Protein AF-A0A0F9A484-F1 (afdb_monomer_lite)

Secondary structure (DSSP, 8-state):
-EEE-TTS-EEEE--HHHHHHHGGG-S-TT--HHHHSB-SPP-EETTS-HHHHHHHHHHTT-SEEEEE-TTS-EEEEEEHHHHHHHS-HHHHHHHHHHHS--SHHHHHHHHHHHHHHHHHHHHTT--HHHHHHHHHHH-SS------EEEPP--GGGHHHHHHHHHHHHHHHHHHHHHTT-PPPTT--STTSGGGEEEHHHHHHHHHHHHHS--HHHHHHHHHHTT----SS-HHHHHHHHHHHHHHHTT-HHHHHHHHHHHGGG--SBPTTSPBPS-STT-BTTEEETIIIIIHHHHHHHHHHHHHTT----SHHHHHHHHHHTTSS-HHHHHHHHHHHHHHHHHHHHHHHHHHHTTPPP-SEEETTTS-HHHHHHHHHHHHHHH-

InterPro domains:
  IPR000644 CBS domain [PF00571] (33-84)
  IPR000644 CBS domain [PS51371] (37-94)
  IPR005105 Protein-PII uridylyltransferase, N-terminal [PF03445] (140-215)
  IPR018821 Domain of unknown function DUF294, putative nucleotidyltransferase substrate-binding [PF10335] (253-386)
  IPR046342 CBS domain superfamily [G3DSA:3.10.580.10] (1-128)
  IPR046342 CBS domain superfamily [SSF54631] (1-93)
  IPR051257 Diverse Function CBS-Domain-Containing Protein [PTHR43080] (2-91)

pLDDT: mean 79.47, std 14.68, range [39.72, 97.94]

Sequence (387 aa):
VIVTSPDGKPEGILTKRDILRRITYLKDESTPVSSVMTSPLRTIRDNDYLYRGIATMNRNGLRHLPVIDHDGLLCGILHLKDTLSKSINRVVELIESLTHEETREGLKKVKEAEVEFVEALFEEHVPTPEILKLLTQINLTPAQDYGFILEDYPDTQHMAVDSYFMELALRMSIMLDEVGIPECKGYVMAVNPQWRKTLTQWKTQINYWLEHPSQATLRYADIFFDFRNVTGDSTLSNSLRHYITGAVSNQHVFLREMHLSQKEHGVALGLFGRLSTAHKNVLDGRIDLKYNGLLPLVESVRLMALKHGTEETATLLRMSSLNKTGFIDEVELEALRSAFNHLTFLILRQQRQDFEMGIEARASVSSQSLTNMEKNILIESLRSVSD

Foldseek 3Di:
DFDADPVQATQFDDDPVLCVVPVVVDPDPPDDVNVSTDPPAAAAEPPDDLLVVLLVCLLVVHQKHFYAYPVNHGDDMDGNVVSCVPDDVLLNVLSNLLRPQPDLQSLLVNLVSLLVNLVVCVVVVPQLVVSVVVCVVSPNAAADAAADAAADDDPVCCVVVVVVQLVVQVVVQVSCVSSPRHHDPVNNTHNDVVRYDYLVVLLVLLVVLLVDPDPVSLVVCVSPLLDDDPDDDCVSVVVSLLSQLVVQLPSVVSLVSNVVSLVLLEAQADVVLARHCPRPDNDPQFAQLVSRAQVLLLSVLVSLCSNVSHSDNDSLVSLVVCCVVVNDDPVLNVLSSLLNSLLVVQLSVQLSVCVVVVHHRHSTGHPVPDDPVSSVSNSSSSVSSND

Radius of gyration: 23.63 Å; chains: 1; bounding box: 55×47×70 Å

Organism: NCBI:txid412755

Structure (mmCIF, N/CA/C/O backbone):
data_AF-A0A0F9A484-F1
#
_entry.id   AF-A0A0F9A484-F1
#
loop_
_atom_site.group_PDB
_atom_site.id
_atom_site.type_symbol
_atom_site.label_atom_id
_atom_site.label_alt_id
_atom_site.label_comp_id
_atom_site.label_asym_id
_atom_site.label_entity_id
_atom_site.label_seq_id
_atom_site.pdbx_PDB_ins_code
_atom_site.Cartn_x
_atom_site.Cartn_y
_atom_site.Cartn_z
_atom_site.occupancy
_atom_site.B_iso_or_equiv
_atom_site.auth_seq_id
_atom_site.auth_comp_id
_atom_site.auth_asym_id
_atom_site.auth_atom_id
_atom_site.pdbx_PDB_model_num
ATOM 1 N N . VAL A 1 1 ? -32.087 2.290 -16.879 1.00 86.81 1 VAL A N 1
ATOM 2 C CA . VAL A 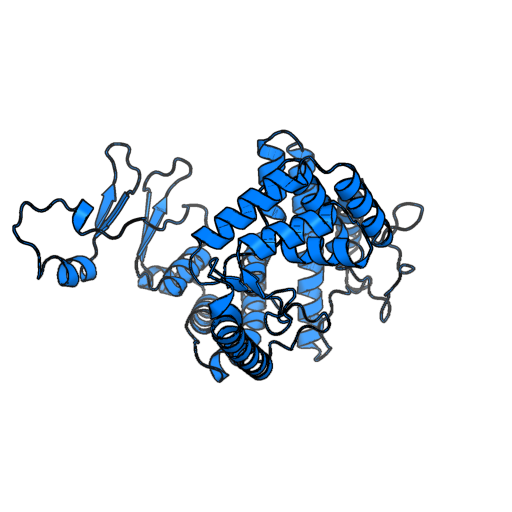1 1 ? -32.539 0.882 -16.895 1.00 86.81 1 VAL A CA 1
ATOM 3 C C . VAL A 1 1 ? -31.352 0.020 -16.534 1.00 86.81 1 VAL A C 1
ATOM 5 O O . VAL A 1 1 ? -30.302 0.217 -17.134 1.00 86.81 1 VAL A O 1
ATOM 8 N N . ILE A 1 2 ? -31.481 -0.849 -15.535 1.00 90.50 2 ILE A N 1
ATOM 9 C CA . ILE A 1 2 ? -30.450 -1.847 -15.237 1.00 90.50 2 ILE A CA 1
ATOM 10 C C . ILE A 1 2 ? -30.800 -3.097 -16.038 1.00 90.50 2 ILE A C 1
ATOM 12 O O . ILE A 1 2 ? -31.961 -3.496 -16.076 1.00 90.50 2 ILE A O 1
ATOM 16 N N . VAL A 1 3 ? -29.809 -3.647 -16.725 1.00 91.12 3 VAL A N 1
ATOM 17 C CA . VAL A 1 3 ? -29.918 -4.894 -17.477 1.00 91.12 3 VAL A CA 1
ATOM 18 C C . VAL A 1 3 ? -29.436 -5.997 -16.557 1.00 91.12 3 VAL A C 1
ATOM 20 O O . VAL A 1 3 ? -28.327 -5.906 -16.030 1.00 91.12 3 VAL A O 1
ATOM 23 N N . THR A 1 4 ? -30.272 -7.005 -16.345 1.00 91.31 4 THR A N 1
ATOM 24 C CA . THR A 1 4 ? -29.940 -8.177 -15.537 1.00 91.31 4 THR A CA 1
ATOM 25 C C . THR A 1 4 ? -29.921 -9.427 -16.397 1.00 91.31 4 THR A C 1
ATOM 27 O O . THR A 1 4 ? -30.677 -9.544 -17.364 1.00 91.31 4 THR A O 1
ATOM 30 N N . SER A 1 5 ? -29.101 -10.381 -15.994 1.00 89.38 5 SER A N 1
ATOM 31 C CA . SER A 1 5 ? -29.173 -11.756 -16.457 1.00 89.38 5 SER A CA 1
ATOM 32 C C . SER A 1 5 ? -30.479 -12.435 -15.993 1.00 89.38 5 SER A C 1
ATOM 34 O O . SER A 1 5 ? -31.171 -11.921 -15.102 1.00 89.38 5 SER A O 1
ATOM 36 N N . PRO A 1 6 ? -30.839 -13.606 -16.556 1.00 89.56 6 PRO A N 1
ATOM 37 C CA . PRO A 1 6 ? -32.010 -14.371 -16.120 1.00 89.56 6 PRO A CA 1
ATOM 38 C C . PRO A 1 6 ? -31.969 -14.805 -14.647 1.00 89.56 6 PRO A C 1
ATOM 40 O O . PRO A 1 6 ? -33.022 -14.975 -14.042 1.00 89.56 6 PRO A O 1
ATOM 43 N N . ASP A 1 7 ? -30.775 -14.967 -14.066 1.00 88.19 7 ASP A N 1
ATOM 44 C CA . ASP A 1 7 ? -30.569 -15.262 -12.642 1.00 88.19 7 ASP A CA 1
ATOM 45 C C . ASP A 1 7 ? -30.626 -14.011 -11.746 1.00 88.19 7 ASP A C 1
ATOM 47 O O . ASP A 1 7 ? -30.417 -14.127 -10.547 1.00 88.19 7 ASP A O 1
ATOM 51 N N . GLY A 1 8 ? -30.943 -12.827 -12.289 1.00 85.00 8 GLY A N 1
ATOM 52 C CA . GLY A 1 8 ? -31.189 -11.603 -11.513 1.00 85.00 8 GLY A CA 1
ATOM 53 C C . GLY A 1 8 ? -29.940 -10.782 -11.174 1.00 85.00 8 GLY A C 1
ATOM 54 O O . GLY A 1 8 ? -30.037 -9.779 -10.460 1.00 85.00 8 GLY A O 1
ATOM 55 N N . LYS A 1 9 ? -28.771 -11.157 -11.705 1.00 90.62 9 LYS A N 1
ATOM 56 C CA . LYS A 1 9 ? -27.520 -10.417 -11.507 1.00 90.62 9 LYS A CA 1
ATOM 57 C C . LYS A 1 9 ? -27.426 -9.250 -12.482 1.00 90.62 9 LYS A C 1
ATOM 59 O O . LYS A 1 9 ? -27.746 -9.405 -13.659 1.00 90.62 9 LYS A O 1
ATOM 64 N N . PRO A 1 10 ? -26.992 -8.063 -12.040 1.00 92.31 10 PRO A N 1
ATOM 65 C CA . PRO A 1 10 ? -26.956 -6.904 -12.915 1.00 92.31 10 PRO A CA 1
ATOM 66 C C . PRO A 1 10 ? -25.692 -6.913 -13.802 1.00 92.31 10 PRO A C 1
ATOM 68 O O . PRO A 1 10 ? -24.569 -6.938 -13.307 1.00 92.31 10 PRO A O 1
ATOM 71 N N . GLU A 1 11 ? -25.873 -6.868 -15.124 1.00 91.81 11 GLU A N 1
ATOM 72 C CA . GLU A 1 11 ? -24.804 -6.980 -16.138 1.00 91.81 11 GLU A CA 1
ATOM 73 C C . GLU A 1 11 ? -24.399 -5.629 -16.756 1.00 91.81 11 GLU A C 1
ATOM 75 O O . GLU A 1 11 ? -23.281 -5.453 -17.256 1.00 91.81 11 GLU A O 1
ATOM 80 N N . GLY A 1 12 ? -25.301 -4.646 -16.721 1.00 90.75 12 GLY A N 1
ATOM 81 C CA . GLY A 1 12 ? -25.041 -3.316 -17.261 1.00 90.75 12 GLY A CA 1
ATOM 82 C C . GLY A 1 12 ? -26.135 -2.302 -16.960 1.00 90.75 12 GLY A C 1
ATOM 83 O O . GLY A 1 12 ? -27.189 -2.619 -16.409 1.00 90.75 12 GLY A O 1
ATOM 84 N N . ILE A 1 13 ? -25.880 -1.047 -17.321 1.00 91.19 13 ILE A N 1
ATOM 85 C CA . ILE A 1 13 ? -26.837 0.052 -17.161 1.00 91.19 13 ILE A CA 1
ATOM 86 C C . ILE A 1 13 ? -26.994 0.815 -18.471 1.00 91.19 13 ILE A C 1
ATOM 88 O O . ILE A 1 13 ? -26.017 1.214 -19.100 1.00 91.19 13 ILE A O 1
ATOM 92 N N . LEU A 1 14 ? -28.242 1.032 -18.876 1.00 88.19 14 LEU A N 1
ATOM 93 C CA . LEU A 1 14 ? -28.605 1.899 -19.987 1.00 88.19 14 LEU A CA 1
ATOM 94 C C . LEU A 1 14 ? -29.210 3.191 -19.436 1.00 88.19 14 LEU A C 1
ATOM 96 O O . LEU A 1 14 ? -30.283 3.185 -18.817 1.00 88.19 14 LEU A O 1
ATOM 100 N N . THR A 1 15 ? -28.520 4.307 -19.654 1.00 85.12 15 THR A N 1
ATOM 101 C CA . THR A 1 15 ? -28.975 5.641 -19.248 1.00 85.12 15 THR A CA 1
ATOM 102 C C . THR A 1 15 ? -29.478 6.453 -20.442 1.00 85.12 15 THR A C 1
ATOM 104 O O . THR A 1 15 ? -29.171 6.160 -21.596 1.00 85.12 15 THR A O 1
ATOM 107 N N . LYS A 1 16 ? -30.203 7.550 -20.180 1.00 81.75 16 LYS A N 1
ATOM 108 C CA . LYS A 1 16 ? -30.595 8.508 -21.231 1.00 81.75 16 LYS A CA 1
ATOM 109 C C . LYS A 1 16 ? -29.378 9.067 -21.985 1.00 81.75 16 LYS A C 1
ATOM 111 O O . LYS A 1 16 ? -29.474 9.351 -23.173 1.00 81.75 16 LYS A O 1
ATOM 116 N N . ARG A 1 17 ? -28.229 9.207 -21.311 1.00 77.38 17 ARG A N 1
ATOM 117 C CA . ARG A 1 17 ? -26.971 9.653 -21.930 1.00 77.38 17 ARG A CA 1
ATOM 118 C C . ARG A 1 17 ? -26.422 8.607 -22.897 1.00 77.38 17 ARG A C 1
ATOM 120 O O . ARG A 1 17 ? -25.966 8.987 -23.970 1.00 77.38 17 ARG A O 1
ATOM 127 N N . ASP A 1 18 ? -26.487 7.329 -22.535 1.00 74.56 18 ASP A N 1
ATOM 128 C CA . ASP A 1 18 ? -26.070 6.224 -23.407 1.00 74.56 18 ASP A CA 1
ATOM 129 C C . ASP A 1 18 ? -26.973 6.134 -24.630 1.00 74.56 18 ASP A C 1
ATOM 131 O O . ASP A 1 18 ? -26.478 6.038 -25.748 1.00 74.56 18 ASP A O 1
ATOM 135 N N . ILE A 1 19 ? -28.283 6.303 -24.424 1.00 74.75 19 ILE A N 1
ATOM 136 C CA . ILE A 1 19 ? -29.255 6.422 -25.509 1.00 74.75 19 ILE A CA 1
ATOM 137 C C . ILE A 1 19 ? -28.855 7.570 -26.445 1.00 74.75 19 ILE A C 1
ATOM 139 O O . ILE A 1 19 ? -28.602 7.353 -27.621 1.00 74.75 19 ILE A O 1
ATOM 143 N N . LEU A 1 20 ? -28.684 8.788 -25.935 1.00 72.06 20 LEU A N 1
ATOM 144 C CA . LEU A 1 20 ? -28.361 9.942 -26.782 1.00 72.06 20 LEU A CA 1
ATOM 145 C C . LEU A 1 20 ? -26.996 9.840 -27.482 1.00 72.06 20 LEU A C 1
ATOM 147 O O . LEU A 1 20 ? -26.859 10.330 -28.600 1.00 72.06 20 LEU A O 1
ATOM 151 N N . ARG A 1 21 ? -25.989 9.219 -26.852 1.00 70.75 21 ARG A N 1
ATOM 152 C CA . ARG A 1 21 ? -24.642 9.064 -27.429 1.00 70.75 21 ARG A CA 1
ATOM 153 C C . ARG A 1 21 ? -24.520 7.905 -28.411 1.00 70.75 21 ARG A C 1
ATOM 155 O O . ARG A 1 21 ? -23.702 7.996 -29.318 1.00 70.75 21 ARG A O 1
ATOM 162 N N . ARG A 1 22 ? -25.244 6.808 -28.188 1.00 69.44 22 ARG A N 1
ATOM 163 C CA . ARG A 1 22 ? -25.051 5.547 -28.922 1.00 69.44 22 ARG A CA 1
ATOM 164 C C . ARG A 1 22 ? -26.214 5.236 -29.863 1.00 69.44 22 ARG A C 1
ATOM 166 O O . ARG A 1 22 ? -25.965 4.706 -30.935 1.00 69.44 22 ARG A O 1
ATOM 173 N N . ILE A 1 23 ? -27.444 5.643 -29.529 1.00 62.25 23 ILE A N 1
ATOM 174 C CA . ILE A 1 23 ? -28.649 5.444 -30.363 1.00 62.25 23 ILE A CA 1
ATOM 175 C C . ILE A 1 23 ? -28.735 6.420 -31.533 1.00 62.25 23 ILE A C 1
ATOM 177 O O . ILE A 1 23 ? -29.269 6.067 -32.576 1.00 62.25 23 ILE A O 1
ATOM 181 N N . THR A 1 24 ? -28.096 7.585 -31.444 1.00 59.41 24 THR A N 1
ATOM 182 C CA . THR A 1 24 ? -27.932 8.485 -32.601 1.00 59.41 24 THR A CA 1
ATOM 183 C C . THR A 1 24 ? -27.066 7.893 -33.724 1.00 59.41 24 THR A C 1
ATOM 185 O O . THR A 1 24 ? -27.158 8.362 -34.853 1.00 59.41 24 THR A O 1
ATOM 188 N N . TYR A 1 25 ? -26.280 6.846 -33.439 1.00 60.22 25 TYR A N 1
ATOM 189 C CA . TYR A 1 25 ? -25.446 6.114 -34.405 1.00 60.22 25 TYR A CA 1
ATOM 190 C C . TYR A 1 25 ? -25.865 4.645 -34.576 1.00 60.22 25 TYR A C 1
ATOM 192 O O . TYR A 1 25 ? -25.139 3.863 -35.197 1.00 60.22 25 TYR A O 1
ATOM 200 N N . LEU A 1 26 ? -27.007 4.241 -34.010 1.00 59.47 26 LEU A N 1
ATOM 201 C CA . LEU A 1 26 ? -27.503 2.882 -34.182 1.00 59.47 26 LEU A CA 1
ATOM 202 C C . LEU A 1 26 ? -27.975 2.656 -35.620 1.00 59.47 26 LEU A C 1
ATOM 204 O O . LEU A 1 26 ? -28.604 3.519 -36.227 1.00 59.47 26 LEU A O 1
ATOM 208 N N . LYS A 1 27 ? -27.662 1.471 -36.156 1.00 56.47 27 LYS A N 1
ATOM 209 C CA . LYS A 1 27 ? -28.051 1.066 -37.513 1.00 56.47 27 LYS A CA 1
ATOM 210 C C . LYS A 1 27 ? -29.532 0.685 -37.627 1.00 56.47 27 LYS A C 1
ATOM 212 O O . LYS A 1 27 ? -30.070 0.820 -38.719 1.00 56.47 27 LYS A O 1
ATOM 217 N N . ASP A 1 28 ? -30.147 0.189 -36.545 1.00 72.31 28 ASP A N 1
ATOM 218 C CA . ASP A 1 28 ? -31.533 -0.307 -36.508 1.00 72.31 28 ASP A CA 1
ATOM 219 C C . ASP A 1 28 ? -32.046 -0.499 -35.057 1.00 72.31 28 ASP A C 1
ATOM 221 O O . ASP A 1 28 ? -31.248 -0.687 -34.127 1.00 72.31 28 ASP A O 1
ATOM 225 N N . GLU A 1 29 ? -33.370 -0.503 -34.869 1.00 72.62 29 GLU A N 1
ATOM 226 C CA . GLU A 1 29 ? -34.077 -0.758 -33.599 1.00 72.62 29 GLU A CA 1
ATOM 227 C C . GLU A 1 29 ? -33.866 -2.189 -33.070 1.00 72.62 29 GLU A C 1
ATOM 229 O O . GLU A 1 29 ? -34.051 -2.444 -31.880 1.00 72.62 29 GLU A O 1
ATOM 234 N N . SER A 1 30 ? -33.403 -3.118 -33.913 1.00 81.00 30 SER A N 1
ATOM 235 C CA . SER A 1 30 ? -33.086 -4.501 -33.534 1.00 81.00 30 SER A CA 1
ATOM 236 C C . SER A 1 30 ? -31.764 -4.659 -32.763 1.00 81.00 30 SER A C 1
ATOM 238 O O . SER A 1 30 ? -31.340 -5.784 -32.484 1.00 81.00 30 SER A O 1
ATOM 240 N N . THR A 1 31 ? -31.050 -3.566 -32.477 1.00 81.62 31 THR A N 1
ATOM 241 C CA . THR A 1 31 ? -29.722 -3.631 -31.858 1.00 81.62 31 THR A CA 1
ATOM 242 C C . THR A 1 31 ? -29.813 -4.102 -30.396 1.00 81.62 31 THR A C 1
ATOM 244 O O . THR A 1 31 ? -30.526 -3.480 -29.605 1.00 81.62 31 THR A O 1
ATOM 247 N N . PRO A 1 32 ? -29.075 -5.157 -29.980 1.00 86.25 32 PRO A N 1
ATOM 248 C CA . PRO A 1 32 ? -29.137 -5.656 -28.608 1.00 86.25 32 PRO A CA 1
ATOM 249 C C . PRO A 1 32 ? -28.729 -4.597 -27.579 1.00 86.25 32 PRO A C 1
ATOM 251 O O . PRO A 1 32 ? -27.689 -3.950 -27.727 1.00 86.25 32 PRO A O 1
ATOM 254 N N . VAL A 1 33 ? -29.490 -4.479 -26.485 1.00 86.25 33 VAL A N 1
ATOM 255 C CA . VAL A 1 33 ? -29.216 -3.524 -25.391 1.00 86.25 33 VAL A CA 1
ATOM 256 C C . VAL A 1 33 ? -27.811 -3.710 -24.807 1.00 86.25 33 VAL A C 1
ATOM 258 O O . VAL A 1 33 ? -27.154 -2.730 -24.457 1.00 86.25 33 VAL A O 1
ATOM 261 N N . SER A 1 34 ? -27.310 -4.947 -24.775 1.00 87.00 34 SER A N 1
ATOM 262 C CA . SER A 1 34 ? -25.958 -5.276 -24.312 1.00 87.00 34 SER A CA 1
ATOM 263 C C . SER A 1 34 ? -24.843 -4.555 -25.081 1.00 87.00 34 SER A C 1
ATOM 265 O O . SER A 1 34 ? -23.792 -4.284 -24.511 1.00 87.00 34 SER A O 1
ATOM 267 N N . SER A 1 35 ? -25.076 -4.176 -26.341 1.00 83.81 35 SER A N 1
ATOM 268 C CA . SER A 1 35 ? -24.104 -3.433 -27.159 1.00 83.81 35 SER A CA 1
ATOM 269 C C . SER A 1 35 ? -24.097 -1.920 -26.893 1.00 83.81 35 SER A C 1
ATOM 271 O O . SER A 1 35 ? -23.130 -1.227 -27.212 1.00 83.81 35 SER A O 1
ATOM 273 N N . VAL A 1 36 ? -25.164 -1.392 -26.287 1.00 83.06 36 VAL A N 1
ATOM 274 C CA . VAL A 1 36 ? -25.349 0.049 -26.044 1.00 83.06 36 VAL A CA 1
ATOM 275 C C . VAL A 1 36 ? -25.383 0.424 -24.566 1.00 83.06 36 VAL A C 1
ATOM 277 O O . VAL A 1 36 ? -25.341 1.609 -24.244 1.00 83.06 36 VAL A O 1
ATOM 280 N N . MET A 1 37 ? -25.401 -0.553 -23.662 1.00 88.25 37 MET A N 1
ATOM 281 C CA . MET A 1 37 ? -25.281 -0.320 -22.226 1.00 88.25 37 MET A CA 1
ATOM 282 C C . MET A 1 37 ? -23.838 -0.004 -21.804 1.00 88.25 37 MET A C 1
ATOM 284 O O . MET A 1 37 ? -22.864 -0.277 -22.512 1.00 88.25 37 MET A O 1
ATOM 288 N N . THR A 1 38 ? -23.697 0.572 -20.615 1.00 86.56 38 THR A N 1
ATOM 289 C CA . THR A 1 38 ? -22.412 0.690 -19.923 1.00 86.56 38 THR A CA 1
ATOM 290 C C . THR A 1 38 ? -22.149 -0.586 -19.123 1.00 86.56 38 THR A C 1
ATOM 292 O O . THR A 1 38 ? -22.991 -1.001 -18.325 1.00 86.56 38 THR A O 1
ATOM 295 N N . SER A 1 39 ? -20.982 -1.193 -19.351 1.00 86.19 39 SER A N 1
ATOM 296 C CA . SER A 1 39 ? -20.478 -2.402 -18.689 1.00 86.19 39 SER A CA 1
ATOM 297 C C . SER A 1 39 ? -18.932 -2.350 -18.662 1.00 86.19 39 SER A C 1
ATOM 299 O O . SER A 1 39 ? -18.361 -1.769 -19.592 1.00 86.19 39 SER A O 1
ATOM 301 N N . PRO A 1 40 ? -18.236 -2.888 -17.636 1.00 82.88 40 PRO A N 1
ATOM 302 C CA . PRO A 1 40 ? -18.772 -3.559 -16.450 1.00 82.88 40 PRO A CA 1
ATOM 303 C C . PRO A 1 40 ? -19.519 -2.603 -15.516 1.00 82.88 40 PRO A C 1
ATOM 305 O O . PRO A 1 40 ? -19.172 -1.428 -15.375 1.00 82.88 40 PRO A O 1
ATOM 308 N N . LEU A 1 41 ? -20.577 -3.114 -14.889 1.00 86.56 41 LEU A N 1
ATOM 309 C CA . LEU A 1 41 ? -21.417 -2.338 -13.990 1.00 86.56 41 LEU A CA 1
ATOM 310 C C . LEU A 1 41 ? -20.758 -2.204 -12.616 1.00 86.56 41 LEU A C 1
ATOM 312 O O . LEU A 1 41 ? -20.379 -3.196 -11.998 1.00 86.56 41 LEU A O 1
ATOM 316 N N . ARG A 1 42 ? -20.657 -0.972 -12.113 1.00 90.00 42 ARG A N 1
ATOM 317 C CA . ARG A 1 42 ? -20.289 -0.739 -10.713 1.00 90.00 42 ARG A CA 1
ATOM 318 C C . ARG A 1 42 ? -21.532 -0.855 -9.841 1.00 90.00 42 ARG A C 1
ATOM 320 O O . ARG A 1 42 ? -22.569 -0.295 -10.190 1.00 90.00 42 ARG A O 1
ATOM 327 N N . THR A 1 43 ? -21.411 -1.549 -8.719 1.00 92.44 43 THR A N 1
ATOM 328 C CA . THR A 1 43 ? -22.501 -1.797 -7.771 1.00 92.44 43 THR A CA 1
ATOM 329 C C . THR A 1 43 ? -22.072 -1.449 -6.346 1.00 92.44 43 THR A C 1
ATOM 331 O O . THR A 1 43 ? -20.887 -1.232 -6.075 1.00 92.44 43 THR A O 1
ATOM 334 N N . ILE A 1 44 ? -23.046 -1.376 -5.445 1.00 92.31 44 ILE A N 1
ATOM 335 C CA . ILE A 1 44 ? -22.862 -1.243 -3.997 1.00 92.31 44 ILE A CA 1
ATOM 336 C C . ILE A 1 44 ? -23.708 -2.297 -3.280 1.00 92.31 44 ILE A C 1
ATOM 338 O O . ILE A 1 44 ? -24.714 -2.730 -3.839 1.00 92.31 44 ILE A O 1
ATOM 342 N N . ARG A 1 45 ? -23.321 -2.732 -2.078 1.00 91.50 45 ARG A N 1
ATOM 343 C CA . ARG A 1 45 ? -24.136 -3.682 -1.310 1.00 91.50 45 ARG A CA 1
ATOM 344 C C . ARG A 1 45 ? -25.253 -2.983 -0.540 1.00 91.50 45 ARG A C 1
ATOM 346 O O . ARG A 1 45 ? -25.131 -1.816 -0.184 1.00 91.50 45 ARG A O 1
ATOM 353 N N . ASP A 1 46 ? -26.338 -3.697 -0.273 1.00 90.88 46 ASP A N 1
ATOM 354 C CA . ASP A 1 46 ? -27.481 -3.214 0.514 1.00 90.88 46 ASP A CA 1
ATOM 355 C C . ASP A 1 46 ? -27.147 -2.890 1.978 1.00 90.88 46 ASP A C 1
ATOM 357 O O . ASP A 1 46 ? -27.815 -2.065 2.599 1.00 90.88 46 ASP A O 1
ATOM 361 N N . ASN A 1 47 ? -26.082 -3.488 2.506 1.00 84.31 47 ASN A N 1
ATOM 362 C CA . ASN A 1 47 ? -25.542 -3.223 3.835 1.00 84.31 47 ASN A CA 1
ATOM 363 C C . ASN A 1 47 ? -24.370 -2.225 3.851 1.00 84.31 47 ASN A C 1
ATOM 365 O O . ASN A 1 47 ? -23.794 -1.982 4.913 1.00 84.31 47 ASN A O 1
ATOM 369 N N . ASP A 1 48 ? -23.999 -1.650 2.703 1.00 78.94 48 ASP A N 1
ATOM 370 C CA . ASP A 1 48 ? -22.993 -0.593 2.658 1.00 78.94 48 ASP A CA 1
ATOM 371 C C . ASP A 1 48 ? -23.583 0.748 3.114 1.00 78.94 48 ASP A C 1
ATOM 373 O O . ASP A 1 48 ? -24.730 1.102 2.832 1.00 78.94 48 ASP A O 1
ATOM 377 N N . TYR A 1 49 ? -22.751 1.557 3.766 1.00 73.06 49 TYR A N 1
ATOM 378 C CA . TYR A 1 49 ? -23.141 2.901 4.173 1.00 73.06 49 TYR A CA 1
ATOM 379 C C . TYR A 1 49 ? -23.395 3.833 2.983 1.00 73.06 49 TYR A C 1
ATOM 381 O O . TYR A 1 49 ? -22.670 3.832 1.983 1.00 73.06 49 TYR A O 1
ATOM 389 N N . LEU A 1 50 ? -24.378 4.721 3.148 1.00 73.38 50 LEU A N 1
ATOM 390 C CA . LEU A 1 50 ? -24.862 5.635 2.111 1.00 73.38 50 LEU A CA 1
ATOM 391 C C . LEU A 1 50 ? -23.756 6.531 1.519 1.00 73.38 50 LEU A C 1
ATOM 393 O O . LEU A 1 50 ? -23.699 6.718 0.301 1.00 73.38 50 LEU A O 1
ATOM 397 N N . TYR A 1 51 ? -22.825 7.016 2.350 1.00 66.62 51 TYR A N 1
ATOM 398 C CA . TYR A 1 51 ? -21.697 7.841 1.900 1.00 66.62 51 TYR A CA 1
ATOM 399 C C . TYR A 1 51 ? -20.764 7.092 0.932 1.00 66.62 51 TYR A C 1
ATOM 401 O O . TYR A 1 51 ? -20.192 7.717 0.040 1.00 66.62 51 TYR A O 1
ATOM 409 N N . ARG A 1 52 ? -20.634 5.754 1.031 1.00 70.38 52 ARG A N 1
ATOM 410 C CA . ARG A 1 52 ? -19.840 4.959 0.072 1.00 70.38 52 ARG A CA 1
ATOM 411 C C . ARG A 1 52 ? -20.474 5.004 -1.309 1.00 70.38 52 ARG A C 1
ATOM 413 O O . ARG A 1 52 ? -19.758 5.074 -2.309 1.00 70.38 52 ARG A O 1
ATOM 420 N N . GLY A 1 53 ? -21.806 4.995 -1.359 1.00 79.56 53 GLY A N 1
ATOM 421 C CA . GLY A 1 53 ? -22.566 5.161 -2.591 1.00 79.56 53 GLY A CA 1
ATOM 422 C C . GLY A 1 53 ? -22.287 6.512 -3.238 1.00 79.56 53 GLY A C 1
ATOM 423 O O . GLY A 1 53 ? -21.986 6.565 -4.428 1.00 79.56 53 GLY A O 1
ATOM 424 N N . ILE A 1 54 ? -22.298 7.585 -2.442 1.00 72.44 54 ILE A N 1
ATOM 425 C CA . ILE A 1 54 ? -21.989 8.950 -2.900 1.00 72.44 54 ILE A CA 1
ATOM 426 C C . ILE A 1 54 ? -20.554 9.050 -3.413 1.00 72.44 54 ILE A C 1
ATOM 428 O O . ILE A 1 54 ? -20.348 9.457 -4.554 1.00 72.44 54 ILE A O 1
ATOM 432 N N . ALA A 1 55 ? -19.569 8.611 -2.628 1.00 65.56 55 ALA A N 1
ATOM 433 C CA . ALA A 1 55 ? -18.161 8.651 -3.019 1.00 65.56 55 ALA A CA 1
ATOM 434 C C . ALA A 1 55 ? -17.894 7.841 -4.299 1.00 65.56 55 ALA A C 1
ATOM 436 O O . ALA A 1 55 ? -17.201 8.304 -5.206 1.00 65.56 55 ALA A O 1
ATOM 437 N N . THR A 1 56 ? -18.492 6.648 -4.413 1.00 74.44 56 THR A N 1
ATOM 438 C CA . THR A 1 56 ? -18.380 5.800 -5.611 1.00 74.44 56 THR A CA 1
ATOM 439 C C . THR A 1 56 ? -18.992 6.479 -6.830 1.00 74.44 56 THR A C 1
ATOM 441 O O . THR A 1 56 ? -18.394 6.444 -7.908 1.00 74.44 56 THR A O 1
ATOM 444 N N . MET A 1 57 ? -20.164 7.100 -6.671 1.00 80.19 57 MET A N 1
ATOM 445 C CA . MET A 1 57 ? -20.820 7.836 -7.745 1.00 80.19 57 MET A CA 1
ATOM 446 C C . MET A 1 57 ? -19.984 9.037 -8.193 1.00 80.19 57 MET A C 1
ATOM 448 O O . MET A 1 57 ? -19.672 9.135 -9.376 1.00 80.19 57 MET A O 1
ATOM 452 N N . ASN A 1 58 ? -19.533 9.873 -7.260 1.00 67.00 58 ASN A N 1
ATOM 453 C CA . ASN A 1 58 ? -18.758 11.079 -7.547 1.00 67.00 58 ASN A CA 1
ATOM 454 C C . ASN A 1 58 ? -17.418 10.771 -8.222 1.00 67.00 58 ASN A C 1
ATOM 456 O O . ASN A 1 58 ? -17.166 11.259 -9.321 1.00 67.00 58 ASN A O 1
ATOM 460 N N . ARG A 1 59 ? -16.611 9.866 -7.650 1.00 65.44 59 ARG A N 1
ATOM 461 C CA . ARG A 1 59 ? -15.291 9.492 -8.194 1.00 65.44 59 ARG A CA 1
ATOM 462 C C . ARG A 1 59 ? -15.349 8.951 -9.623 1.00 65.44 59 ARG A C 1
ATOM 464 O O . ARG A 1 59 ? -14.380 9.040 -10.367 1.00 65.44 59 ARG A O 1
ATOM 471 N N . ASN A 1 60 ? -16.466 8.334 -9.998 1.00 71.31 60 ASN A N 1
ATOM 472 C CA . ASN A 1 60 ? -16.642 7.722 -11.314 1.00 71.31 60 ASN A CA 1
ATOM 473 C C . ASN A 1 60 ? -17.565 8.544 -12.232 1.00 71.31 60 ASN A C 1
ATOM 475 O O . ASN A 1 60 ? -17.935 8.062 -13.304 1.00 71.31 60 ASN A O 1
ATOM 479 N N . GLY A 1 61 ? -17.979 9.749 -11.821 1.00 73.12 61 GLY A N 1
ATOM 480 C CA . GLY A 1 61 ? -18.916 10.587 -12.574 1.00 73.12 61 GLY A CA 1
ATOM 481 C C . GLY A 1 61 ? -20.275 9.920 -12.841 1.00 73.12 61 GLY A C 1
ATOM 482 O O . GLY A 1 61 ? -20.923 10.195 -13.858 1.00 73.12 61 GLY A O 1
ATOM 483 N N . LEU A 1 62 ? -20.700 9.006 -11.965 1.00 83.06 62 LEU A N 1
ATOM 484 C CA . LEU A 1 62 ? -21.959 8.273 -12.064 1.00 83.06 62 LEU A CA 1
ATOM 485 C C . LEU A 1 62 ? -23.073 9.041 -11.352 1.00 83.06 62 LEU A C 1
ATOM 487 O O . LEU A 1 62 ? -22.866 9.701 -10.343 1.00 83.06 62 LEU A O 1
ATOM 491 N N . ARG A 1 63 ? -24.298 8.912 -11.862 1.00 82.31 63 ARG A N 1
ATOM 492 C CA . ARG A 1 63 ? -25.507 9.478 -11.228 1.00 82.31 63 ARG A CA 1
ATOM 493 C C . ARG A 1 63 ? -26.411 8.420 -10.606 1.00 82.31 63 ARG A C 1
ATOM 495 O O . ARG A 1 63 ? -27.392 8.755 -9.944 1.00 82.31 63 ARG A O 1
ATOM 502 N N . HIS A 1 64 ? -26.101 7.161 -10.884 1.00 89.50 64 HIS A N 1
ATOM 503 C CA . HIS A 1 64 ? -26.902 6.003 -10.548 1.00 89.50 64 HIS A CA 1
ATOM 504 C C . HIS A 1 64 ? -25.965 4.880 -10.131 1.00 89.50 64 HIS A C 1
ATOM 506 O O . HIS A 1 64 ? -25.002 4.605 -10.853 1.00 89.50 64 HIS A O 1
ATOM 512 N N . LEU A 1 65 ? -26.263 4.232 -9.009 1.00 92.38 65 LEU A N 1
ATOM 513 C CA . LEU A 1 65 ? -25.491 3.104 -8.508 1.00 92.38 65 LEU A CA 1
ATOM 514 C C . LEU A 1 65 ? -26.439 1.955 -8.131 1.00 92.38 65 LEU A C 1
ATOM 516 O O . LEU A 1 65 ? -27.199 2.087 -7.174 1.00 92.38 65 LEU A O 1
ATOM 520 N N . PRO A 1 66 ? -26.452 0.855 -8.898 1.00 94.56 66 PRO A N 1
ATOM 521 C CA . PRO A 1 66 ? -27.172 -0.368 -8.555 1.00 94.56 66 PRO A CA 1
ATOM 522 C C . PRO A 1 66 ? -26.793 -0.902 -7.173 1.00 94.56 66 PRO A C 1
ATOM 524 O O . PRO A 1 66 ? -25.606 -0.976 -6.849 1.00 94.56 66 PRO A O 1
ATOM 527 N N . VAL A 1 67 ? -27.800 -1.315 -6.408 1.00 94.62 67 VAL A N 1
ATOM 528 C CA . VAL A 1 67 ? -27.642 -1.955 -5.099 1.00 94.62 67 VAL A CA 1
ATOM 529 C C . VAL A 1 67 ? -27.866 -3.452 -5.257 1.00 94.62 67 VAL A C 1
ATOM 531 O O . VAL A 1 67 ? -28.868 -3.859 -5.850 1.00 94.62 67 VAL A O 1
ATOM 534 N N . ILE A 1 68 ? -26.928 -4.246 -4.752 1.00 95.56 68 ILE A N 1
ATOM 535 C CA . ILE A 1 68 ? -26.996 -5.706 -4.753 1.00 95.56 68 ILE A CA 1
ATOM 536 C C . ILE A 1 68 ? -27.076 -6.256 -3.331 1.00 95.56 68 ILE A C 1
ATOM 538 O O . ILE A 1 68 ? -26.499 -5.679 -2.410 1.00 95.56 68 ILE A O 1
ATOM 542 N N . ASP A 1 69 ? -27.769 -7.373 -3.160 1.00 93.19 69 ASP A N 1
ATOM 543 C CA . ASP A 1 69 ? -27.800 -8.104 -1.895 1.00 93.19 69 ASP A CA 1
ATOM 544 C C . ASP A 1 69 ? -26.559 -9.002 -1.711 1.00 93.19 69 ASP A C 1
ATOM 546 O O . ASP A 1 69 ? -25.604 -8.982 -2.501 1.00 93.19 69 ASP A O 1
ATOM 550 N N . HIS A 1 70 ? -26.565 -9.798 -0.641 1.00 88.88 70 HIS A N 1
ATOM 551 C CA . HIS A 1 70 ? -25.506 -10.758 -0.331 1.00 88.88 70 HIS A CA 1
ATOM 552 C C . HIS A 1 70 ? -25.272 -11.834 -1.412 1.00 88.88 70 HIS A C 1
ATOM 554 O O . HIS A 1 70 ? -24.133 -12.283 -1.560 1.00 88.88 70 HIS A O 1
ATOM 560 N N . ASP A 1 71 ? -26.296 -12.190 -2.194 1.00 89.19 71 ASP A N 1
ATOM 561 C CA . ASP A 1 71 ? -26.236 -13.172 -3.286 1.00 89.19 71 ASP A CA 1
ATOM 562 C C . ASP A 1 71 ? -25.811 -12.531 -4.624 1.00 89.19 71 ASP A C 1
ATOM 564 O O . ASP A 1 71 ? -25.612 -13.211 -5.639 1.00 89.19 71 ASP A O 1
ATOM 568 N N . GLY A 1 72 ? -25.622 -11.207 -4.633 1.00 89.56 72 GLY A N 1
ATOM 569 C CA . GLY A 1 72 ? -25.263 -10.428 -5.813 1.00 89.56 72 GLY A CA 1
ATOM 570 C C . GLY A 1 72 ? -26.451 -10.107 -6.719 1.00 89.56 72 GLY A C 1
ATOM 571 O O . GLY A 1 72 ? -26.243 -9.682 -7.861 1.00 89.56 72 GLY A O 1
ATOM 572 N N . LEU A 1 73 ? -27.677 -10.302 -6.233 1.00 93.94 73 LEU A N 1
ATOM 573 C CA . LEU A 1 73 ? -28.902 -10.004 -6.962 1.00 93.94 73 LEU A CA 1
ATOM 574 C C . LEU A 1 73 ? -29.246 -8.527 -6.839 1.00 93.94 73 LEU A C 1
ATOM 576 O O . LEU A 1 73 ? -29.013 -7.896 -5.809 1.00 93.94 73 LEU A O 1
ATOM 580 N N . LEU A 1 74 ? -29.812 -7.959 -7.903 1.00 94.62 74 LEU A N 1
ATOM 581 C CA . LEU A 1 74 ? -30.236 -6.565 -7.900 1.00 94.62 74 LEU A CA 1
ATOM 582 C C . LEU A 1 74 ? -31.426 -6.363 -6.948 1.00 94.62 74 LEU A C 1
ATOM 584 O O . LEU A 1 74 ? -32.531 -6.819 -7.233 1.00 94.62 74 LEU A O 1
ATOM 588 N N . CYS A 1 75 ? -31.227 -5.602 -5.873 1.00 93.38 75 CYS A N 1
ATOM 589 C CA . CYS A 1 75 ? -32.271 -5.297 -4.890 1.00 93.38 75 CYS A CA 1
ATOM 590 C C . CYS A 1 75 ? -32.694 -3.817 -4.890 1.00 93.38 75 CYS A C 1
ATOM 592 O O . CYS A 1 75 ? -33.728 -3.465 -4.323 1.00 93.38 75 CYS A O 1
ATOM 594 N N . GLY A 1 76 ? -31.945 -2.934 -5.562 1.00 92.12 76 GLY A N 1
ATOM 595 C CA . GLY A 1 76 ? -32.304 -1.520 -5.642 1.00 92.12 76 GLY A CA 1
ATOM 596 C C . GLY A 1 76 ? -31.392 -0.667 -6.517 1.00 92.12 76 GLY A C 1
ATOM 597 O O . GLY A 1 76 ? -30.517 -1.151 -7.233 1.00 92.12 76 GLY A O 1
ATOM 598 N N . ILE A 1 77 ? -31.607 0.647 -6.463 1.00 92.69 77 ILE A N 1
ATOM 599 C CA . ILE A 1 77 ? -30.793 1.648 -7.156 1.00 92.69 77 ILE A CA 1
ATOM 600 C C . ILE A 1 77 ? -30.672 2.902 -6.286 1.00 92.69 77 ILE A C 1
ATOM 602 O O . ILE A 1 77 ? -31.667 3.456 -5.823 1.00 92.69 77 ILE A O 1
ATOM 606 N N . LEU A 1 78 ? -29.442 3.366 -6.079 1.00 89.62 78 LEU A N 1
ATOM 607 C CA . LEU A 1 78 ? -29.169 4.681 -5.515 1.00 89.62 78 LEU A CA 1
ATOM 608 C C . LEU A 1 78 ? -29.133 5.717 -6.635 1.00 89.62 78 LEU A C 1
ATOM 610 O O . LEU A 1 78 ? -28.495 5.525 -7.673 1.00 89.62 78 LEU A O 1
ATOM 614 N N . HIS A 1 79 ? -29.808 6.835 -6.402 1.00 85.31 79 HIS A N 1
ATOM 615 C CA . HIS A 1 79 ? -29.791 8.004 -7.268 1.00 85.31 79 HIS A CA 1
ATOM 616 C C . HIS A 1 79 ? -29.022 9.102 -6.561 1.00 85.31 79 HIS A C 1
ATOM 618 O O . HIS A 1 79 ? -29.455 9.521 -5.494 1.00 85.31 79 HIS A O 1
ATOM 624 N N . LEU A 1 80 ? -27.953 9.621 -7.174 1.00 74.44 80 LEU A N 1
ATOM 625 C CA . LEU A 1 80 ? -27.088 10.616 -6.535 1.00 74.44 80 LEU A CA 1
ATOM 626 C C . LEU A 1 80 ? -27.903 11.750 -5.896 1.00 74.44 80 LEU A C 1
ATOM 628 O O . LEU A 1 80 ? -27.776 11.981 -4.707 1.00 74.44 80 LEU A O 1
ATOM 632 N N . LYS A 1 81 ? -28.844 12.359 -6.629 1.00 71.19 81 LYS A N 1
ATOM 633 C CA . LYS A 1 81 ? -29.708 13.438 -6.113 1.00 71.19 81 LYS A CA 1
ATOM 634 C C . LYS A 1 81 ? -30.464 13.063 -4.826 1.00 71.19 81 LYS A C 1
ATOM 636 O O . LYS A 1 81 ? -30.504 13.856 -3.891 1.00 71.19 81 LYS A O 1
ATOM 641 N N . ASP A 1 82 ? -31.045 11.869 -4.780 1.00 69.25 82 ASP A N 1
ATOM 642 C CA . ASP A 1 82 ? -31.853 11.419 -3.643 1.00 69.25 82 ASP A CA 1
ATOM 643 C C . ASP A 1 82 ? -30.954 10.987 -2.478 1.00 69.25 82 ASP A C 1
ATOM 645 O O . ASP A 1 82 ? -31.259 11.233 -1.312 1.00 69.25 82 ASP A O 1
ATOM 649 N N . THR A 1 83 ? -29.808 10.388 -2.797 1.00 63.47 83 THR A N 1
ATOM 650 C CA . THR A 1 83 ? -28.772 9.981 -1.848 1.00 63.47 83 THR A CA 1
ATOM 651 C C . THR A 1 83 ? -28.135 11.194 -1.167 1.00 63.47 83 THR A C 1
ATOM 653 O O . THR A 1 83 ? -27.977 11.166 0.051 1.00 63.47 83 THR A O 1
ATOM 656 N N . LEU A 1 84 ? -27.857 12.271 -1.912 1.00 57.44 84 LEU A N 1
ATOM 657 C CA . LEU A 1 84 ? -27.372 13.549 -1.377 1.00 57.44 84 LEU A CA 1
ATOM 658 C C . LEU A 1 84 ? -28.407 14.141 -0.410 1.00 57.44 84 LEU A C 1
ATOM 660 O O . LEU A 1 84 ? -28.065 14.478 0.713 1.00 57.44 84 LEU A O 1
ATOM 664 N N . SER A 1 85 ? -29.690 14.161 -0.794 1.00 56.25 85 SER A N 1
ATOM 665 C CA . SER A 1 85 ? -30.766 14.723 0.042 1.00 56.25 85 SER A CA 1
ATOM 666 C C . SER A 1 85 ? -31.069 13.948 1.333 1.00 56.25 85 SER A C 1
ATOM 668 O O . SER A 1 85 ? -31.730 14.477 2.222 1.00 56.25 85 SER A O 1
ATOM 670 N N . LYS A 1 86 ? -30.630 12.686 1.421 1.00 57.00 86 LYS A N 1
ATOM 671 C CA . LYS A 1 86 ? -30.816 11.805 2.588 1.00 57.00 86 LYS A CA 1
ATOM 672 C C . LYS A 1 86 ? -29.549 11.635 3.427 1.00 57.00 86 LYS A C 1
ATOM 674 O O . LYS A 1 86 ? -29.626 11.076 4.516 1.00 57.00 86 LYS A O 1
ATOM 679 N N . SER A 1 87 ? -28.401 12.058 2.911 1.00 57.28 87 SER A N 1
ATOM 680 C CA . SER A 1 87 ? -27.123 12.020 3.620 1.00 57.28 87 SER A CA 1
ATOM 681 C C . SER A 1 87 ? -26.914 13.311 4.405 1.00 57.28 87 SER A C 1
ATOM 683 O O . SER A 1 87 ? -27.507 14.338 4.087 1.00 57.28 87 SER A O 1
ATOM 685 N N . ILE A 1 88 ? -26.065 13.277 5.432 1.00 60.81 88 ILE A N 1
ATOM 686 C CA . ILE A 1 88 ? -25.703 14.483 6.181 1.00 60.81 88 ILE A CA 1
ATOM 687 C C . ILE A 1 88 ? -24.987 15.455 5.237 1.00 60.81 88 ILE A C 1
ATOM 689 O O . ILE A 1 88 ? -23.919 15.131 4.715 1.00 60.81 88 ILE A O 1
ATOM 693 N N . ASN A 1 89 ? -25.572 16.641 5.034 1.00 57.41 89 ASN A N 1
ATOM 694 C CA . ASN A 1 89 ? -25.084 17.659 4.093 1.00 57.41 89 ASN A CA 1
ATOM 695 C C . ASN A 1 89 ? -23.575 17.935 4.242 1.00 57.41 89 ASN A C 1
ATOM 697 O O . ASN A 1 89 ? -22.878 18.014 3.240 1.00 57.41 89 ASN A O 1
ATOM 701 N N . ARG A 1 90 ? -23.046 17.964 5.476 1.00 58.84 90 ARG A N 1
ATOM 702 C CA . ARG A 1 90 ? -21.617 18.208 5.759 1.00 58.84 90 ARG A CA 1
ATOM 703 C C . ARG A 1 90 ? -20.690 17.121 5.190 1.00 58.84 90 ARG A C 1
ATOM 705 O O . ARG A 1 90 ? -19.714 17.433 4.523 1.00 58.84 90 ARG A O 1
ATOM 712 N N . VAL A 1 91 ? -21.003 15.840 5.408 1.00 57.88 91 VAL A N 1
ATOM 713 C CA . VAL A 1 91 ? -20.203 14.700 4.899 1.00 57.88 91 VAL A CA 1
ATOM 714 C C . VAL A 1 91 ? -20.246 14.654 3.370 1.00 57.88 91 VAL A C 1
ATOM 716 O O . VAL A 1 91 ? -19.264 14.313 2.717 1.00 57.88 91 VAL A O 1
ATOM 719 N N . VAL A 1 92 ? -21.390 15.017 2.794 1.00 59.19 92 VAL A N 1
ATOM 720 C CA . VAL A 1 92 ? -21.595 15.091 1.348 1.00 59.19 92 VAL A CA 1
ATOM 721 C C . VAL A 1 92 ? -20.786 16.210 0.703 1.00 59.19 92 VAL A C 1
ATOM 723 O O . VAL A 1 92 ? -20.090 15.946 -0.274 1.00 59.19 92 VAL A O 1
ATOM 726 N N . GLU A 1 93 ? -20.861 17.424 1.250 1.00 61.12 93 GLU A N 1
ATOM 727 C CA . GLU A 1 93 ? -20.106 18.588 0.774 1.00 61.12 93 GLU A CA 1
ATOM 728 C C . GLU A 1 93 ? -18.600 18.310 0.799 1.00 61.12 93 GLU A C 1
ATOM 730 O O . GLU A 1 93 ? -17.897 18.617 -0.162 1.00 61.12 93 GLU A O 1
ATOM 735 N N . LEU A 1 94 ? -18.122 17.640 1.852 1.00 59.66 94 LEU A N 1
ATOM 736 C CA . LEU A 1 94 ? -16.728 17.221 1.973 1.00 59.66 94 LEU A CA 1
ATOM 737 C C . LEU A 1 94 ? -16.364 16.135 0.952 1.00 59.66 94 LEU A C 1
ATOM 739 O O . LEU A 1 94 ? -15.326 16.219 0.313 1.00 59.66 94 LEU A O 1
ATOM 743 N N . ILE A 1 95 ? -17.218 15.137 0.702 1.00 57.97 95 ILE A N 1
ATOM 744 C CA . ILE A 1 95 ? -16.955 14.160 -0.371 1.00 57.97 95 ILE A CA 1
ATOM 745 C C . ILE A 1 95 ? -16.926 14.848 -1.739 1.00 57.97 95 ILE A C 1
ATOM 747 O O . ILE A 1 95 ? -16.093 14.500 -2.571 1.00 57.97 95 ILE A O 1
ATOM 751 N N . GLU A 1 96 ? -17.818 15.800 -2.013 1.00 58.34 96 GLU A N 1
ATOM 752 C CA . GLU A 1 96 ? -17.825 16.549 -3.273 1.00 58.34 96 GLU A CA 1
ATOM 753 C C . GLU A 1 96 ? -16.557 17.394 -3.445 1.00 58.34 96 GLU A C 1
ATOM 755 O O . GLU A 1 96 ? -15.936 17.313 -4.508 1.00 58.34 96 GLU A O 1
ATOM 760 N N . SER A 1 97 ? -16.115 18.108 -2.403 1.00 58.75 97 SER A N 1
ATOM 761 C CA . SER A 1 97 ? -14.872 18.890 -2.438 1.00 58.75 97 SER A CA 1
ATOM 762 C C . SER A 1 97 ? -13.629 18.005 -2.596 1.00 58.75 97 SER A C 1
ATOM 764 O O . SER A 1 97 ? -12.740 18.331 -3.378 1.00 58.75 97 SER A O 1
ATOM 766 N N . LEU A 1 98 ? -13.605 16.834 -1.949 1.00 57.59 98 LEU A N 1
ATOM 767 C CA . LEU A 1 98 ? -12.508 15.861 -2.027 1.00 57.59 98 LEU A CA 1
ATOM 768 C C . LEU A 1 98 ? -12.431 15.112 -3.370 1.00 57.59 98 LEU A C 1
ATOM 770 O O . LEU A 1 98 ? -11.383 14.566 -3.710 1.00 57.59 98 LEU A O 1
ATOM 774 N N . THR A 1 99 ? -13.527 15.032 -4.135 1.00 52.34 99 THR A N 1
ATOM 775 C CA . THR A 1 99 ? -13.611 14.169 -5.335 1.00 52.34 99 THR A CA 1
ATOM 776 C C . THR A 1 99 ? -13.541 14.902 -6.673 1.00 52.34 99 THR A C 1
ATOM 778 O O . THR A 1 99 ? -13.387 14.230 -7.692 1.00 52.34 99 THR A O 1
ATOM 781 N N . HIS A 1 100 ? -13.655 16.235 -6.701 1.00 52.16 100 HIS A N 1
ATOM 782 C CA . HIS A 1 100 ? -13.779 17.019 -7.944 1.00 52.16 100 HIS A CA 1
ATOM 783 C C . HIS A 1 100 ? -12.713 18.115 -8.137 1.00 52.16 100 HIS A C 1
ATOM 785 O O . HIS A 1 100 ? -12.783 18.879 -9.101 1.00 52.16 100 HIS A O 1
ATOM 791 N N . GLU A 1 101 ? -11.717 18.201 -7.261 1.00 53.75 101 GLU A N 1
ATOM 792 C CA . GLU A 1 101 ? -10.673 19.228 -7.316 1.00 53.75 101 GLU A CA 1
ATOM 793 C C . GLU A 1 101 ? -9.420 18.709 -8.051 1.00 53.75 101 GLU A C 1
ATOM 795 O O . GLU A 1 101 ? -8.552 18.064 -7.470 1.00 53.75 101 GLU A O 1
ATOM 800 N N . GLU A 1 102 ? -9.316 18.996 -9.354 1.00 49.03 102 GLU A N 1
ATOM 801 C CA . GLU A 1 102 ? -8.139 18.666 -10.189 1.00 49.03 102 GLU A CA 1
ATOM 802 C C . GLU A 1 102 ? -7.117 19.819 -10.272 1.00 49.03 102 GLU A C 1
ATOM 804 O O . GLU A 1 102 ? -6.113 19.738 -10.985 1.00 49.03 102 GLU A O 1
ATOM 809 N N . THR A 1 103 ? -7.369 20.927 -9.569 1.00 55.34 103 THR A N 1
ATOM 810 C CA . THR A 1 103 ? -6.493 22.104 -9.581 1.00 55.34 103 THR A CA 1
ATOM 811 C C . THR A 1 103 ? -5.477 22.057 -8.440 1.00 55.34 103 THR A C 1
ATOM 813 O O . THR A 1 103 ? -5.727 21.471 -7.388 1.00 55.34 103 THR A O 1
ATOM 816 N N . ARG A 1 104 ? -4.323 22.717 -8.618 1.00 54.16 104 ARG A N 1
ATOM 817 C CA . ARG A 1 104 ? -3.284 22.806 -7.573 1.00 54.16 104 ARG A CA 1
ATOM 818 C C . ARG A 1 104 ? -3.819 23.375 -6.254 1.00 54.16 104 ARG A C 1
ATOM 820 O O . ARG A 1 104 ? -3.504 22.867 -5.186 1.00 54.16 104 ARG A O 1
ATOM 827 N N . GLU A 1 105 ? -4.621 24.431 -6.337 1.00 55.44 105 GLU A N 1
ATOM 828 C CA . GLU A 1 105 ? -5.224 25.077 -5.167 1.00 55.44 105 GLU A CA 1
ATOM 829 C C . GLU A 1 105 ? -6.333 24.211 -4.551 1.00 55.44 105 GLU A C 1
ATOM 831 O O . GLU A 1 105 ? -6.494 24.175 -3.332 1.00 55.44 105 GLU A O 1
ATOM 836 N N . GLY A 1 106 ? -7.020 23.440 -5.393 1.00 56.94 106 GLY A N 1
ATOM 837 C CA . GLY A 1 106 ? -7.970 22.413 -5.005 1.00 56.94 106 GLY A CA 1
ATOM 838 C C . GLY A 1 106 ? -7.374 21.315 -4.143 1.00 56.94 106 GLY A C 1
ATOM 839 O O . GLY A 1 106 ? -7.860 21.076 -3.047 1.00 56.94 106 GLY A O 1
ATOM 840 N N . LEU A 1 107 ? -6.270 20.701 -4.573 1.00 54.03 107 LEU A N 1
ATOM 841 C CA . LEU A 1 107 ? -5.607 19.619 -3.827 1.00 54.03 107 LEU A CA 1
ATOM 842 C C . LEU A 1 107 ? -5.135 20.045 -2.426 1.00 54.03 107 LEU A C 1
ATOM 844 O O . LEU A 1 107 ? -5.153 19.242 -1.493 1.00 54.03 107 LEU A O 1
ATOM 848 N N . LYS A 1 108 ? -4.766 21.318 -2.246 1.00 57.09 108 LYS A N 1
ATOM 849 C CA . LYS A 1 108 ? -4.445 21.859 -0.920 1.00 57.09 108 LYS A CA 1
ATOM 850 C C . LYS A 1 108 ? -5.686 21.936 -0.023 1.00 57.09 108 LYS A C 1
ATOM 852 O O . LYS A 1 108 ? -5.629 21.523 1.132 1.00 57.09 108 LYS A O 1
ATOM 857 N N . LYS A 1 109 ? -6.812 22.404 -0.570 1.00 59.12 109 LYS A N 1
ATOM 858 C CA . LYS A 1 109 ? -8.107 22.433 0.130 1.00 59.12 109 LYS A CA 1
ATOM 859 C C . LYS A 1 109 ? -8.645 21.037 0.414 1.00 59.12 109 LYS A C 1
ATOM 861 O O . LYS A 1 109 ? -9.245 20.845 1.460 1.00 59.12 109 LYS A O 1
ATOM 866 N N . VAL A 1 110 ? -8.400 20.071 -0.476 1.00 58.38 110 VAL A N 1
ATOM 867 C CA . VAL A 1 110 ? -8.715 18.654 -0.254 1.00 58.38 110 VAL A CA 1
ATOM 868 C C . VAL A 1 110 ? -8.065 18.217 1.053 1.00 58.38 110 VAL A C 1
ATOM 870 O O . VAL A 1 110 ? -8.775 17.821 1.960 1.00 58.38 110 VAL A O 1
ATOM 873 N N . LYS A 1 111 ? -6.755 18.421 1.222 1.00 55.56 111 LYS A N 1
ATOM 874 C CA . LYS A 1 111 ? -6.028 18.017 2.437 1.00 55.56 111 LYS A CA 1
ATOM 875 C C . LYS A 1 111 ? -6.538 18.665 3.732 1.00 55.56 111 LYS A C 1
ATOM 877 O O . LYS A 1 111 ? -6.542 18.022 4.776 1.00 55.56 111 LYS A O 1
ATOM 882 N N . GLU A 1 112 ? -6.977 19.919 3.672 1.00 60.06 112 GLU A N 1
ATOM 883 C CA . GLU A 1 112 ? -7.631 20.600 4.801 1.00 60.06 112 GLU A CA 1
ATOM 884 C C . GLU A 1 112 ? -9.030 20.002 5.072 1.00 60.06 112 GLU A C 1
ATOM 886 O O . GLU A 1 112 ? -9.360 19.676 6.213 1.00 60.06 112 GLU A O 1
ATOM 891 N N . ALA A 1 113 ? -9.806 19.740 4.016 1.00 60.94 113 ALA A N 1
ATOM 892 C CA . ALA A 1 113 ? -11.121 19.104 4.074 1.00 60.94 113 ALA A CA 1
ATOM 893 C C . ALA A 1 113 ? -11.074 17.626 4.507 1.00 60.94 113 ALA A C 1
ATOM 895 O O . ALA A 1 113 ? -12.065 17.109 5.013 1.00 60.94 113 ALA A O 1
ATOM 896 N N . GLU A 1 114 ? -9.948 16.923 4.353 1.00 60.50 114 GLU A N 1
ATOM 897 C CA . GLU A 1 114 ? -9.786 15.541 4.825 1.00 60.50 114 GLU A CA 1
ATOM 898 C C . GLU A 1 114 ? -9.902 15.444 6.344 1.00 60.50 114 GLU A C 1
ATOM 900 O O . GLU A 1 114 ? -10.520 14.511 6.854 1.00 60.50 114 GLU A O 1
ATOM 905 N N . VAL A 1 115 ? -9.340 16.410 7.073 1.00 61.44 115 VAL A N 1
ATOM 906 C CA . VAL A 1 115 ? -9.427 16.453 8.538 1.00 61.44 115 VAL A CA 1
ATOM 907 C C . VAL A 1 115 ? -10.869 16.721 8.966 1.00 61.44 115 VAL A C 1
ATOM 909 O O . VAL A 1 115 ? -11.418 15.966 9.771 1.00 61.44 115 VAL A O 1
ATOM 912 N N . GLU A 1 116 ? -11.522 17.703 8.340 1.00 64.62 116 GLU A N 1
ATOM 913 C CA . GLU A 1 116 ? -12.944 17.996 8.562 1.00 64.62 116 GLU A CA 1
ATOM 914 C C . GLU A 1 116 ? -13.846 16.803 8.199 1.00 64.62 116 GLU A C 1
ATOM 916 O O . GLU A 1 116 ? -14.875 16.560 8.832 1.00 64.62 116 GLU A O 1
ATOM 921 N N . PHE A 1 117 ? -13.461 16.022 7.188 1.00 67.50 117 PHE A N 1
ATOM 922 C CA . PHE A 1 117 ? -14.184 14.828 6.760 1.00 67.50 117 PHE A CA 1
ATOM 923 C C . PHE A 1 117 ? -14.114 13.725 7.809 1.00 67.50 117 PHE A C 1
ATOM 925 O O . PHE A 1 117 ? -15.132 13.119 8.140 1.00 67.50 117 PHE A O 1
ATOM 932 N N . VAL A 1 118 ? -12.939 13.498 8.393 1.00 64.94 118 VAL A N 1
ATOM 933 C CA . VAL A 1 118 ? -12.781 12.568 9.518 1.00 64.94 118 VAL A CA 1
ATOM 934 C C . VAL A 1 118 ? -13.581 13.018 10.731 1.00 64.94 118 VAL A C 1
ATOM 936 O O . VAL A 1 118 ? -14.227 12.191 11.374 1.00 64.94 118 VAL A O 1
ATOM 939 N N . GLU A 1 119 ? -13.558 14.314 11.036 1.00 64.38 119 GLU A N 1
ATOM 940 C CA . GLU A 1 119 ? -14.340 14.906 12.122 1.00 64.38 119 GLU A CA 1
ATOM 941 C C . GLU A 1 119 ? -15.833 14.648 11.947 1.00 64.38 119 GLU A C 1
ATOM 943 O O . GLU A 1 119 ? -16.464 14.083 12.842 1.00 64.38 119 GLU A O 1
ATOM 948 N N . ALA A 1 120 ? -16.373 14.972 10.772 1.00 64.38 120 ALA A N 1
ATOM 949 C CA . ALA A 1 120 ? -17.781 14.765 10.469 1.00 64.38 120 ALA A CA 1
ATOM 950 C C . ALA A 1 120 ? -18.175 13.281 10.584 1.00 64.38 120 ALA A C 1
ATOM 952 O O . ALA A 1 120 ? -19.230 12.960 11.120 1.00 64.38 120 ALA A O 1
ATOM 953 N N . LEU A 1 121 ? -17.319 12.350 10.150 1.00 68.25 121 LEU A N 1
ATOM 954 C CA . LEU A 1 121 ? -17.604 10.917 10.276 1.00 68.25 121 LEU A CA 1
ATOM 955 C C . LEU A 1 121 ? -17.593 10.426 11.732 1.00 68.25 121 LEU A C 1
ATOM 957 O O . LEU A 1 121 ? -18.380 9.544 12.083 1.00 68.25 121 LEU A O 1
ATOM 961 N N . PHE A 1 122 ? -16.724 10.983 12.582 1.00 62.75 122 PHE A N 1
ATOM 962 C CA . PHE A 1 122 ? -16.709 10.661 14.010 1.00 62.75 122 PHE A CA 1
ATOM 963 C C . PHE A 1 122 ? -17.934 11.214 14.747 1.00 62.75 122 PHE A C 1
ATOM 965 O O . PHE A 1 122 ? -18.504 10.497 15.568 1.00 62.75 122 PHE A O 1
ATOM 972 N N . GLU A 1 123 ? -18.347 12.453 14.463 1.00 66.75 123 GLU A N 1
ATOM 973 C CA . GLU A 1 123 ? -19.565 13.058 15.034 1.00 66.75 123 GLU A CA 1
ATOM 974 C C . GLU A 1 123 ? -20.817 12.233 14.692 1.00 66.75 123 GLU A C 1
ATOM 976 O O . GLU A 1 123 ? -21.693 12.018 15.532 1.00 66.75 123 GLU A O 1
ATOM 981 N N . GLU A 1 124 ? -20.848 11.673 13.486 1.00 61.88 124 GLU A N 1
ATOM 982 C CA . GLU A 1 124 ? -21.948 10.855 12.967 1.00 61.88 124 GLU A CA 1
ATOM 983 C C . GLU A 1 124 ? -21.877 9.378 13.397 1.00 61.88 124 GLU A C 1
ATOM 985 O O . GLU A 1 124 ? -22.631 8.543 12.900 1.00 61.88 124 GLU A O 1
ATOM 990 N N . HIS A 1 125 ? -20.984 9.036 14.335 1.00 59.84 125 HIS A N 1
ATOM 991 C CA . HIS A 1 125 ? -20.830 7.686 14.893 1.00 59.84 125 HIS A CA 1
ATOM 992 C C . HIS A 1 125 ? -20.589 6.599 13.829 1.00 59.84 125 HIS A C 1
ATOM 994 O O . HIS A 1 125 ? -20.903 5.423 14.043 1.00 59.84 125 HIS A O 1
ATOM 1000 N N . VAL A 1 126 ? -20.010 6.968 12.680 1.00 59.78 126 VAL A N 1
ATOM 1001 C CA . VAL A 1 126 ? -19.627 6.000 11.651 1.00 59.78 126 VAL A CA 1
ATOM 1002 C C . VAL A 1 126 ? -18.604 5.041 12.262 1.00 59.78 126 VAL A C 1
ATOM 1004 O O . VAL A 1 126 ? -17.632 5.495 12.874 1.00 59.78 126 VAL A O 1
ATOM 1007 N N . PRO A 1 127 ? -18.773 3.712 12.124 1.00 54.09 127 PRO A N 1
ATOM 1008 C CA . PRO A 1 127 ? -17.822 2.783 12.710 1.00 54.09 127 PRO A CA 1
ATOM 1009 C C . PRO A 1 127 ? -16.408 3.029 12.199 1.00 54.09 127 PRO A C 1
ATOM 1011 O O . PRO A 1 127 ? -16.157 3.098 10.995 1.00 54.09 127 PRO A O 1
ATOM 1014 N N . THR A 1 128 ? -15.458 3.100 13.125 1.00 52.75 128 THR A N 1
ATOM 1015 C CA . THR A 1 128 ? -14.062 3.420 12.827 1.00 52.75 128 THR A CA 1
ATOM 1016 C C . THR A 1 128 ? -13.416 2.588 11.711 1.00 52.75 128 THR A C 1
ATOM 1018 O O . THR A 1 128 ? -12.673 3.177 10.927 1.00 52.75 128 THR A O 1
ATOM 1021 N N . PRO A 1 129 ? -13.678 1.270 11.555 1.00 50.06 129 PRO A N 1
ATOM 1022 C CA . PRO A 1 129 ? -13.133 0.501 10.430 1.00 50.06 129 PRO A CA 1
ATOM 1023 C C . PRO A 1 129 ? -13.488 1.100 9.062 1.00 50.06 129 PRO A C 1
ATOM 1025 O O . PRO A 1 129 ? -12.702 1.025 8.119 1.00 50.06 129 PRO A O 1
ATOM 1028 N N . GLU A 1 130 ? -14.645 1.747 8.955 1.00 55.06 130 GLU A N 1
ATOM 1029 C CA . GLU A 1 130 ? -15.079 2.397 7.727 1.00 55.06 130 GLU A CA 1
ATOM 1030 C C . GLU A 1 130 ? -14.472 3.788 7.538 1.00 55.06 130 GLU A C 1
ATOM 1032 O O . GLU A 1 130 ? -14.076 4.130 6.423 1.00 55.06 130 GLU A O 1
ATOM 1037 N N . ILE A 1 131 ? -14.312 4.556 8.620 1.00 60.00 131 ILE A N 1
ATOM 1038 C CA . ILE A 1 131 ? -13.556 5.820 8.601 1.00 60.00 131 ILE A CA 1
ATOM 1039 C C . ILE A 1 131 ? -12.119 5.543 8.147 1.00 60.00 131 ILE A C 1
ATOM 1041 O O . ILE A 1 131 ? -11.589 6.230 7.281 1.00 60.00 131 ILE A O 1
ATOM 1045 N N . LEU A 1 132 ? -11.513 4.468 8.654 1.00 51.69 132 LEU A N 1
ATOM 1046 C CA . LEU A 1 132 ? -10.183 4.007 8.265 1.00 51.69 132 LEU A CA 1
ATOM 1047 C C . LEU A 1 132 ? -10.100 3.578 6.807 1.00 51.69 132 LEU A C 1
ATOM 1049 O O . LEU A 1 132 ? -9.115 3.865 6.132 1.00 51.69 132 LEU A O 1
ATOM 1053 N N . LYS A 1 133 ? -11.125 2.902 6.292 1.00 52.84 133 LYS A N 1
ATOM 1054 C CA . LYS A 1 133 ? -11.202 2.503 4.884 1.00 52.84 133 LYS A CA 1
ATOM 1055 C C . LYS A 1 133 ? -11.309 3.704 3.945 1.00 52.84 133 LYS A C 1
ATOM 1057 O O . LYS A 1 133 ? -10.770 3.658 2.845 1.00 52.84 133 LYS A O 1
ATOM 1062 N N . LEU A 1 134 ? -11.979 4.770 4.376 1.00 52.16 134 LEU A N 1
ATOM 1063 C CA . LEU A 1 134 ? -12.015 6.039 3.655 1.00 52.16 134 LEU A CA 1
ATOM 1064 C C . LEU A 1 134 ? -10.676 6.768 3.769 1.00 52.16 134 LEU A C 1
ATOM 1066 O O . LEU A 1 134 ? -10.103 7.161 2.763 1.00 52.16 134 LEU A O 1
ATOM 1070 N N . LEU A 1 135 ? -10.114 6.853 4.971 1.00 53.22 135 LEU A N 1
ATOM 1071 C CA . LEU A 1 135 ? -8.842 7.522 5.210 1.00 53.22 135 LEU A CA 1
ATOM 1072 C C . LEU A 1 135 ? -7.649 6.841 4.563 1.00 53.22 135 LEU A C 1
ATOM 1074 O O . LEU A 1 135 ? -6.730 7.510 4.129 1.00 53.22 135 LEU A O 1
ATOM 1078 N N . THR A 1 136 ? -7.646 5.520 4.444 1.00 46.62 136 THR A N 1
ATOM 1079 C CA . THR A 1 136 ? -6.611 4.800 3.685 1.00 46.62 136 THR A CA 1
ATOM 1080 C C . THR A 1 136 ? -6.713 5.045 2.179 1.00 46.62 136 THR A C 1
ATOM 1082 O O . THR A 1 136 ? -5.739 4.820 1.464 1.00 46.62 136 THR A O 1
ATOM 1085 N N . GLN A 1 137 ? -7.861 5.520 1.687 1.00 41.78 137 GLN A N 1
ATOM 1086 C CA . GLN A 1 137 ? -8.019 5.991 0.308 1.00 41.78 137 GLN A CA 1
ATOM 1087 C C . GLN A 1 137 ? -7.638 7.468 0.135 1.00 41.78 137 GLN A C 1
ATOM 1089 O O . GLN A 1 137 ? -7.478 7.899 -1.002 1.00 41.78 137 GLN A O 1
ATOM 1094 N N . ILE A 1 138 ? -7.501 8.206 1.238 1.00 41.12 138 ILE A N 1
ATOM 1095 C CA . ILE A 1 138 ? -7.431 9.673 1.287 1.00 41.12 138 ILE A CA 1
ATOM 1096 C C . ILE A 1 138 ? -6.055 10.159 1.830 1.00 41.12 138 ILE A C 1
ATOM 1098 O O . ILE A 1 138 ? -5.479 11.098 1.321 1.00 41.12 138 ILE A O 1
ATOM 1102 N N . ASN A 1 139 ? -5.414 9.377 2.701 1.00 47.69 139 ASN A N 1
ATOM 1103 C CA . ASN A 1 139 ? -4.024 9.431 3.170 1.00 47.69 139 ASN A CA 1
ATOM 1104 C C . ASN A 1 139 ? -3.590 10.762 3.833 1.00 47.69 139 ASN A C 1
ATOM 1106 O O . ASN A 1 139 ? -3.064 11.663 3.197 1.00 47.69 139 ASN A O 1
ATOM 1110 N N . LEU A 1 140 ? -3.669 10.812 5.168 1.00 44.59 140 LEU A N 1
ATOM 1111 C CA . LEU A 1 140 ? -3.504 12.011 6.014 1.00 44.59 140 LEU A CA 1
ATOM 1112 C C . LEU A 1 140 ? -2.096 12.636 6.108 1.00 44.59 140 LEU A C 1
ATOM 1114 O O . LEU A 1 140 ? -1.894 13.557 6.887 1.00 44.59 140 LEU A O 1
ATOM 1118 N N . THR A 1 141 ? -1.092 12.151 5.379 1.00 51.75 141 THR A N 1
ATOM 1119 C CA . THR A 1 141 ? 0.214 12.822 5.168 1.00 51.75 141 THR A CA 1
ATOM 1120 C C . THR A 1 141 ? 1.059 11.933 4.248 1.00 51.75 141 THR A C 1
ATOM 1122 O O . THR A 1 141 ? 1.973 11.245 4.709 1.00 51.75 141 THR A O 1
ATOM 1125 N N . PRO A 1 142 ? 0.763 11.874 2.938 1.00 57.50 142 PRO A N 1
ATOM 1126 C CA . PRO A 1 142 ? 1.601 11.108 2.040 1.00 57.50 142 PRO A CA 1
ATOM 1127 C C . PRO A 1 142 ? 2.911 11.875 1.847 1.00 57.50 142 PRO A C 1
ATOM 1129 O O . PRO A 1 142 ? 2.906 13.069 1.546 1.00 57.50 142 PRO A O 1
ATOM 1132 N N . ALA A 1 143 ? 4.030 11.182 2.028 1.00 62.94 143 ALA A N 1
ATOM 1133 C CA . ALA A 1 143 ? 5.232 11.517 1.285 1.00 62.94 143 ALA A CA 1
ATOM 1134 C C . ALA A 1 143 ? 5.071 10.968 -0.139 1.00 62.94 143 ALA A C 1
ATOM 1136 O O . ALA A 1 143 ? 4.265 10.065 -0.387 1.00 62.94 143 ALA A O 1
ATOM 1137 N N . GLN A 1 144 ? 5.820 11.522 -1.081 1.00 77.50 144 GLN A N 1
ATOM 1138 C CA . GLN A 1 144 ? 5.801 11.036 -2.454 1.00 77.50 144 GLN A CA 1
ATOM 1139 C C . GLN A 1 144 ? 6.486 9.664 -2.581 1.00 77.50 144 GLN A C 1
ATOM 1141 O O . GLN A 1 144 ? 7.707 9.605 -2.670 1.00 77.50 144 GLN A O 1
ATOM 1146 N N . ASP A 1 145 ? 5.702 8.584 -2.651 1.00 85.50 145 ASP A N 1
ATOM 1147 C CA . ASP A 1 145 ? 6.195 7.222 -2.904 1.00 85.50 145 ASP A CA 1
ATOM 1148 C C . ASP A 1 145 ? 5.606 6.673 -4.218 1.00 85.50 145 ASP A C 1
ATOM 1150 O O . ASP A 1 145 ? 4.492 6.144 -4.248 1.00 85.50 145 ASP A O 1
ATOM 1154 N N . TYR A 1 146 ? 6.328 6.822 -5.335 1.00 90.44 146 TYR A N 1
ATOM 1155 C CA . TYR A 1 146 ? 5.879 6.352 -6.652 1.00 90.44 146 TYR A CA 1
ATOM 1156 C C . TYR A 1 146 ? 7.031 5.939 -7.573 1.00 90.44 146 TYR A C 1
ATOM 1158 O O . TYR A 1 146 ? 8.167 6.393 -7.455 1.00 90.44 146 TYR A O 1
ATOM 1166 N N . GLY A 1 147 ? 6.712 5.092 -8.550 1.00 94.56 147 GLY A N 1
ATOM 1167 C CA . GLY A 1 147 ? 7.643 4.631 -9.573 1.00 94.56 147 GLY A CA 1
ATOM 1168 C C . GLY A 1 147 ? 6.949 4.409 -10.912 1.00 94.56 147 GLY A C 1
ATOM 1169 O O . GLY A 1 147 ? 5.721 4.356 -10.984 1.00 94.56 147 GLY A O 1
ATOM 1170 N N . PHE A 1 148 ? 7.736 4.270 -11.975 1.00 97.12 148 PHE A N 1
ATOM 1171 C CA . PHE A 1 148 ? 7.248 3.959 -13.313 1.00 97.12 148 PHE A CA 1
ATOM 1172 C C . PHE A 1 148 ? 7.608 2.528 -13.705 1.00 97.12 148 PHE A C 1
ATOM 1174 O O . PHE A 1 148 ? 8.751 2.082 -13.555 1.00 97.12 148 PHE A O 1
ATOM 1181 N N . ILE A 1 149 ? 6.613 1.831 -14.250 1.00 97.31 149 ILE A N 1
ATOM 1182 C CA . ILE A 1 149 ? 6.777 0.558 -14.946 1.00 97.31 149 ILE A CA 1
ATOM 1183 C C . ILE A 1 149 ? 6.602 0.868 -16.428 1.00 97.31 149 ILE A C 1
ATOM 1185 O O . ILE A 1 149 ? 5.510 1.226 -16.863 1.00 97.31 149 ILE A O 1
ATOM 1189 N N . LEU A 1 150 ? 7.696 0.787 -17.175 1.00 97.06 150 LEU A N 1
ATOM 1190 C CA . LEU A 1 150 ? 7.720 1.057 -18.607 1.00 97.06 150 LEU A CA 1
ATOM 1191 C C . LEU A 1 150 ? 7.546 -0.255 -19.381 1.00 97.06 150 LEU A C 1
ATOM 1193 O O . LEU A 1 150 ? 7.950 -1.325 -18.917 1.00 97.06 150 LEU A O 1
ATOM 1197 N N . GLU A 1 151 ? 6.968 -0.177 -20.573 1.00 96.88 151 GLU A N 1
ATOM 1198 C CA . GLU A 1 151 ? 7.058 -1.276 -21.533 1.00 96.88 151 GLU A CA 1
ATOM 1199 C C . GLU A 1 151 ? 8.526 -1.489 -21.937 1.00 96.88 151 GLU A C 1
ATOM 1201 O O . GLU A 1 151 ? 9.337 -0.561 -21.879 1.00 96.88 151 GLU A O 1
ATOM 1206 N N . ASP A 1 152 ? 8.894 -2.717 -22.302 1.00 97.44 152 ASP A N 1
ATOM 1207 C CA . ASP A 1 152 ? 10.232 -2.987 -22.819 1.00 97.44 152 ASP A CA 1
ATOM 1208 C C . ASP A 1 152 ? 10.412 -2.340 -24.200 1.00 97.44 152 ASP A C 1
ATOM 1210 O O . ASP A 1 152 ? 9.539 -2.405 -25.065 1.00 97.44 152 ASP A O 1
ATOM 1214 N N . TYR A 1 153 ? 11.571 -1.726 -24.418 1.00 97.12 153 TYR A N 1
ATOM 1215 C CA . TYR A 1 153 ? 11.926 -1.060 -25.668 1.00 97.12 153 TYR A CA 1
ATOM 1216 C C . TYR A 1 153 ? 13.387 -1.354 -26.038 1.00 97.12 153 TYR A C 1
ATOM 1218 O O . TYR A 1 153 ? 14.182 -1.698 -25.161 1.00 97.12 153 TYR A O 1
ATOM 1226 N N . PRO A 1 154 ? 13.782 -1.219 -27.320 1.00 97.25 154 PRO A N 1
ATOM 1227 C CA . PRO A 1 154 ? 15.164 -1.449 -27.735 1.00 97.25 154 PRO A CA 1
ATOM 1228 C C . PRO A 1 154 ? 16.142 -0.481 -27.059 1.00 97.25 154 PRO A C 1
ATOM 1230 O O . PRO A 1 154 ? 15.880 0.723 -27.009 1.00 97.25 154 PRO A O 1
ATOM 1233 N N . ASP A 1 155 ? 17.315 -0.970 -26.653 1.00 95.19 155 ASP A N 1
ATOM 1234 C CA . ASP A 1 155 ? 18.353 -0.163 -25.986 1.00 95.19 155 ASP A CA 1
ATOM 1235 C C . ASP A 1 155 ? 18.766 1.082 -26.786 1.00 95.19 155 ASP A C 1
ATOM 1237 O O . ASP A 1 155 ? 19.093 2.122 -26.216 1.00 95.19 155 ASP A O 1
ATOM 1241 N N . THR A 1 156 ? 18.673 1.027 -28.119 1.00 97.56 156 THR A N 1
ATOM 1242 C CA . THR A 1 156 ? 18.940 2.172 -29.004 1.00 97.56 156 THR A CA 1
ATOM 1243 C C . THR A 1 156 ? 18.026 3.372 -28.738 1.00 97.56 156 THR A C 1
ATOM 1245 O O . THR A 1 156 ? 18.371 4.492 -29.103 1.00 97.56 156 THR A O 1
ATOM 1248 N N . GLN A 1 157 ? 16.860 3.157 -28.123 1.00 97.38 157 GLN A N 1
ATOM 1249 C CA . GLN A 1 157 ? 15.905 4.205 -27.756 1.00 97.38 157 GLN A CA 1
ATOM 1250 C C . GLN A 1 157 ? 16.056 4.662 -26.299 1.00 97.38 157 GLN A C 1
ATOM 1252 O O . GLN A 1 157 ? 15.407 5.632 -25.905 1.00 97.38 157 GLN A O 1
ATOM 1257 N N . HIS A 1 158 ? 16.919 4.017 -25.503 1.00 94.88 158 HIS A N 1
ATOM 1258 C CA . HIS A 1 158 ? 16.985 4.234 -24.059 1.00 94.88 158 HIS A CA 1
ATOM 1259 C C . HIS A 1 158 ? 17.222 5.691 -23.682 1.00 94.88 158 HIS A C 1
ATOM 1261 O O . HIS A 1 158 ? 16.493 6.213 -22.849 1.00 94.88 158 HIS A O 1
ATOM 1267 N N . MET A 1 159 ? 18.157 6.381 -24.340 1.00 95.62 159 MET A N 1
ATOM 1268 C CA . MET A 1 159 ? 18.401 7.797 -24.048 1.00 95.62 159 MET A CA 1
ATOM 1269 C C . MET A 1 159 ? 17.153 8.658 -24.263 1.00 95.62 159 MET A C 1
ATOM 1271 O O . MET A 1 159 ? 16.859 9.513 -23.435 1.00 95.62 159 MET A O 1
ATOM 1275 N N . ALA A 1 160 ? 16.411 8.439 -25.352 1.00 97.50 160 ALA A N 1
ATOM 1276 C CA . ALA A 1 160 ? 15.229 9.235 -25.670 1.00 97.50 160 ALA A CA 1
ATOM 1277 C C . ALA A 1 160 ? 14.074 8.941 -24.701 1.00 97.50 160 ALA A C 1
ATOM 1279 O O . ALA A 1 160 ? 13.477 9.867 -24.151 1.00 97.50 160 ALA A O 1
ATOM 1280 N N . VAL A 1 161 ? 13.791 7.657 -24.462 1.00 97.25 161 VAL A N 1
ATOM 1281 C CA . VAL A 1 161 ? 12.694 7.221 -23.589 1.00 97.25 161 VAL A CA 1
ATOM 1282 C C . VAL A 1 161 ? 12.980 7.577 -22.131 1.00 97.25 161 VAL A C 1
ATOM 1284 O O . VAL A 1 161 ? 12.135 8.175 -21.466 1.00 97.25 161 VAL A O 1
ATOM 1287 N N . ASP A 1 162 ? 14.183 7.278 -21.636 1.00 95.69 162 ASP A N 1
ATOM 1288 C CA . ASP A 1 162 ? 14.556 7.573 -20.254 1.00 95.69 162 ASP A CA 1
ATOM 1289 C C . ASP A 1 162 ? 14.593 9.087 -19.995 1.00 95.69 162 ASP A C 1
ATOM 1291 O O . ASP A 1 162 ? 14.066 9.543 -18.983 1.00 95.69 162 ASP A O 1
ATOM 1295 N N . SER A 1 163 ? 15.104 9.897 -20.927 1.00 96.62 163 SER A N 1
ATOM 1296 C CA . SER A 1 163 ? 15.091 11.360 -20.762 1.00 96.62 163 SER A CA 1
ATOM 1297 C C . SER A 1 163 ? 13.667 11.917 -20.676 1.00 96.62 163 SER A C 1
ATOM 1299 O O . SER A 1 163 ? 13.400 12.782 -19.844 1.00 96.62 163 SER A O 1
ATOM 1301 N N . TYR A 1 164 ? 12.736 11.399 -21.485 1.00 97.94 164 TYR A N 1
ATOM 1302 C CA . TYR A 1 164 ? 11.330 11.802 -21.424 1.00 97.94 164 TYR A CA 1
ATOM 1303 C C . TYR A 1 164 ? 10.707 11.490 -20.058 1.00 97.94 164 TYR A C 1
ATOM 1305 O O . TYR A 1 164 ? 10.128 12.372 -19.421 1.00 97.94 164 TYR A O 1
ATOM 1313 N N . PHE A 1 165 ? 10.848 10.250 -19.579 1.00 97.50 165 PHE A N 1
ATOM 1314 C CA . PHE A 1 165 ? 10.259 9.860 -18.298 1.00 97.50 165 PHE A CA 1
ATOM 1315 C C . PHE A 1 165 ? 10.977 10.484 -17.094 1.00 97.50 165 PHE A C 1
ATOM 1317 O O . PHE A 1 165 ? 10.338 10.697 -16.066 1.00 97.50 165 PHE A O 1
ATOM 1324 N N . MET A 1 166 ? 12.261 10.832 -17.214 1.00 97.31 166 MET A N 1
ATOM 1325 C CA . MET A 1 166 ? 12.973 11.606 -16.193 1.00 97.31 166 MET A CA 1
ATOM 1326 C C . MET A 1 166 ? 12.351 12.993 -16.037 1.00 97.31 166 MET A C 1
ATOM 1328 O O . MET A 1 166 ? 12.004 13.398 -14.930 1.00 97.31 166 MET A O 1
ATOM 1332 N N . GLU A 1 167 ? 12.171 13.701 -17.153 1.00 97.44 167 GLU A N 1
ATOM 1333 C CA . GLU A 1 167 ? 11.581 15.040 -17.164 1.00 97.44 167 GLU A CA 1
ATOM 1334 C C . GLU A 1 167 ? 10.132 15.018 -16.657 1.00 97.44 167 GLU A C 1
ATOM 1336 O O . GLU A 1 167 ? 9.725 15.883 -15.879 1.00 97.44 167 GLU A O 1
ATOM 1341 N N . LEU A 1 168 ? 9.356 13.998 -17.041 1.00 96.31 168 LEU A N 1
ATOM 1342 C CA . LEU A 1 168 ? 8.006 13.791 -16.521 1.00 96.31 168 LEU A CA 1
ATOM 1343 C C . LEU A 1 168 ? 8.009 13.602 -14.997 1.00 96.31 168 LEU A C 1
ATOM 1345 O O . LEU A 1 168 ? 7.238 14.265 -14.302 1.00 96.31 168 LEU A O 1
ATOM 1349 N N . ALA A 1 169 ? 8.875 12.725 -14.482 1.00 95.62 169 ALA A N 1
ATOM 1350 C CA . ALA A 1 169 ? 8.984 12.465 -13.050 1.00 95.62 169 ALA A CA 1
ATOM 1351 C C . ALA A 1 169 ? 9.387 13.724 -12.274 1.00 95.62 169 ALA A C 1
ATOM 1353 O O . ALA A 1 169 ? 8.798 14.017 -11.237 1.00 95.62 169 ALA A O 1
ATOM 1354 N N . LEU A 1 170 ? 10.341 14.501 -12.796 1.00 95.25 170 LEU A N 1
ATOM 1355 C CA . LEU A 1 170 ? 10.799 15.737 -12.163 1.00 95.25 170 LEU A CA 1
ATOM 1356 C C . LEU A 1 170 ? 9.666 16.761 -12.049 1.00 95.25 170 LEU A C 1
ATOM 1358 O O . LEU A 1 170 ? 9.435 17.316 -10.976 1.00 95.25 170 LEU A O 1
ATOM 1362 N N . ARG A 1 171 ? 8.911 16.971 -13.134 1.00 94.44 171 ARG A N 1
ATOM 1363 C CA . ARG A 1 171 ? 7.759 17.884 -13.129 1.00 94.44 171 ARG A CA 1
ATOM 1364 C C . ARG A 1 171 ? 6.672 17.426 -12.164 1.00 94.44 171 ARG A C 1
ATOM 1366 O O . ARG A 1 171 ? 6.129 18.261 -11.448 1.00 94.44 171 ARG A O 1
ATOM 1373 N N . MET A 1 172 ? 6.375 16.125 -12.124 1.00 91.50 172 MET A N 1
ATOM 1374 C CA . MET A 1 172 ? 5.445 15.555 -11.144 1.00 91.50 172 MET A CA 1
ATOM 1375 C C . MET A 1 172 ? 5.912 15.797 -9.707 1.00 91.50 172 MET A C 1
ATOM 1377 O O . MET A 1 172 ? 5.099 16.220 -8.891 1.00 91.50 172 MET A O 1
ATOM 1381 N N . SER A 1 173 ? 7.197 15.568 -9.410 1.00 90.44 173 SER A N 1
ATOM 1382 C CA . SER A 1 173 ? 7.761 15.742 -8.064 1.00 90.44 173 SER A CA 1
ATOM 1383 C C . SER A 1 173 ? 7.550 17.158 -7.538 1.00 90.44 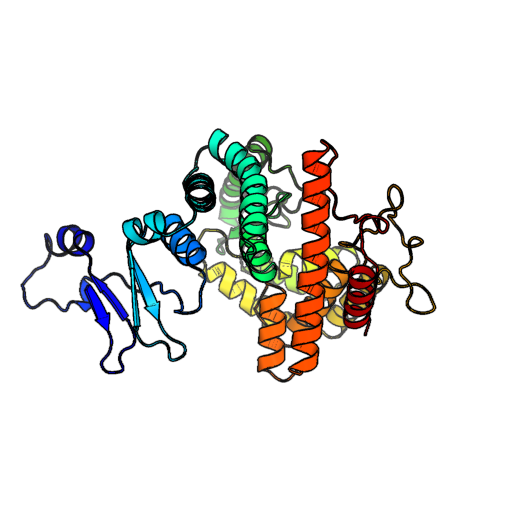173 SER A C 1
ATOM 1385 O O . SER A 1 173 ? 7.000 17.355 -6.454 1.00 90.44 173 SER A O 1
ATOM 1387 N N . ILE A 1 174 ? 7.897 18.145 -8.370 1.00 88.19 174 ILE A N 1
ATOM 1388 C CA . ILE A 1 174 ? 7.731 19.569 -8.064 1.00 88.19 174 ILE A CA 1
ATOM 1389 C C . ILE A 1 174 ? 6.248 19.906 -7.869 1.00 88.19 174 ILE A C 1
ATOM 1391 O O . ILE A 1 174 ? 5.882 20.545 -6.889 1.00 88.19 174 ILE A O 1
ATOM 1395 N N . MET A 1 175 ? 5.376 19.439 -8.770 1.00 85.06 175 MET A N 1
ATOM 1396 C CA . MET A 1 175 ? 3.935 19.697 -8.683 1.00 85.06 175 MET A CA 1
ATOM 1397 C C . MET A 1 175 ? 3.308 19.138 -7.406 1.00 85.06 175 MET A C 1
ATOM 1399 O O . MET A 1 175 ? 2.452 19.797 -6.822 1.00 85.06 175 MET A O 1
ATOM 1403 N N . LEU A 1 176 ? 3.705 17.932 -6.993 1.00 82.69 176 LEU A N 1
ATOM 1404 C CA . LEU A 1 176 ? 3.204 17.282 -5.783 1.00 82.69 176 LEU A CA 1
ATOM 1405 C C . LEU A 1 176 ? 3.676 18.011 -4.515 1.00 82.69 176 LEU A C 1
ATOM 1407 O O . LEU A 1 176 ? 2.874 18.225 -3.606 1.00 82.69 176 LEU A O 1
ATOM 1411 N N . ASP A 1 177 ? 4.934 18.455 -4.481 1.00 81.31 177 ASP A N 1
ATOM 1412 C CA . ASP A 1 177 ? 5.476 19.244 -3.368 1.00 81.31 177 ASP A CA 1
ATOM 1413 C C . ASP A 1 177 ? 4.727 20.579 -3.213 1.00 81.31 177 ASP A C 1
ATOM 1415 O O . ASP A 1 177 ? 4.242 20.904 -2.128 1.00 81.31 177 ASP A O 1
ATOM 1419 N N . GLU A 1 178 ? 4.495 21.287 -4.324 1.00 78.25 178 GLU A N 1
ATOM 1420 C CA . GLU A 1 178 ? 3.767 22.563 -4.352 1.00 78.25 178 GLU A CA 1
ATOM 1421 C C . GLU A 1 178 ? 2.313 22.460 -3.851 1.00 78.25 178 GLU A C 1
ATOM 1423 O O . GLU A 1 178 ? 1.787 23.431 -3.302 1.00 78.25 178 GLU A O 1
ATOM 1428 N N . VAL A 1 179 ? 1.653 21.304 -4.011 1.00 71.12 179 VAL A N 1
ATOM 1429 C CA . VAL A 1 179 ? 0.287 21.061 -3.493 1.00 71.12 179 VAL A CA 1
ATOM 1430 C C . VAL A 1 179 ? 0.270 20.491 -2.069 1.00 71.12 179 VAL A C 1
ATOM 1432 O O . VAL A 1 179 ? -0.792 20.156 -1.546 1.00 71.12 179 VAL A O 1
ATOM 1435 N N . GLY A 1 180 ? 1.430 20.408 -1.411 1.00 67.00 180 GLY A N 1
ATOM 1436 C CA . GLY A 1 180 ? 1.556 19.997 -0.012 1.00 67.00 180 GLY A CA 1
ATOM 1437 C C . GLY A 1 180 ? 1.795 18.500 0.203 1.00 67.00 180 GLY A C 1
ATOM 1438 O O . GLY A 1 180 ? 1.535 17.997 1.304 1.00 67.00 180 GLY A O 1
ATOM 1439 N N . ILE A 1 181 ? 2.272 17.776 -0.814 1.00 75.06 181 ILE A N 1
ATOM 1440 C CA . ILE A 1 181 ? 2.744 16.385 -0.721 1.00 75.06 181 ILE A CA 1
ATOM 1441 C C . ILE A 1 181 ? 4.273 16.405 -0.855 1.00 75.06 181 ILE A C 1
ATOM 1443 O O . ILE A 1 181 ? 4.794 16.348 -1.972 1.00 75.06 181 ILE A O 1
ATOM 1447 N N . PRO A 1 182 ? 5.012 16.510 0.262 1.00 76.12 182 PRO A N 1
ATOM 1448 C CA . PRO A 1 182 ? 6.444 16.751 0.212 1.00 76.12 182 PRO A CA 1
ATOM 1449 C C . PRO A 1 182 ? 7.212 15.574 -0.385 1.00 76.12 182 PRO A C 1
ATOM 1451 O O . PRO A 1 182 ? 6.800 14.411 -0.267 1.00 76.12 182 PRO A O 1
ATOM 1454 N N . GLU A 1 183 ? 8.365 15.875 -0.980 1.00 83.00 183 GLU A N 1
ATOM 1455 C CA . GLU A 1 183 ? 9.285 14.853 -1.477 1.00 83.00 183 GLU A CA 1
ATOM 1456 C C . GLU A 1 183 ? 9.621 13.810 -0.400 1.00 83.00 183 GLU A C 1
ATOM 1458 O O . GLU A 1 183 ? 9.828 14.112 0.783 1.00 83.00 183 GLU A O 1
ATOM 1463 N N . CYS A 1 184 ? 9.704 12.544 -0.813 1.00 81.81 184 CYS A N 1
ATOM 1464 C CA . CYS A 1 184 ? 10.087 11.482 0.103 1.00 81.81 184 CYS A CA 1
ATOM 1465 C C . CYS A 1 184 ? 11.579 11.572 0.436 1.00 81.81 184 CYS A C 1
ATOM 1467 O O . CYS A 1 184 ? 12.440 11.451 -0.435 1.00 81.81 184 CYS A O 1
ATOM 1469 N N . LYS A 1 185 ? 11.900 11.675 1.733 1.00 75.94 185 LYS A N 1
ATOM 1470 C CA . LYS A 1 185 ? 13.286 11.658 2.244 1.00 75.94 185 LYS A CA 1
ATOM 1471 C C . LYS A 1 185 ? 14.060 10.396 1.840 1.00 75.94 185 LYS A C 1
ATOM 1473 O O . LYS A 1 185 ? 15.284 10.423 1.779 1.00 75.94 185 LYS A O 1
ATOM 1478 N N . GLY A 1 186 ? 13.350 9.295 1.585 1.00 76.38 186 GLY A N 1
ATOM 1479 C CA . GLY A 1 186 ? 13.906 8.030 1.103 1.00 76.38 186 GLY A CA 1
ATOM 1480 C C . GLY A 1 186 ? 14.145 7.974 -0.409 1.00 76.38 186 GLY A C 1
ATOM 1481 O O . GLY A 1 186 ? 14.616 6.947 -0.893 1.00 76.38 186 GLY A O 1
ATOM 1482 N N . TYR A 1 187 ? 13.829 9.041 -1.156 1.00 84.88 187 TYR A N 1
ATOM 1483 C CA . TYR A 1 187 ? 13.959 9.110 -2.616 1.00 84.88 187 TYR A CA 1
ATOM 1484 C C . TYR A 1 187 ? 13.239 7.961 -3.350 1.00 84.88 187 TYR A C 1
ATOM 1486 O O . TYR A 1 187 ? 13.731 7.438 -4.358 1.00 84.88 187 TYR A O 1
ATOM 1494 N N . VAL A 1 188 ? 12.062 7.570 -2.847 1.00 88.69 188 VAL A N 1
ATOM 1495 C CA . VAL A 1 188 ? 11.161 6.570 -3.452 1.00 88.69 188 VAL A CA 1
ATOM 1496 C C . VAL A 1 188 ? 10.279 7.236 -4.511 1.00 88.69 188 VAL A C 1
ATOM 1498 O O . VAL A 1 188 ? 9.060 7.268 -4.435 1.00 88.69 188 VAL A O 1
ATOM 1501 N N . MET A 1 189 ? 10.911 7.856 -5.496 1.00 93.00 189 MET A N 1
ATOM 1502 C CA . MET A 1 189 ? 10.232 8.651 -6.519 1.00 93.00 189 MET A CA 1
ATOM 1503 C C . MET A 1 189 ? 10.811 8.299 -7.885 1.00 93.00 189 MET A C 1
ATOM 1505 O O . MET A 1 189 ? 12.000 7.993 -7.984 1.00 93.00 189 MET A O 1
ATOM 1509 N N . ALA A 1 190 ? 10.019 8.395 -8.956 1.00 95.31 190 ALA A N 1
ATOM 1510 C CA . ALA A 1 190 ? 10.467 8.019 -10.303 1.00 95.31 190 ALA A CA 1
ATOM 1511 C C . ALA A 1 190 ? 11.620 8.893 -10.853 1.00 95.31 190 ALA A C 1
ATOM 1513 O O . ALA A 1 190 ? 12.271 8.512 -11.829 1.00 95.31 190 ALA A O 1
ATOM 1514 N N . VAL A 1 191 ? 11.917 10.034 -10.213 1.00 93.88 191 VAL A N 1
ATOM 1515 C CA . VAL A 1 191 ? 13.136 10.827 -10.472 1.00 93.88 191 VAL A CA 1
ATOM 1516 C C . VAL A 1 191 ? 14.409 10.035 -10.169 1.00 93.88 191 VAL A C 1
ATOM 1518 O O . VAL A 1 191 ? 15.442 10.239 -10.799 1.00 93.88 191 VAL A O 1
ATOM 1521 N N . ASN A 1 192 ? 14.342 9.088 -9.234 1.00 94.38 192 ASN A N 1
ATOM 1522 C CA . ASN A 1 192 ? 15.416 8.154 -8.951 1.00 94.38 192 ASN A CA 1
ATOM 1523 C C . ASN A 1 192 ? 15.292 6.938 -9.901 1.00 94.38 192 ASN A C 1
ATOM 1525 O O . ASN A 1 192 ? 14.289 6.218 -9.844 1.00 94.38 192 ASN A O 1
ATOM 1529 N N . PRO A 1 193 ? 16.312 6.642 -10.736 1.00 94.12 193 PRO A N 1
ATOM 1530 C CA . PRO A 1 193 ? 16.284 5.529 -11.693 1.00 94.12 193 PRO A CA 1
ATOM 1531 C C . PRO A 1 193 ? 16.045 4.142 -11.077 1.00 94.12 193 PRO A C 1
ATOM 1533 O O . PRO A 1 193 ? 15.704 3.199 -11.793 1.00 94.12 193 PRO A O 1
ATOM 1536 N N . GLN A 1 194 ? 16.220 3.967 -9.762 1.00 93.44 194 GLN A N 1
ATOM 1537 C CA . GLN A 1 194 ? 15.842 2.721 -9.082 1.00 93.44 194 GLN A CA 1
ATOM 1538 C C . GLN A 1 194 ? 14.337 2.428 -9.152 1.00 93.44 194 GLN A C 1
ATOM 1540 O O . GLN A 1 194 ? 13.960 1.256 -9.161 1.00 93.44 194 GLN A O 1
ATOM 1545 N N . TRP A 1 195 ? 13.508 3.468 -9.274 1.00 95.50 195 TRP A N 1
ATOM 1546 C CA . TRP A 1 195 ? 12.044 3.390 -9.295 1.00 95.50 195 TRP A CA 1
ATOM 1547 C C . TRP A 1 195 ? 11.449 3.655 -10.681 1.00 95.50 195 TRP A C 1
ATOM 1549 O O . TRP A 1 195 ? 10.241 3.828 -10.811 1.00 95.50 195 TRP A O 1
ATOM 1559 N N . ARG A 1 196 ? 12.275 3.684 -11.730 1.00 96.12 196 ARG A N 1
ATOM 1560 C CA . ARG A 1 196 ? 11.859 3.962 -13.109 1.00 96.12 196 ARG A CA 1
ATOM 1561 C C . ARG A 1 196 ? 12.543 2.989 -14.055 1.00 96.12 196 ARG A C 1
ATOM 1563 O O . ARG A 1 196 ? 13.728 3.132 -14.344 1.00 96.12 196 ARG A O 1
ATOM 1570 N N . LYS A 1 197 ? 11.814 1.946 -14.455 1.00 97.00 197 LYS A N 1
ATOM 1571 C CA . LYS A 1 197 ? 12.373 0.788 -15.166 1.00 97.00 197 LYS A CA 1
ATOM 1572 C C . LYS A 1 197 ? 11.366 0.160 -16.110 1.00 97.00 197 LYS A C 1
ATOM 1574 O O . LYS A 1 197 ? 10.160 0.241 -15.874 1.00 97.00 197 LYS A O 1
ATOM 1579 N N . THR A 1 198 ? 11.866 -0.519 -17.136 1.00 97.75 198 THR A N 1
ATOM 1580 C CA . THR A 1 198 ? 11.030 -1.403 -17.952 1.00 97.75 198 THR A CA 1
ATOM 1581 C C . THR A 1 198 ? 10.579 -2.632 -17.161 1.00 97.75 198 THR A C 1
ATOM 1583 O O . THR A 1 198 ? 11.150 -2.958 -16.116 1.00 97.75 198 THR A O 1
ATOM 1586 N N . LEU A 1 199 ? 9.558 -3.339 -17.647 1.00 97.44 199 LEU A N 1
ATOM 1587 C CA . LEU A 1 199 ? 9.059 -4.554 -17.004 1.00 97.44 199 LEU A CA 1
ATOM 1588 C C . LEU A 1 199 ? 10.163 -5.610 -16.831 1.00 97.44 199 LEU A C 1
ATOM 1590 O O . LEU A 1 199 ? 10.284 -6.192 -15.750 1.00 97.44 199 LEU A O 1
ATOM 1594 N N . THR A 1 200 ? 10.998 -5.835 -17.852 1.00 97.62 200 THR A N 1
ATOM 1595 C CA . THR A 1 200 ? 12.121 -6.780 -17.754 1.00 97.62 200 THR A CA 1
ATOM 1596 C C . THR A 1 200 ? 13.162 -6.312 -16.738 1.00 97.62 200 THR A C 1
ATOM 1598 O O . THR A 1 200 ? 13.607 -7.097 -15.901 1.00 97.62 200 THR A O 1
ATOM 1601 N N . GLN A 1 201 ? 13.503 -5.022 -16.729 1.00 97.44 201 GLN A N 1
ATOM 1602 C CA . GLN A 1 201 ? 14.443 -4.459 -15.756 1.00 97.44 201 GLN A CA 1
ATOM 1603 C C . GLN A 1 201 ? 13.925 -4.550 -14.311 1.00 97.44 201 GLN A C 1
ATOM 1605 O O . GLN A 1 201 ? 14.706 -4.828 -13.399 1.00 97.44 201 GLN A O 1
ATOM 1610 N N . TRP A 1 202 ? 12.621 -4.359 -14.092 1.00 97.75 202 TRP A N 1
ATOM 1611 C CA . TRP A 1 202 ? 11.985 -4.562 -12.789 1.00 97.75 202 TRP A CA 1
ATOM 1612 C C . TRP A 1 202 ? 12.123 -6.007 -12.309 1.00 97.75 202 TRP A C 1
ATOM 1614 O O . TRP A 1 202 ? 12.546 -6.228 -11.175 1.00 97.75 202 TRP A O 1
ATOM 1624 N N . LYS A 1 203 ? 11.828 -6.991 -13.169 1.00 97.75 203 LYS A N 1
ATOM 1625 C CA . LYS A 1 203 ? 11.983 -8.421 -12.844 1.00 97.75 203 LYS A CA 1
ATOM 1626 C C . LYS A 1 203 ? 13.426 -8.763 -12.466 1.00 97.75 203 LYS A C 1
ATOM 1628 O O . LYS A 1 203 ? 13.646 -9.427 -11.455 1.00 97.75 203 LYS A O 1
ATOM 1633 N N . THR A 1 204 ? 14.402 -8.245 -13.212 1.00 97.69 204 THR A N 1
ATOM 1634 C CA . THR A 1 204 ? 15.832 -8.401 -12.897 1.00 97.69 204 THR A CA 1
ATOM 1635 C C . THR A 1 204 ? 16.189 -7.791 -11.540 1.00 97.69 204 THR A C 1
ATOM 1637 O O . THR A 1 204 ? 16.867 -8.433 -10.740 1.00 97.69 204 THR A O 1
ATOM 1640 N N . GLN A 1 205 ? 15.710 -6.578 -11.245 1.00 97.25 205 GLN A N 1
ATOM 1641 C CA . GLN A 1 205 ? 15.956 -5.927 -9.955 1.00 97.25 205 GLN A CA 1
ATOM 1642 C C . GLN A 1 205 ? 15.333 -6.707 -8.786 1.00 97.25 205 GLN A C 1
ATOM 1644 O O . GLN A 1 205 ? 15.972 -6.857 -7.747 1.00 97.25 205 GLN A O 1
ATOM 1649 N N . ILE A 1 206 ? 14.121 -7.241 -8.960 1.00 96.19 206 ILE A N 1
ATOM 1650 C CA . ILE A 1 206 ? 13.463 -8.080 -7.952 1.00 96.19 206 ILE A CA 1
ATOM 1651 C C . ILE A 1 206 ? 14.280 -9.345 -7.695 1.00 96.19 206 ILE A C 1
ATOM 1653 O O . ILE A 1 206 ? 14.552 -9.648 -6.539 1.00 96.19 206 ILE A O 1
ATOM 1657 N N . ASN A 1 207 ? 14.729 -10.049 -8.739 1.00 96.50 207 ASN A N 1
ATOM 1658 C CA . ASN A 1 207 ? 15.572 -11.238 -8.565 1.00 96.50 207 ASN A CA 1
ATOM 1659 C C . ASN A 1 207 ? 16.838 -10.913 -7.779 1.00 96.50 207 ASN A C 1
ATOM 1661 O O . ASN A 1 207 ? 17.170 -11.619 -6.833 1.00 96.50 207 ASN A O 1
ATOM 1665 N N . TYR A 1 208 ? 17.483 -9.792 -8.103 1.00 96.31 208 TYR A N 1
ATOM 1666 C CA . TYR A 1 208 ? 18.651 -9.339 -7.363 1.00 96.31 208 TYR A CA 1
ATOM 1667 C C . TYR A 1 208 ? 18.347 -9.119 -5.873 1.00 96.31 208 TYR A C 1
ATOM 1669 O O . TYR A 1 208 ? 19.121 -9.566 -5.028 1.00 96.31 208 TYR A O 1
ATOM 1677 N N . TRP A 1 209 ? 17.222 -8.477 -5.531 1.00 95.06 209 TRP A N 1
ATOM 1678 C CA . TRP A 1 209 ? 16.810 -8.292 -4.133 1.00 95.06 209 TRP A CA 1
ATOM 1679 C C . TRP A 1 209 ? 16.565 -9.616 -3.405 1.00 95.06 209 TRP A C 1
ATOM 1681 O O . TRP A 1 209 ? 16.930 -9.732 -2.236 1.00 95.06 209 TRP A O 1
ATOM 1691 N N . LEU A 1 210 ? 15.974 -10.598 -4.091 1.00 94.81 210 LEU A N 1
ATOM 1692 C CA . LEU A 1 210 ? 15.689 -11.924 -3.538 1.00 94.81 210 LEU A CA 1
ATOM 1693 C C . LEU A 1 210 ? 16.964 -12.745 -3.310 1.00 94.81 210 LEU A C 1
ATOM 1695 O O . LEU A 1 210 ? 17.084 -13.418 -2.290 1.00 94.81 210 LEU A O 1
ATOM 1699 N N . GLU A 1 211 ? 17.921 -12.665 -4.234 1.00 94.69 211 GLU A N 1
ATOM 1700 C CA . GLU A 1 211 ? 19.195 -13.392 -4.175 1.00 94.69 211 GLU A CA 1
ATOM 1701 C C . GLU A 1 211 ? 20.201 -12.764 -3.197 1.00 94.69 211 GLU A C 1
ATOM 1703 O O . GLU A 1 211 ? 21.033 -13.469 -2.627 1.00 94.69 211 GLU A O 1
ATOM 1708 N N . HIS A 1 212 ? 20.120 -11.447 -2.978 1.00 94.62 212 HIS A N 1
ATOM 1709 C CA . HIS A 1 212 ? 21.084 -10.681 -2.184 1.00 94.62 212 HIS A CA 1
ATOM 1710 C C . HIS A 1 212 ? 20.384 -9.897 -1.057 1.00 94.62 212 HIS A C 1
ATOM 1712 O O . HIS A 1 212 ? 20.331 -8.657 -1.092 1.00 94.62 212 HIS A O 1
ATOM 1718 N N . PRO A 1 213 ? 19.831 -10.584 -0.036 1.00 91.31 213 PRO A N 1
ATOM 1719 C CA . PRO A 1 213 ? 19.190 -9.922 1.091 1.00 91.31 213 PRO A CA 1
ATOM 1720 C C . PRO A 1 213 ? 20.218 -9.119 1.896 1.00 91.31 213 PRO A C 1
ATOM 1722 O O . PRO A 1 213 ? 21.242 -9.617 2.358 1.00 91.31 213 PRO A O 1
ATOM 1725 N N . SER A 1 214 ? 19.931 -7.836 2.057 1.00 89.12 214 SER A N 1
ATOM 1726 C CA . SER A 1 214 ? 20.694 -6.866 2.831 1.00 89.12 214 SER A CA 1
ATOM 1727 C C . SER A 1 214 ? 19.712 -5.881 3.449 1.00 89.12 214 SER A C 1
ATOM 1729 O O . SER A 1 214 ? 18.589 -5.735 2.970 1.00 89.12 214 SER A O 1
ATOM 1731 N N . GLN A 1 215 ? 20.147 -5.122 4.451 1.00 83.38 215 GLN A N 1
ATOM 1732 C CA . GLN A 1 215 ? 19.314 -4.077 5.051 1.00 83.38 215 GLN A CA 1
ATOM 1733 C C . GLN A 1 215 ? 18.714 -3.108 4.010 1.00 83.38 215 GLN A C 1
ATOM 1735 O O . GLN A 1 215 ? 17.589 -2.649 4.168 1.00 83.38 215 GLN A O 1
ATOM 1740 N N . ALA A 1 216 ? 19.435 -2.797 2.927 1.00 85.12 216 ALA A N 1
ATOM 1741 C CA . ALA A 1 216 ? 18.921 -1.927 1.871 1.00 85.12 216 ALA A CA 1
ATOM 1742 C C . ALA A 1 216 ? 17.912 -2.639 0.956 1.00 85.12 216 ALA A C 1
ATOM 1744 O O . ALA A 1 216 ? 16.826 -2.113 0.729 1.00 85.12 216 ALA A O 1
ATOM 1745 N N . THR A 1 217 ? 18.244 -3.834 0.456 1.00 89.56 217 THR A N 1
ATOM 1746 C CA . THR A 1 217 ? 17.381 -4.577 -0.482 1.00 89.56 217 THR A CA 1
ATOM 1747 C C . THR A 1 217 ? 16.089 -5.059 0.169 1.00 89.56 217 THR A C 1
ATOM 1749 O O . THR A 1 217 ? 15.044 -4.995 -0.472 1.00 89.56 217 THR A O 1
ATOM 1752 N N . LEU A 1 218 ? 16.128 -5.441 1.450 1.00 88.00 218 LEU A N 1
ATOM 1753 C CA . LEU A 1 218 ? 14.933 -5.772 2.230 1.00 88.00 218 LEU A CA 1
ATOM 1754 C C . LEU A 1 218 ? 14.007 -4.559 2.362 1.00 88.00 218 LEU A C 1
ATOM 1756 O O . LEU A 1 218 ? 12.825 -4.674 2.061 1.00 88.00 218 LEU A O 1
ATOM 1760 N N . ARG A 1 219 ? 14.545 -3.374 2.694 1.00 84.56 219 ARG A N 1
ATOM 1761 C CA . ARG A 1 219 ? 13.751 -2.132 2.733 1.00 84.56 219 ARG A CA 1
ATOM 1762 C C . ARG A 1 219 ? 13.140 -1.785 1.378 1.00 84.56 219 ARG A C 1
ATOM 1764 O O . ARG A 1 219 ? 11.981 -1.388 1.321 1.00 84.56 219 ARG A O 1
ATOM 1771 N N . TYR A 1 220 ? 13.897 -1.926 0.289 1.00 88.38 220 TYR A N 1
ATOM 1772 C CA . TYR A 1 220 ? 13.363 -1.675 -1.052 1.00 88.38 220 TYR A CA 1
ATOM 1773 C C . TYR A 1 220 ? 12.245 -2.648 -1.411 1.00 88.38 220 TYR A C 1
ATOM 1775 O O . TYR A 1 220 ? 11.228 -2.217 -1.945 1.00 88.38 220 TYR A O 1
ATOM 1783 N N . ALA A 1 221 ? 12.404 -3.929 -1.083 1.00 90.06 221 ALA A N 1
ATOM 1784 C CA . ALA A 1 221 ? 11.368 -4.927 -1.289 1.00 90.06 221 ALA A CA 1
ATOM 1785 C C . ALA A 1 221 ? 10.126 -4.652 -0.429 1.00 90.06 221 ALA A C 1
ATOM 1787 O O . ALA A 1 221 ? 9.019 -4.726 -0.948 1.00 90.06 221 ALA A O 1
ATOM 1788 N N . ASP A 1 222 ? 10.289 -4.261 0.838 1.00 83.38 222 ASP A N 1
ATOM 1789 C CA . ASP A 1 222 ? 9.177 -3.907 1.730 1.00 83.38 222 ASP A CA 1
ATOM 1790 C C . ASP A 1 222 ? 8.333 -2.750 1.186 1.00 83.38 222 ASP A C 1
ATOM 1792 O O . ASP A 1 222 ? 7.102 -2.795 1.217 1.00 83.38 222 ASP A O 1
ATOM 1796 N N . ILE A 1 223 ? 9.000 -1.727 0.648 1.00 83.81 223 ILE A N 1
ATOM 1797 C CA . ILE A 1 223 ? 8.347 -0.583 0.007 1.00 83.81 223 ILE A CA 1
ATOM 1798 C C . ILE A 1 223 ? 7.691 -1.023 -1.307 1.00 83.81 223 ILE A C 1
ATOM 1800 O O . ILE A 1 223 ? 6.514 -0.758 -1.550 1.00 83.81 223 ILE A O 1
ATOM 1804 N N . PHE A 1 224 ? 8.446 -1.707 -2.170 1.00 90.19 224 PHE A N 1
ATOM 1805 C CA . PHE A 1 224 ? 8.000 -1.998 -3.525 1.00 90.19 224 PHE A CA 1
ATOM 1806 C C . PHE A 1 224 ? 6.917 -3.068 -3.579 1.00 90.19 224 PHE A C 1
ATOM 1808 O O . PHE A 1 224 ? 5.997 -2.959 -4.379 1.00 90.19 224 PHE A O 1
ATOM 1815 N N . PHE A 1 225 ? 6.976 -4.108 -2.750 1.00 90.38 225 PHE A N 1
ATOM 1816 C CA . PHE A 1 225 ? 6.017 -5.212 -2.814 1.00 90.38 225 PHE A CA 1
ATOM 1817 C C . PHE A 1 225 ? 4.596 -4.781 -2.430 1.00 90.38 225 PHE A C 1
ATOM 1819 O O . PHE A 1 225 ? 3.648 -5.493 -2.757 1.00 90.38 225 PHE A O 1
ATOM 1826 N N . ASP A 1 226 ? 4.401 -3.582 -1.883 1.00 87.25 226 ASP A N 1
ATOM 1827 C CA . ASP A 1 226 ? 3.082 -2.994 -1.632 1.00 87.25 226 ASP A CA 1
ATOM 1828 C C . ASP A 1 226 ? 2.631 -2.008 -2.726 1.00 87.25 226 ASP A C 1
ATOM 1830 O O . ASP A 1 226 ? 1.619 -1.326 -2.554 1.00 87.25 226 ASP A O 1
ATOM 1834 N N . PHE A 1 227 ? 3.319 -1.959 -3.879 1.00 90.56 227 PHE A N 1
ATOM 1835 C CA . PHE A 1 227 ? 2.953 -1.057 -4.974 1.00 90.56 227 PHE A CA 1
ATOM 1836 C C . PHE A 1 227 ? 1.517 -1.288 -5.470 1.00 90.56 227 PHE A C 1
ATOM 1838 O O . PHE A 1 227 ? 1.014 -2.418 -5.527 1.00 90.56 227 PHE A O 1
ATOM 1845 N N . ARG A 1 228 ? 0.874 -0.206 -5.914 1.00 87.56 228 ARG A N 1
ATOM 1846 C CA . ARG A 1 228 ? -0.463 -0.218 -6.519 1.00 87.56 228 ARG A CA 1
ATOM 1847 C C . ARG A 1 228 ? -0.431 0.518 -7.851 1.00 87.56 228 ARG A C 1
ATOM 1849 O O . ARG A 1 228 ? 0.277 1.511 -7.990 1.00 87.56 228 ARG A O 1
ATOM 1856 N N . ASN A 1 229 ? -1.208 0.042 -8.821 1.00 88.50 229 ASN A N 1
ATOM 1857 C CA . ASN A 1 229 ? -1.425 0.796 -10.050 1.00 88.50 229 ASN A CA 1
ATOM 1858 C C . ASN A 1 229 ? -2.287 2.026 -9.734 1.00 88.50 229 ASN A C 1
ATOM 1860 O O . ASN A 1 229 ? -3.402 1.885 -9.232 1.00 88.50 229 ASN A O 1
ATOM 1864 N N . VAL A 1 230 ? -1.748 3.215 -9.994 1.00 85.56 230 VAL A N 1
ATOM 1865 C CA . VAL A 1 230 ? -2.472 4.485 -9.832 1.00 85.56 230 VAL A CA 1
ATOM 1866 C C . VAL A 1 230 ? -3.037 4.950 -11.172 1.00 85.56 230 VAL A C 1
ATOM 1868 O O . VAL A 1 230 ? -4.182 5.387 -11.245 1.00 85.56 230 VAL A O 1
ATOM 1871 N N . THR A 1 231 ? -2.234 4.854 -12.233 1.00 86.19 231 THR A N 1
ATOM 1872 C CA . THR A 1 231 ? -2.587 5.265 -13.595 1.00 86.19 231 THR A CA 1
ATOM 1873 C C . THR A 1 231 ? -1.744 4.501 -14.624 1.00 86.19 231 THR A C 1
ATOM 1875 O O . THR A 1 231 ? -0.753 3.858 -14.266 1.00 86.19 231 THR A O 1
ATOM 1878 N N . GLY A 1 232 ? -2.122 4.587 -15.900 1.00 90.69 232 GLY A N 1
ATOM 1879 C CA . GLY A 1 232 ? -1.467 3.899 -17.015 1.00 90.69 232 GLY A CA 1
ATOM 1880 C C . GLY A 1 232 ? -2.040 2.510 -17.305 1.00 90.69 232 GLY A C 1
ATOM 1881 O O . GLY A 1 232 ? -3.109 2.143 -16.816 1.00 90.69 232 GLY A O 1
ATOM 1882 N N . ASP A 1 233 ? -1.335 1.737 -18.133 1.00 91.50 233 ASP A N 1
ATOM 1883 C CA . ASP A 1 233 ? -1.764 0.385 -18.485 1.00 91.50 233 ASP A CA 1
ATOM 1884 C C . ASP A 1 233 ? -1.588 -0.580 -17.301 1.00 91.50 233 ASP A C 1
ATOM 1886 O O . ASP A 1 233 ? -0.476 -0.935 -16.898 1.00 91.50 233 ASP A O 1
ATOM 1890 N N . SER A 1 234 ? -2.719 -1.032 -16.757 1.00 92.81 234 SER A N 1
ATOM 1891 C CA . SER A 1 234 ? -2.754 -1.977 -15.642 1.00 92.81 234 SER A CA 1
ATOM 1892 C C . SER A 1 234 ? -2.136 -3.346 -15.965 1.00 92.81 234 SER A C 1
ATOM 1894 O O . SER A 1 234 ? -1.738 -4.054 -15.036 1.00 92.81 234 SER A O 1
ATOM 1896 N N . THR A 1 235 ? -2.004 -3.726 -17.245 1.00 96.00 235 THR A N 1
ATOM 1897 C CA . THR A 1 235 ? -1.430 -5.021 -17.648 1.00 96.00 235 THR A CA 1
ATOM 1898 C C . THR A 1 235 ? 0.021 -5.171 -17.188 1.00 96.00 235 THR A C 1
ATOM 1900 O O . THR A 1 235 ? 0.388 -6.228 -16.671 1.00 96.00 235 THR A O 1
ATOM 1903 N N . LEU A 1 236 ? 0.821 -4.101 -17.265 1.00 95.94 236 LEU A N 1
ATOM 1904 C CA . LEU A 1 236 ? 2.215 -4.082 -16.814 1.00 95.94 236 LEU A CA 1
ATOM 1905 C C . LEU A 1 236 ? 2.316 -4.300 -15.302 1.00 95.94 236 LEU A C 1
ATOM 1907 O O . LEU A 1 236 ? 3.060 -5.166 -14.838 1.00 95.94 236 LEU A O 1
ATOM 1911 N N . SER A 1 237 ? 1.525 -3.556 -14.525 1.00 95.00 237 SER A N 1
ATOM 1912 C CA . SER A 1 237 ? 1.474 -3.710 -13.068 1.00 95.00 237 SER A CA 1
ATOM 1913 C C . SER A 1 237 ? 0.963 -5.083 -12.643 1.00 95.00 237 SER A C 1
ATOM 1915 O O . SER A 1 237 ? 1.519 -5.667 -11.719 1.00 95.00 237 SER A O 1
ATOM 1917 N N . ASN A 1 238 ? -0.048 -5.628 -13.322 1.00 94.38 238 ASN A N 1
ATOM 1918 C CA . ASN A 1 238 ? -0.586 -6.951 -13.009 1.00 94.38 238 ASN A CA 1
ATOM 1919 C C . ASN A 1 238 ? 0.439 -8.046 -13.334 1.00 94.38 238 ASN A C 1
ATOM 1921 O O . ASN A 1 238 ? 0.657 -8.941 -12.523 1.00 94.38 238 ASN A O 1
ATOM 1925 N N . SER A 1 239 ? 1.137 -7.937 -14.472 1.00 95.81 239 SER A N 1
ATOM 1926 C CA . SER A 1 239 ? 2.225 -8.854 -14.834 1.00 95.81 239 SER A CA 1
ATOM 1927 C C . SER A 1 239 ? 3.351 -8.832 -13.798 1.00 95.81 239 SER A C 1
ATOM 1929 O O . SER A 1 239 ? 3.849 -9.884 -13.393 1.00 95.81 239 SER A O 1
ATOM 1931 N N . LEU A 1 240 ? 3.735 -7.640 -13.328 1.00 95.94 240 LEU A N 1
ATOM 1932 C CA . LEU A 1 240 ? 4.774 -7.499 -12.314 1.00 95.94 240 LEU A CA 1
ATOM 1933 C C . LEU A 1 240 ? 4.323 -8.014 -10.940 1.00 95.94 240 LEU A C 1
ATOM 1935 O O . LEU A 1 240 ? 5.095 -8.688 -10.263 1.00 95.94 240 LEU A O 1
ATOM 1939 N N . ARG A 1 241 ? 3.071 -7.747 -10.548 1.00 94.69 241 ARG A N 1
ATOM 1940 C CA . ARG A 1 241 ? 2.458 -8.272 -9.319 1.00 94.69 241 ARG A CA 1
ATOM 1941 C C . ARG A 1 241 ? 2.488 -9.796 -9.311 1.00 94.69 241 ARG A C 1
ATOM 1943 O O . ARG A 1 241 ? 3.005 -10.378 -8.362 1.00 94.69 241 ARG A O 1
ATOM 1950 N N . HIS A 1 242 ? 2.011 -10.416 -10.387 1.00 94.19 242 HIS A N 1
ATOM 1951 C CA . HIS A 1 242 ? 2.008 -11.866 -10.540 1.00 94.19 242 HIS A CA 1
ATOM 1952 C C . HIS A 1 242 ? 3.425 -12.454 -10.464 1.00 94.19 242 HIS A C 1
ATOM 1954 O O . HIS A 1 242 ? 3.668 -13.444 -9.773 1.00 94.19 242 HIS A O 1
ATOM 1960 N N . TYR A 1 243 ? 4.391 -11.793 -11.114 1.00 95.06 243 TYR A N 1
ATOM 1961 C CA . TYR A 1 243 ? 5.796 -12.189 -11.067 1.00 95.06 243 TYR A CA 1
ATOM 1962 C C . TYR A 1 243 ? 6.374 -12.165 -9.646 1.00 95.06 243 TYR A C 1
ATOM 1964 O O . TYR A 1 243 ? 6.977 -13.149 -9.226 1.00 95.06 243 TYR A O 1
ATOM 1972 N N . ILE A 1 244 ? 6.182 -11.069 -8.899 1.00 94.06 244 ILE A N 1
ATOM 1973 C CA . ILE A 1 244 ? 6.672 -10.936 -7.515 1.00 94.06 244 ILE A CA 1
ATOM 1974 C C . ILE A 1 244 ? 6.119 -12.065 -6.654 1.00 94.06 244 ILE A C 1
ATOM 1976 O O . ILE A 1 244 ? 6.874 -12.745 -5.968 1.00 94.06 244 ILE A O 1
ATOM 1980 N N . THR A 1 245 ? 4.811 -12.288 -6.711 1.00 91.56 245 THR A N 1
ATOM 1981 C CA . THR A 1 245 ? 4.134 -13.291 -5.889 1.00 91.56 245 THR A CA 1
ATOM 1982 C C . THR A 1 245 ? 4.653 -14.707 -6.167 1.00 91.56 245 THR A C 1
ATOM 1984 O O . THR A 1 245 ? 4.946 -15.463 -5.234 1.00 91.56 245 THR A O 1
ATOM 1987 N N . GLY A 1 246 ? 4.851 -15.055 -7.443 1.00 91.88 246 GLY A N 1
ATOM 1988 C CA . GLY A 1 246 ? 5.450 -16.332 -7.837 1.00 91.88 246 GLY A CA 1
ATOM 1989 C C . GLY A 1 246 ? 6.923 -16.463 -7.432 1.00 91.88 246 GLY A C 1
ATOM 1990 O O . GLY A 1 246 ? 7.345 -17.525 -6.975 1.00 91.88 246 GLY A O 1
ATOM 1991 N N . ALA A 1 247 ? 7.700 -15.384 -7.553 1.00 92.81 247 ALA A N 1
ATOM 1992 C CA . ALA A 1 247 ? 9.122 -15.382 -7.227 1.00 92.81 247 ALA A CA 1
ATOM 1993 C C . ALA A 1 247 ? 9.383 -15.441 -5.713 1.00 92.81 247 ALA A C 1
ATOM 1995 O O . ALA A 1 247 ? 10.271 -16.168 -5.284 1.00 92.81 247 ALA A O 1
ATOM 1996 N N . VAL A 1 248 ? 8.618 -14.706 -4.900 1.00 93.38 248 VAL A N 1
ATOM 1997 C CA . VAL A 1 248 ? 8.852 -14.554 -3.451 1.00 93.38 248 VAL A CA 1
ATOM 1998 C C . VAL A 1 248 ? 8.406 -15.777 -2.651 1.00 93.38 248 VAL A C 1
ATOM 2000 O O . VAL A 1 248 ? 9.084 -16.152 -1.695 1.00 93.38 248 VAL A O 1
ATOM 2003 N N . SER A 1 249 ? 7.292 -16.413 -3.028 1.00 87.94 249 SER A N 1
ATOM 2004 C CA . SER A 1 249 ? 6.678 -17.507 -2.250 1.00 87.94 249 SER A CA 1
ATOM 2005 C C . SER A 1 249 ? 7.627 -18.685 -1.973 1.00 87.94 249 SER A C 1
ATOM 2007 O O . SER A 1 249 ? 7.524 -19.324 -0.928 1.00 87.94 249 SER A O 1
ATOM 2009 N N . ASN A 1 250 ? 8.611 -18.918 -2.849 1.00 87.00 250 ASN A N 1
ATOM 2010 C CA . ASN A 1 250 ? 9.603 -19.992 -2.718 1.00 87.00 250 ASN A CA 1
ATOM 2011 C C . ASN A 1 250 ? 10.961 -19.538 -2.137 1.00 87.00 250 ASN A C 1
ATOM 2013 O O . ASN A 1 250 ? 11.876 -20.348 -1.992 1.00 87.00 250 ASN A O 1
ATOM 2017 N N . GLN A 1 251 ? 11.125 -18.259 -1.786 1.00 91.62 251 GLN A N 1
ATOM 2018 C CA . GLN A 1 251 ? 12.406 -17.691 -1.341 1.00 91.62 251 GLN A CA 1
ATOM 2019 C C . GLN A 1 251 ? 12.535 -17.701 0.186 1.00 91.62 251 GLN A C 1
ATOM 2021 O O . GLN A 1 251 ? 12.498 -16.666 0.852 1.00 91.62 251 GLN A O 1
ATOM 2026 N N . HIS A 1 252 ? 12.702 -18.893 0.766 1.00 90.56 252 HIS A N 1
ATOM 2027 C CA . HIS A 1 252 ? 12.735 -19.075 2.224 1.00 90.56 252 HIS A CA 1
ATOM 2028 C C . HIS A 1 252 ? 13.831 -18.271 2.937 1.00 90.56 252 HIS A C 1
ATOM 2030 O O . HIS A 1 252 ? 13.589 -17.760 4.030 1.00 90.56 252 HIS A O 1
ATOM 2036 N N . VAL A 1 253 ? 15.021 -18.148 2.336 1.00 91.62 253 VAL A N 1
ATOM 2037 C CA . VAL A 1 253 ? 16.124 -17.362 2.915 1.00 91.62 253 VAL A CA 1
ATOM 2038 C C . VAL A 1 253 ? 15.743 -15.885 2.961 1.00 91.62 253 VAL A C 1
ATOM 2040 O O . VAL A 1 253 ? 15.814 -15.279 4.023 1.00 91.62 253 VAL A O 1
ATOM 2043 N N . PHE A 1 254 ? 15.250 -15.333 1.852 1.00 93.38 254 PHE A N 1
ATOM 2044 C CA . PHE A 1 254 ? 14.794 -13.946 1.786 1.00 93.38 254 PHE A CA 1
ATOM 2045 C C . PHE A 1 254 ? 13.685 -13.649 2.807 1.00 93.38 254 PHE A C 1
ATOM 2047 O O . PHE A 1 254 ? 13.796 -12.699 3.577 1.00 93.38 254 PHE A O 1
ATOM 2054 N N . LEU A 1 255 ? 12.651 -14.498 2.877 1.00 91.88 255 LEU A N 1
ATOM 2055 C CA . LEU A 1 255 ? 11.550 -14.350 3.841 1.00 91.88 255 LEU A CA 1
ATOM 2056 C C . LEU A 1 255 ? 12.043 -14.414 5.296 1.00 91.88 255 LEU A C 1
ATOM 2058 O O . LEU A 1 255 ? 11.554 -13.681 6.155 1.00 91.88 255 LEU A O 1
ATOM 2062 N N . ARG A 1 256 ? 13.034 -15.267 5.583 1.00 91.06 256 ARG A N 1
ATOM 2063 C CA . ARG A 1 256 ? 13.667 -15.336 6.904 1.00 91.06 256 ARG A CA 1
ATOM 2064 C C . ARG A 1 256 ? 14.439 -14.057 7.226 1.00 91.06 256 ARG A C 1
ATOM 2066 O O . ARG A 1 256 ? 14.312 -13.558 8.339 1.00 91.06 256 ARG A O 1
ATOM 2073 N N . GLU A 1 257 ? 15.224 -13.530 6.292 1.00 90.50 257 GLU A N 1
ATOM 2074 C CA . GLU A 1 257 ? 15.974 -12.286 6.508 1.00 90.50 257 GLU A CA 1
ATOM 2075 C C . GLU A 1 257 ? 15.037 -11.085 6.687 1.00 90.50 257 GLU A C 1
ATOM 2077 O O . GLU A 1 257 ? 15.249 -10.272 7.585 1.00 90.50 257 GLU A O 1
ATOM 2082 N N . MET A 1 258 ? 13.943 -11.028 5.922 1.00 88.50 258 MET A N 1
ATOM 2083 C CA . MET A 1 258 ? 12.880 -10.036 6.088 1.00 88.50 258 MET A CA 1
ATOM 2084 C C . MET A 1 258 ? 12.281 -10.097 7.503 1.00 88.50 258 MET A C 1
ATOM 2086 O O . MET A 1 258 ? 12.269 -9.088 8.207 1.00 88.50 258 MET A O 1
ATOM 2090 N N . HIS A 1 259 ? 11.918 -11.292 7.982 1.00 87.31 259 HIS A N 1
ATOM 2091 C CA . HIS A 1 259 ? 11.454 -11.493 9.359 1.00 87.31 259 HIS A CA 1
ATOM 2092 C C . HIS A 1 259 ? 12.474 -11.024 10.408 1.00 87.31 259 HIS A C 1
ATOM 2094 O O . HIS A 1 259 ? 12.114 -10.368 11.384 1.00 87.31 259 HIS A O 1
ATOM 2100 N N . LEU A 1 260 ? 13.757 -11.353 10.228 1.00 84.06 260 LEU A N 1
ATOM 2101 C CA . LEU A 1 260 ? 14.807 -10.963 11.171 1.00 84.06 260 LEU A CA 1
ATOM 2102 C C . LEU A 1 260 ? 15.046 -9.451 11.188 1.00 84.06 260 LEU A C 1
ATOM 2104 O O . LEU A 1 260 ? 15.246 -8.905 12.270 1.00 84.06 260 LEU A O 1
ATOM 2108 N N . SER A 1 261 ? 14.977 -8.772 10.037 1.00 78.12 261 SER A N 1
ATOM 2109 C CA . SER A 1 261 ? 15.096 -7.308 9.981 1.00 78.12 261 SER A CA 1
ATOM 2110 C C . SER A 1 261 ? 13.950 -6.586 10.695 1.00 78.12 261 SER A C 1
ATOM 2112 O O . SER A 1 261 ? 14.162 -5.511 11.247 1.00 78.12 261 SER A O 1
ATOM 2114 N N . GLN A 1 262 ? 12.766 -7.201 10.750 1.00 71.69 262 GLN A N 1
ATOM 2115 C CA . GLN A 1 262 ? 11.568 -6.637 11.380 1.00 71.69 262 GLN A CA 1
ATOM 2116 C C . GLN A 1 262 ? 11.527 -6.866 12.899 1.00 71.69 262 GLN A C 1
ATOM 2118 O O . GLN A 1 262 ? 10.843 -6.138 13.614 1.00 71.69 262 GLN A O 1
ATOM 2123 N N . LYS A 1 263 ? 12.302 -7.822 13.441 1.00 63.59 263 LYS A N 1
ATOM 2124 C CA . LYS A 1 263 ? 12.362 -8.074 14.898 1.00 63.59 263 LYS A CA 1
ATOM 2125 C C . LYS A 1 263 ? 12.842 -6.877 15.719 1.00 63.59 263 LYS A C 1
ATOM 2127 O O . LYS A 1 263 ? 12.575 -6.829 16.918 1.00 63.59 263 LYS A O 1
ATOM 2132 N N . GLU A 1 264 ? 13.534 -5.917 15.107 1.00 57.75 264 GLU A N 1
ATOM 2133 C CA . GLU A 1 264 ? 13.921 -4.680 15.791 1.00 57.75 264 GLU A CA 1
ATOM 2134 C C . GLU A 1 264 ? 12.726 -3.744 16.073 1.00 57.75 264 GLU A C 1
ATOM 2136 O O . GLU A 1 264 ? 12.841 -2.880 16.942 1.00 57.75 264 GLU A O 1
ATOM 2141 N N . HIS A 1 265 ? 11.574 -3.935 15.413 1.00 57.72 265 HIS A N 1
ATOM 2142 C CA . HIS A 1 265 ? 10.367 -3.107 15.545 1.00 57.72 265 HIS A CA 1
ATOM 2143 C C . HIS A 1 265 ? 9.358 -3.603 16.606 1.00 57.72 265 HIS A C 1
ATOM 2145 O O . HIS A 1 265 ? 8.180 -3.303 16.495 1.00 57.72 265 HIS A O 1
ATOM 2151 N N . GLY A 1 266 ? 9.763 -4.373 17.625 1.00 58.53 266 GLY A N 1
ATOM 2152 C CA . GLY A 1 266 ? 8.840 -5.001 18.595 1.00 58.53 266 GLY A CA 1
ATOM 2153 C C . GLY A 1 266 ? 7.720 -4.102 19.175 1.00 58.53 266 GLY A C 1
ATOM 2154 O O . GLY A 1 266 ? 7.832 -2.881 19.244 1.00 58.53 266 GLY A O 1
ATOM 2155 N N . VAL A 1 267 ? 6.615 -4.714 19.622 1.00 62.22 267 VAL A N 1
ATOM 2156 C CA . VAL A 1 267 ? 5.444 -3.978 20.139 1.00 62.22 267 VAL A CA 1
ATOM 2157 C C . VAL A 1 267 ? 5.713 -3.250 21.465 1.00 62.22 267 VAL A C 1
ATOM 2159 O O . VAL A 1 267 ? 6.592 -3.640 22.236 1.00 62.22 267 VAL A O 1
ATOM 2162 N N . ALA A 1 268 ? 4.897 -2.236 21.794 1.00 60.19 268 ALA A N 1
ATOM 2163 C CA . ALA A 1 268 ? 5.004 -1.411 23.010 1.00 60.19 268 ALA A CA 1
ATOM 2164 C C . ALA A 1 268 ? 4.642 -2.145 24.320 1.00 60.19 268 ALA A C 1
ATOM 2166 O O . ALA A 1 268 ? 4.074 -1.556 25.243 1.00 60.19 268 ALA A O 1
ATOM 2167 N N . LEU A 1 269 ? 4.964 -3.430 24.435 1.00 56.12 269 LEU A N 1
ATOM 2168 C CA . LEU A 1 269 ? 4.824 -4.217 25.651 1.00 56.12 269 LEU A CA 1
ATOM 2169 C C . LEU A 1 269 ? 6.188 -4.352 26.337 1.00 56.12 269 LEU A C 1
ATOM 2171 O O . LEU A 1 269 ? 7.209 -4.611 25.704 1.00 56.12 269 LEU A O 1
ATOM 2175 N N . GLY A 1 270 ? 6.211 -4.131 27.650 1.00 52.34 270 GLY A N 1
ATOM 2176 C CA . GLY A 1 270 ? 7.350 -4.445 28.507 1.00 52.34 270 GLY A CA 1
ATOM 2177 C C . GLY A 1 270 ? 7.306 -5.892 28.995 1.00 52.34 270 GLY A C 1
ATOM 2178 O O . GLY A 1 270 ? 6.300 -6.591 28.836 1.00 52.34 270 GLY A O 1
ATOM 2179 N N . LEU A 1 271 ? 8.374 -6.323 29.674 1.00 40.16 271 LEU A N 1
ATOM 2180 C CA . LEU A 1 271 ? 8.358 -7.548 30.481 1.00 40.16 271 LEU A CA 1
ATOM 2181 C C . LEU A 1 271 ? 7.127 -7.475 31.410 1.00 40.16 271 LEU A C 1
ATOM 2183 O O . LEU A 1 271 ? 6.895 -6.434 32.021 1.00 40.16 271 LEU A O 1
ATOM 2187 N N . PHE A 1 272 ? 6.311 -8.532 31.466 1.00 39.72 272 PHE A N 1
ATOM 2188 C CA . PHE A 1 272 ? 4.998 -8.601 32.150 1.00 39.72 272 PHE A CA 1
ATOM 2189 C C . PHE A 1 272 ? 3.770 -8.032 31.405 1.00 39.72 272 PHE A C 1
ATOM 2191 O O . PHE A 1 272 ? 2.695 -7.943 31.999 1.00 39.72 272 PHE A O 1
ATOM 2198 N N . GLY A 1 273 ? 3.870 -7.672 30.120 1.00 50.78 273 GLY A N 1
ATOM 2199 C CA . GLY A 1 273 ? 2.695 -7.327 29.300 1.00 50.78 273 GLY A CA 1
ATOM 2200 C C . GLY A 1 273 ? 2.015 -6.009 29.690 1.00 50.78 273 GLY A C 1
ATOM 2201 O O . GLY A 1 273 ? 0.812 -5.853 29.479 1.00 50.78 273 GLY A O 1
ATOM 2202 N N . ARG A 1 274 ? 2.776 -5.083 30.286 1.00 57.88 274 ARG A N 1
ATOM 2203 C CA . ARG A 1 274 ? 2.382 -3.689 30.541 1.00 57.88 274 ARG A CA 1
ATOM 2204 C C . ARG A 1 274 ? 2.827 -2.799 29.385 1.00 57.88 274 ARG A C 1
ATOM 2206 O O . ARG A 1 274 ? 3.856 -3.081 28.777 1.00 57.88 274 ARG A O 1
ATOM 2213 N N . LEU A 1 275 ? 2.106 -1.704 29.135 1.00 57.81 275 LEU A N 1
ATOM 2214 C CA . LEU A 1 275 ? 2.537 -0.686 28.173 1.00 57.81 275 LEU A CA 1
ATOM 2215 C C . LEU A 1 275 ? 3.903 -0.136 28.588 1.00 57.81 275 LEU A C 1
ATOM 2217 O O . LEU A 1 275 ? 4.059 0.398 29.687 1.00 57.81 275 LEU A O 1
ATOM 2221 N N . SER A 1 276 ? 4.892 -0.297 27.716 1.00 59.38 276 SER A N 1
ATOM 2222 C CA . SER A 1 276 ? 6.239 0.210 27.933 1.00 59.38 276 SER A CA 1
ATOM 2223 C C . SER A 1 276 ? 6.399 1.544 27.222 1.00 59.38 276 SER A C 1
ATOM 2225 O O . SER A 1 276 ? 6.332 1.621 25.998 1.00 59.38 276 SER A O 1
ATOM 2227 N N . THR A 1 277 ? 6.674 2.593 27.994 1.00 55.19 277 THR A N 1
ATOM 2228 C CA . THR A 1 277 ? 7.153 3.884 27.483 1.00 55.19 277 THR A CA 1
ATOM 2229 C C . THR A 1 277 ? 8.683 3.916 27.360 1.00 55.19 277 THR A C 1
ATOM 2231 O O . THR A 1 277 ? 9.265 4.987 27.247 1.00 55.19 277 THR A O 1
ATOM 2234 N N . ALA A 1 278 ? 9.363 2.769 27.464 1.00 46.56 278 ALA A N 1
ATOM 2235 C CA . ALA A 1 278 ? 10.825 2.678 27.410 1.00 46.56 278 ALA A CA 1
ATOM 2236 C C . ALA A 1 278 ? 11.362 2.279 26.022 1.00 46.56 278 ALA A C 1
ATOM 2238 O O . ALA A 1 278 ? 12.573 2.145 25.850 1.00 46.56 278 ALA A O 1
ATOM 2239 N N . HIS A 1 279 ? 10.484 2.072 25.035 1.00 51.97 279 HIS A N 1
ATOM 2240 C CA . HIS A 1 279 ? 10.894 1.775 23.661 1.00 51.97 279 HIS A CA 1
ATOM 2241 C C . HIS A 1 279 ? 11.431 3.024 22.949 1.00 51.97 279 HIS A C 1
ATOM 2243 O O . HIS A 1 279 ? 11.087 4.155 23.301 1.00 51.97 279 HIS A O 1
ATOM 2249 N N . LYS A 1 280 ? 12.313 2.824 21.960 1.00 47.97 280 LYS A N 1
ATOM 2250 C CA . LYS A 1 280 ? 12.873 3.916 21.145 1.00 47.97 280 LYS A CA 1
ATOM 2251 C C . LYS A 1 280 ? 11.717 4.757 20.576 1.00 47.97 280 LYS A C 1
ATOM 2253 O O . LYS A 1 280 ? 10.758 4.203 20.051 1.00 47.97 280 LYS A O 1
ATOM 2258 N N . ASN A 1 281 ? 11.840 6.084 20.663 1.00 51.56 281 ASN A N 1
ATOM 2259 C CA . ASN A 1 281 ? 10.879 7.091 20.174 1.00 51.56 281 ASN A CA 1
ATOM 2260 C C . ASN A 1 281 ? 9.685 7.430 21.092 1.00 51.56 281 ASN A C 1
ATOM 2262 O O . ASN A 1 281 ? 8.624 7.816 20.605 1.00 51.56 281 ASN A O 1
ATOM 2266 N N . VAL A 1 282 ? 9.846 7.383 22.419 1.00 53.50 282 VAL A N 1
ATOM 2267 C CA . VAL A 1 282 ? 8.917 8.099 23.314 1.00 53.50 282 VAL A CA 1
ATOM 2268 C C . VAL A 1 282 ? 9.199 9.596 23.256 1.00 53.50 282 VAL A C 1
ATOM 2270 O O . VAL A 1 282 ? 10.165 10.093 23.829 1.00 53.50 282 VAL A O 1
ATOM 2273 N N . LEU A 1 283 ? 8.341 10.307 22.528 1.00 57.78 283 LEU A N 1
ATOM 2274 C CA . LEU A 1 283 ? 8.297 11.765 22.484 1.00 57.78 283 LEU A CA 1
ATOM 2275 C C . LEU A 1 283 ? 7.309 12.243 23.548 1.00 57.78 283 LEU A C 1
ATOM 2277 O O . LEU A 1 283 ? 6.146 11.841 23.531 1.00 57.78 283 LEU A O 1
ATOM 2281 N N . ASP A 1 284 ? 7.771 13.077 24.477 1.00 64.06 284 ASP A N 1
ATOM 2282 C CA . ASP A 1 284 ? 6.914 13.828 25.406 1.00 64.06 284 ASP A CA 1
ATOM 2283 C C . ASP A 1 284 ? 5.912 12.966 26.212 1.00 64.06 284 ASP A C 1
ATOM 2285 O O . ASP A 1 284 ? 4.786 13.374 26.486 1.00 64.06 284 ASP A O 1
ATOM 2289 N N . GLY A 1 285 ? 6.295 11.734 26.581 1.00 71.62 285 GLY A N 1
ATOM 2290 C CA . GLY A 1 285 ? 5.442 10.808 27.347 1.00 71.62 285 GLY A CA 1
ATOM 2291 C C . GLY A 1 285 ? 4.333 10.109 26.541 1.00 71.62 285 GLY A C 1
ATOM 2292 O O . GLY A 1 285 ? 3.474 9.438 27.124 1.00 71.62 285 GLY A O 1
ATOM 2293 N N . ARG A 1 286 ? 4.348 10.240 25.209 1.00 83.06 286 ARG A N 1
ATOM 2294 C CA . ARG A 1 286 ? 3.413 9.598 24.272 1.00 83.06 286 ARG A CA 1
ATOM 2295 C C . ARG A 1 286 ? 4.003 8.294 23.726 1.00 83.06 286 ARG A C 1
ATOM 2297 O O . ARG A 1 286 ? 5.209 8.178 23.525 1.00 83.06 286 ARG A O 1
ATOM 2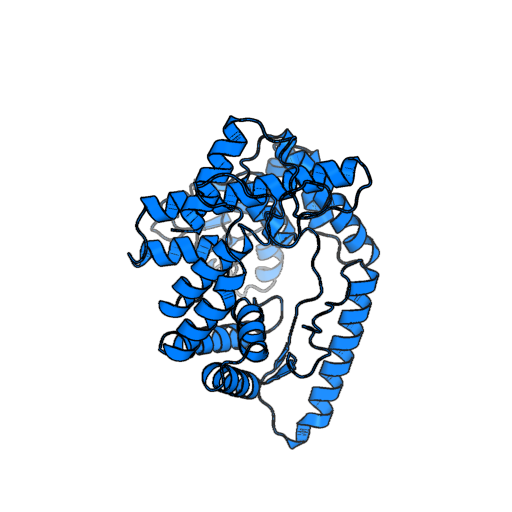304 N N . ILE A 1 287 ? 3.146 7.308 23.481 1.00 84.06 287 ILE A N 1
ATOM 2305 C CA . ILE A 1 287 ? 3.511 5.998 22.929 1.00 84.06 287 ILE A CA 1
ATOM 2306 C C . ILE A 1 287 ? 3.397 6.068 21.407 1.00 84.06 287 ILE A C 1
ATOM 2308 O O . ILE A 1 287 ? 2.305 6.297 20.896 1.00 84.06 287 ILE A O 1
ATOM 2312 N N . ASP A 1 288 ? 4.485 5.849 20.671 1.00 81.56 288 ASP A N 1
ATOM 2313 C CA . ASP A 1 288 ? 4.437 5.757 19.208 1.00 81.56 288 ASP A CA 1
ATOM 2314 C C . ASP A 1 288 ? 3.764 4.447 18.765 1.00 81.56 288 ASP A C 1
ATOM 2316 O O . ASP A 1 288 ? 4.402 3.395 18.701 1.00 81.56 288 ASP A O 1
ATOM 2320 N N . LEU A 1 289 ? 2.457 4.499 18.485 1.00 83.69 289 LEU A N 1
ATOM 2321 C CA . LEU A 1 289 ? 1.680 3.320 18.091 1.00 83.69 289 LEU A CA 1
ATOM 2322 C C . LEU A 1 289 ? 1.936 2.899 16.642 1.00 83.69 289 LEU A C 1
ATOM 2324 O O . LEU A 1 289 ? 1.612 1.766 16.282 1.00 83.69 289 LEU A O 1
ATOM 2328 N N . LYS A 1 290 ? 2.527 3.770 15.813 1.00 79.12 290 LYS A N 1
ATOM 2329 C CA . LYS A 1 290 ? 2.926 3.396 14.456 1.00 79.12 290 LYS A CA 1
ATOM 2330 C C . LYS A 1 290 ? 4.072 2.402 14.520 1.00 79.12 290 LYS A C 1
ATOM 2332 O O . LYS A 1 290 ? 3.921 1.301 14.009 1.00 79.12 290 LYS A O 1
ATOM 2337 N N . TYR A 1 291 ? 5.182 2.762 15.159 1.00 75.75 291 TYR A N 1
ATOM 2338 C CA . TYR A 1 291 ? 6.356 1.885 15.201 1.00 75.75 291 TYR A CA 1
ATOM 2339 C C . TYR A 1 291 ? 6.202 0.720 16.173 1.00 75.75 291 TYR A C 1
ATOM 2341 O O . TYR A 1 291 ? 6.726 -0.350 15.901 1.00 75.75 291 TYR A O 1
ATOM 2349 N N . ASN A 1 292 ? 5.458 0.895 17.266 1.00 80.31 292 ASN A N 1
ATOM 2350 C CA . ASN A 1 292 ? 5.370 -0.113 18.323 1.00 80.31 292 ASN A CA 1
ATOM 2351 C C . ASN A 1 292 ? 4.037 -0.887 18.322 1.00 80.31 292 ASN A C 1
ATOM 2353 O O . ASN A 1 292 ? 3.605 -1.376 19.367 1.00 80.31 292 ASN A O 1
ATOM 2357 N N . GLY A 1 293 ? 3.348 -0.967 17.183 1.00 84.50 293 GLY A N 1
ATOM 2358 C CA . GLY A 1 293 ? 2.086 -1.702 17.070 1.00 84.50 293 GLY A CA 1
ATOM 2359 C C . GLY A 1 293 ? 1.630 -1.884 15.628 1.00 84.50 293 GLY A C 1
ATOM 2360 O O . GLY A 1 293 ? 1.586 -3.005 15.129 1.00 84.50 293 GLY A O 1
ATOM 2361 N N . LEU A 1 294 ? 1.325 -0.784 14.937 1.00 82.25 294 LEU A N 1
ATOM 2362 C CA . LEU A 1 294 ? 0.747 -0.844 13.594 1.00 82.25 294 LEU A CA 1
ATOM 2363 C C . LEU A 1 294 ? 1.739 -1.384 12.555 1.00 82.25 294 LEU A C 1
ATOM 2365 O O . LEU A 1 294 ? 1.372 -2.243 11.758 1.00 82.25 294 LEU A O 1
ATOM 2369 N N . LEU A 1 295 ? 2.981 -0.896 12.558 1.00 81.56 295 LEU A N 1
ATOM 2370 C CA . LEU A 1 295 ? 4.020 -1.328 11.626 1.00 81.56 295 LEU A CA 1
ATOM 2371 C C . LEU A 1 295 ? 4.352 -2.823 11.804 1.00 81.56 295 LEU A C 1
ATOM 2373 O O . LEU A 1 295 ? 4.255 -3.528 10.802 1.00 81.56 295 LEU A O 1
ATOM 2377 N N . PRO A 1 296 ? 4.588 -3.346 13.026 1.00 84.06 296 PRO A N 1
ATOM 2378 C CA . PRO A 1 296 ? 4.766 -4.785 13.251 1.00 84.06 296 PRO A CA 1
ATOM 2379 C C . PRO A 1 296 ? 3.606 -5.638 12.742 1.00 84.06 296 PRO A C 1
ATOM 2381 O O . PRO A 1 296 ? 3.827 -6.651 12.086 1.00 84.06 296 PRO A O 1
ATOM 2384 N N . LEU A 1 297 ? 2.361 -5.211 12.978 1.00 86.25 297 LEU A N 1
ATOM 2385 C CA . LEU A 1 297 ? 1.178 -5.908 12.472 1.00 86.25 297 LEU A CA 1
ATOM 2386 C C . LEU A 1 297 ? 1.186 -5.963 10.938 1.00 86.25 297 LEU A C 1
ATOM 2388 O O . LEU A 1 297 ? 0.998 -7.027 10.345 1.00 86.25 297 LEU A O 1
ATOM 2392 N N . VAL A 1 298 ? 1.404 -4.818 10.284 1.00 85.44 298 VAL A N 1
ATOM 2393 C CA . VAL A 1 298 ? 1.432 -4.714 8.817 1.00 85.44 298 VAL A CA 1
ATOM 2394 C C . VAL A 1 298 ? 2.556 -5.567 8.228 1.00 85.44 298 VAL A C 1
ATOM 2396 O O . VAL A 1 298 ? 2.326 -6.273 7.245 1.00 85.44 298 VAL A O 1
ATOM 2399 N N . GLU A 1 299 ? 3.741 -5.524 8.832 1.00 85.31 299 GLU A N 1
ATOM 2400 C CA . GLU A 1 299 ? 4.925 -6.288 8.436 1.00 85.31 299 GLU A CA 1
ATOM 2401 C C . GLU A 1 299 ? 4.693 -7.802 8.563 1.00 85.31 299 GLU A C 1
ATOM 2403 O O . GLU A 1 299 ? 4.889 -8.531 7.587 1.00 85.31 299 GLU A O 1
ATOM 2408 N N . SER A 1 300 ? 4.159 -8.270 9.697 1.00 89.00 300 SER A N 1
ATOM 2409 C CA . SER A 1 300 ? 3.817 -9.682 9.919 1.00 89.00 300 SER A CA 1
ATOM 2410 C C . SER A 1 300 ? 2.783 -10.187 8.912 1.00 89.00 300 SER A C 1
ATOM 2412 O O . SER A 1 300 ? 2.973 -11.226 8.276 1.00 89.00 300 SER A O 1
ATOM 2414 N N . VAL A 1 301 ? 1.703 -9.431 8.694 1.00 90.88 301 VAL A N 1
ATOM 2415 C CA . VAL A 1 301 ? 0.658 -9.797 7.725 1.00 90.88 301 VAL A CA 1
ATOM 2416 C C . VAL A 1 301 ? 1.188 -9.790 6.293 1.00 90.88 301 VAL A C 1
ATOM 2418 O O . VAL A 1 301 ? 0.845 -10.682 5.514 1.00 90.88 301 VAL A O 1
ATOM 2421 N N . ARG A 1 302 ? 2.046 -8.825 5.929 1.00 90.81 302 ARG A N 1
ATOM 2422 C CA . ARG A 1 302 ? 2.726 -8.802 4.625 1.00 90.81 302 ARG A CA 1
ATOM 2423 C C . ARG A 1 302 ? 3.580 -10.049 4.447 1.00 90.81 302 ARG A C 1
ATOM 2425 O O . ARG A 1 302 ? 3.472 -10.703 3.414 1.00 90.81 302 ARG A O 1
ATOM 2432 N N . LEU A 1 303 ? 4.395 -10.395 5.437 1.00 90.88 303 LEU A N 1
ATOM 2433 C CA . LEU A 1 303 ? 5.270 -11.559 5.370 1.00 90.88 303 LEU A CA 1
ATOM 2434 C C . LEU A 1 303 ? 4.467 -12.860 5.199 1.00 90.88 303 LEU A C 1
ATOM 2436 O O . LEU A 1 303 ? 4.800 -13.681 4.342 1.00 90.88 303 LEU A O 1
ATOM 2440 N N . MET A 1 304 ? 3.377 -13.026 5.958 1.00 92.00 304 MET A N 1
ATOM 2441 C CA . MET A 1 304 ? 2.462 -14.166 5.819 1.00 92.00 304 MET A CA 1
ATOM 2442 C C . MET A 1 304 ? 1.825 -14.216 4.426 1.00 92.00 304 MET A C 1
ATOM 2444 O O . MET A 1 304 ? 1.806 -15.277 3.801 1.00 92.00 304 MET A O 1
ATOM 2448 N N . ALA A 1 305 ? 1.362 -13.075 3.912 1.00 92.38 305 ALA A N 1
ATOM 2449 C CA . ALA A 1 305 ? 0.784 -12.955 2.576 1.00 92.38 305 ALA A CA 1
ATOM 2450 C C . ALA A 1 305 ? 1.790 -13.317 1.471 1.00 92.38 305 ALA A C 1
ATOM 2452 O O . ALA A 1 305 ? 1.468 -14.111 0.588 1.00 92.38 305 ALA A O 1
ATOM 2453 N N . LEU A 1 306 ? 3.020 -12.801 1.548 1.00 91.88 306 LEU A N 1
ATOM 2454 C CA . LEU A 1 306 ? 4.091 -13.095 0.592 1.00 91.88 306 LEU A CA 1
ATOM 2455 C C . LEU A 1 306 ? 4.457 -14.583 0.587 1.00 91.88 306 LEU A C 1
ATOM 2457 O O . LEU A 1 306 ? 4.570 -15.186 -0.479 1.00 91.88 306 LEU A O 1
ATOM 2461 N N . LYS A 1 307 ? 4.576 -15.195 1.771 1.00 91.62 307 LYS A N 1
ATOM 2462 C CA . LYS A 1 307 ? 4.850 -16.632 1.917 1.00 91.62 307 LYS A CA 1
ATOM 2463 C C . LYS A 1 307 ? 3.769 -17.506 1.266 1.00 91.62 307 LYS A C 1
ATOM 2465 O O . LYS A 1 307 ? 4.096 -18.548 0.712 1.00 91.62 307 LYS A O 1
ATOM 2470 N N . HIS A 1 308 ? 2.505 -17.083 1.311 1.00 91.50 308 HIS A N 1
ATOM 2471 C CA . HIS A 1 308 ? 1.370 -17.825 0.741 1.00 91.50 308 HIS A CA 1
ATOM 2472 C C . HIS A 1 308 ? 1.024 -17.424 -0.692 1.00 91.50 308 HIS A C 1
ATOM 2474 O O . HIS A 1 308 ? 0.015 -17.880 -1.223 1.00 91.50 308 HIS A O 1
ATOM 2480 N N . GLY A 1 309 ? 1.825 -16.563 -1.323 1.00 90.94 309 GLY A N 1
ATOM 2481 C CA . GLY A 1 309 ? 1.553 -16.121 -2.685 1.00 90.94 309 GLY A CA 1
ATOM 2482 C C . GLY A 1 309 ? 0.254 -15.311 -2.808 1.00 90.94 309 GLY A C 1
ATOM 2483 O O . GLY A 1 309 ? -0.460 -15.424 -3.798 1.00 90.94 309 GLY A O 1
ATOM 2484 N N . THR A 1 310 ? -0.079 -14.501 -1.802 1.00 90.88 310 THR A N 1
ATOM 2485 C CA . THR A 1 310 ? -1.221 -13.581 -1.857 1.00 90.88 310 THR A CA 1
ATOM 2486 C C . THR A 1 310 ? -0.842 -12.307 -2.618 1.00 90.88 310 THR A C 1
ATOM 2488 O O . THR A 1 310 ? 0.102 -11.613 -2.244 1.00 90.88 310 THR A O 1
ATOM 2491 N N . GLU A 1 311 ? -1.607 -11.964 -3.659 1.00 90.44 311 GLU A N 1
ATOM 2492 C CA . GLU A 1 311 ? -1.385 -10.750 -4.467 1.00 90.44 311 GLU A CA 1
ATOM 2493 C C . GLU A 1 311 ? -1.963 -9.468 -3.829 1.00 90.44 311 GLU A C 1
ATOM 2495 O O . GLU A 1 311 ? -1.655 -8.358 -4.269 1.00 90.44 311 GLU A O 1
ATOM 2500 N N . GLU A 1 312 ? -2.771 -9.600 -2.773 1.00 87.56 312 GLU A N 1
ATOM 2501 C CA . GLU A 1 312 ? -3.357 -8.466 -2.053 1.00 87.56 312 GLU A CA 1
ATOM 2502 C C . GLU A 1 312 ? -2.288 -7.579 -1.397 1.00 87.56 312 GLU A C 1
ATOM 2504 O O . GLU A 1 312 ? -1.329 -8.056 -0.781 1.00 87.56 312 GLU A O 1
ATOM 2509 N N . THR A 1 313 ? -2.485 -6.259 -1.475 1.00 85.56 313 THR A N 1
ATOM 2510 C CA . THR A 1 313 ? -1.556 -5.266 -0.897 1.00 85.56 313 THR A CA 1
ATOM 2511 C C . THR A 1 313 ? -2.094 -4.570 0.345 1.00 85.56 313 THR A C 1
ATOM 2513 O O . THR A 1 313 ? -1.320 -4.103 1.174 1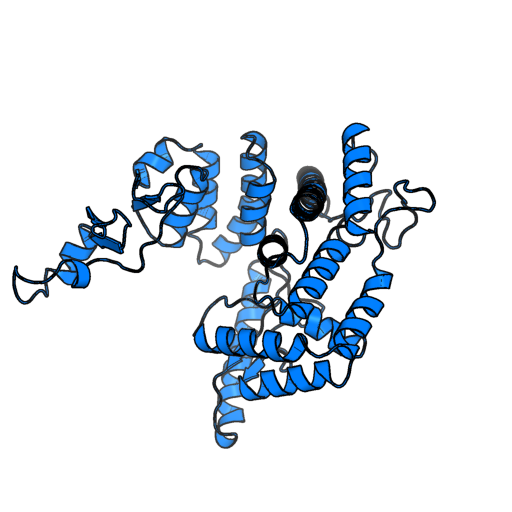.00 85.56 313 THR A O 1
ATOM 2516 N N . ALA A 1 314 ? -3.415 -4.472 0.501 1.00 80.44 314 ALA A N 1
ATOM 2517 C CA . ALA A 1 314 ? -4.006 -3.878 1.692 1.00 80.44 314 ALA A CA 1
ATOM 2518 C C . ALA A 1 314 ? -4.000 -4.889 2.845 1.00 80.44 314 ALA A C 1
ATOM 2520 O O . ALA A 1 314 ? -4.443 -6.023 2.679 1.00 80.44 314 ALA A O 1
ATOM 2521 N N . THR A 1 315 ? -3.559 -4.464 4.028 1.00 83.88 315 THR A N 1
ATOM 2522 C CA . THR A 1 315 ? -3.412 -5.324 5.214 1.00 83.88 315 THR A CA 1
ATOM 2523 C C . THR A 1 315 ? -4.687 -6.102 5.555 1.00 83.88 315 THR A C 1
ATOM 2525 O O . THR A 1 315 ? -4.634 -7.315 5.728 1.00 83.88 315 THR A O 1
ATOM 2528 N N . LEU A 1 316 ? -5.852 -5.446 5.555 1.00 82.31 316 LEU A N 1
ATOM 2529 C CA . LEU A 1 316 ? -7.134 -6.113 5.824 1.00 82.31 316 LEU A CA 1
ATOM 2530 C C . LEU A 1 316 ? -7.529 -7.129 4.735 1.00 82.31 316 LEU A C 1
ATOM 2532 O O . LEU A 1 316 ? -8.115 -8.170 5.037 1.00 82.31 316 LEU A O 1
ATOM 2536 N N . LEU A 1 317 ? -7.193 -6.852 3.468 1.00 83.25 317 LEU A N 1
ATOM 2537 C CA . LEU A 1 317 ? -7.444 -7.781 2.361 1.00 83.25 317 LEU A CA 1
ATOM 2538 C C . LEU A 1 317 ? -6.507 -8.990 2.431 1.00 83.25 317 LEU A C 1
ATOM 2540 O O . LEU A 1 317 ? -6.954 -10.109 2.202 1.00 83.25 317 LEU A O 1
ATOM 2544 N N . ARG A 1 318 ? -5.247 -8.790 2.841 1.00 89.62 318 ARG A N 1
ATOM 2545 C CA . ARG A 1 318 ? -4.300 -9.879 3.121 1.00 89.62 318 ARG A CA 1
ATOM 2546 C C . ARG A 1 318 ? -4.820 -10.811 4.204 1.00 89.62 318 ARG A C 1
ATOM 2548 O O . ARG A 1 318 ? -4.879 -12.008 3.965 1.00 89.62 318 ARG A O 1
ATOM 2555 N N . MET A 1 319 ? -5.256 -10.273 5.346 1.00 89.06 319 MET A N 1
ATOM 2556 C CA . MET A 1 319 ? -5.846 -11.081 6.424 1.00 89.06 319 MET A CA 1
ATOM 2557 C C . MET A 1 319 ? -7.045 -11.892 5.917 1.00 89.06 319 MET A C 1
ATOM 2559 O O . MET A 1 319 ? -7.113 -13.101 6.114 1.00 89.06 319 MET A O 1
ATOM 2563 N N . SER A 1 320 ? -7.950 -11.242 5.179 1.00 85.81 320 SER A N 1
ATOM 2564 C CA . SER A 1 320 ? -9.122 -11.905 4.595 1.00 85.81 320 SER A CA 1
ATOM 2565 C C . SER A 1 320 ? -8.732 -13.003 3.594 1.00 85.81 320 SER A C 1
ATOM 2567 O O . SER A 1 320 ? -9.380 -14.043 3.531 1.00 85.81 320 SER A O 1
ATOM 2569 N N . SER A 1 321 ? -7.682 -12.787 2.797 1.00 90.38 321 SER A N 1
ATOM 2570 C CA . SER A 1 321 ? -7.154 -13.777 1.853 1.00 90.38 321 SER A CA 1
ATOM 2571 C C . SER A 1 321 ? -6.527 -14.973 2.576 1.00 90.38 321 SER A C 1
ATOM 2573 O O . SER A 1 321 ? -6.806 -16.111 2.215 1.00 90.38 321 SER A O 1
ATOM 2575 N N . LEU A 1 322 ? -5.739 -14.727 3.626 1.00 94.38 322 LEU A N 1
ATOM 2576 C CA . LEU A 1 322 ? -5.098 -15.768 4.437 1.00 94.38 322 LEU A CA 1
ATOM 2577 C C . LEU A 1 322 ? -6.120 -16.636 5.188 1.00 94.38 322 LEU A C 1
ATOM 2579 O O . LEU A 1 322 ? -5.945 -17.849 5.282 1.00 94.38 322 LEU A O 1
ATOM 2583 N N . ASN A 1 323 ? -7.207 -16.039 5.679 1.00 95.62 323 ASN A N 1
ATOM 2584 C CA . ASN A 1 323 ? -8.306 -16.779 6.301 1.00 95.62 323 ASN A CA 1
ATOM 2585 C C . ASN A 1 323 ? -9.040 -17.665 5.281 1.00 95.62 323 ASN A C 1
ATOM 2587 O O . ASN A 1 323 ? -9.265 -18.846 5.535 1.00 95.62 323 ASN A O 1
ATOM 2591 N N . LYS A 1 324 ? -9.315 -17.150 4.073 1.00 92.81 324 LYS A N 1
ATOM 2592 C CA . LYS A 1 324 ? -9.930 -17.942 2.989 1.00 92.81 324 LYS A CA 1
ATOM 2593 C C . LYS A 1 324 ? -9.103 -19.163 2.585 1.00 92.81 324 LYS A C 1
ATOM 2595 O O . LYS A 1 324 ? -9.682 -20.160 2.164 1.00 92.81 324 LYS A O 1
ATOM 2600 N N . THR A 1 325 ? -7.775 -19.097 2.688 1.00 91.56 325 THR A N 1
ATOM 2601 C CA . THR A 1 325 ? -6.893 -20.246 2.421 1.00 91.56 325 THR A CA 1
ATOM 2602 C C . THR A 1 325 ? -6.724 -21.171 3.629 1.00 91.56 325 THR A C 1
ATOM 2604 O O . THR A 1 325 ? -6.010 -22.164 3.524 1.00 91.56 325 THR A O 1
ATOM 2607 N N . GLY A 1 326 ? -7.351 -20.858 4.769 1.00 91.94 326 GLY A N 1
ATOM 2608 C CA . GLY A 1 326 ? -7.233 -21.607 6.021 1.00 91.94 326 GLY A CA 1
ATOM 2609 C C . GLY A 1 326 ? -5.881 -21.447 6.717 1.00 91.94 326 GLY A C 1
ATOM 2610 O O . GLY A 1 326 ? -5.533 -22.280 7.547 1.00 91.94 326 GLY A O 1
ATOM 2611 N N . PHE A 1 327 ? -5.095 -20.426 6.353 1.00 92.69 327 PHE A N 1
ATOM 2612 C CA . PHE A 1 327 ? -3.788 -20.194 6.969 1.00 92.69 327 PHE A CA 1
ATOM 2613 C C . PHE A 1 327 ? -3.902 -19.560 8.359 1.00 92.69 327 PHE A C 1
ATOM 2615 O O . PHE A 1 327 ? -3.118 -19.900 9.237 1.00 92.69 327 PHE A O 1
ATOM 2622 N N . ILE A 1 328 ? -4.877 -18.668 8.536 1.00 93.38 328 ILE A N 1
ATOM 2623 C CA . ILE A 1 328 ? -5.302 -18.163 9.845 1.00 93.38 328 ILE A CA 1
ATOM 2624 C C . ILE A 1 328 ? -6.762 -18.542 10.063 1.00 93.38 328 ILE A C 1
ATOM 2626 O O . ILE A 1 328 ? -7.534 -18.598 9.099 1.00 93.38 328 ILE A O 1
ATOM 2630 N N . ASP A 1 329 ? -7.151 -18.801 11.306 1.00 94.44 329 ASP A N 1
ATOM 2631 C CA . ASP A 1 329 ? -8.546 -19.106 11.624 1.00 94.44 329 ASP A CA 1
ATOM 2632 C C . ASP A 1 329 ? -9.409 -17.832 11.773 1.00 94.44 329 ASP A C 1
ATOM 2634 O O . ASP A 1 329 ? -8.946 -16.703 11.584 1.00 94.44 329 ASP A O 1
ATOM 2638 N N . GLU A 1 330 ? -10.712 -17.998 12.020 1.00 92.56 330 GLU A N 1
ATOM 2639 C CA . GLU A 1 330 ? -11.638 -16.863 12.169 1.00 92.56 330 GLU A CA 1
ATOM 2640 C C . GLU A 1 330 ? -11.364 -16.048 13.444 1.00 92.56 330 GLU A C 1
ATOM 2642 O O . GLU A 1 330 ? -11.577 -14.836 13.470 1.00 92.56 330 GLU A O 1
ATOM 2647 N N . VAL A 1 331 ? -10.863 -16.700 14.496 1.00 91.38 331 VAL A N 1
ATOM 2648 C CA . VAL A 1 331 ? -10.556 -16.056 15.777 1.00 91.38 331 VAL A CA 1
ATOM 2649 C C . VAL A 1 331 ? -9.320 -15.171 15.625 1.00 91.38 331 VAL A C 1
ATOM 2651 O O . VAL A 1 331 ? -9.346 -14.008 16.031 1.00 91.38 331 VAL A O 1
ATOM 2654 N N . GLU A 1 332 ? -8.270 -15.678 14.980 1.00 91.25 332 GLU A N 1
ATOM 2655 C CA . GLU A 1 332 ? -7.071 -14.915 14.622 1.00 91.25 332 GLU A CA 1
ATOM 2656 C C . GLU A 1 332 ? -7.399 -13.753 13.679 1.00 91.25 332 GLU A C 1
ATOM 2658 O O . GLU A 1 332 ? -6.936 -12.630 13.900 1.00 91.25 332 GLU A O 1
ATOM 2663 N N . LEU A 1 333 ? -8.234 -13.981 12.655 1.00 87.50 333 LEU A N 1
ATOM 2664 C CA . LEU A 1 333 ? -8.685 -12.921 11.749 1.00 87.50 333 LEU A CA 1
ATOM 2665 C C . LEU A 1 333 ? -9.366 -11.781 12.519 1.00 87.50 333 LEU A C 1
ATOM 2667 O O . LEU A 1 333 ? -9.044 -10.611 12.292 1.00 87.50 333 LEU A O 1
ATOM 2671 N N . GLU A 1 334 ? -10.302 -12.100 13.416 1.00 83.56 334 GLU A N 1
ATOM 2672 C CA . GLU A 1 334 ? -11.003 -11.097 14.220 1.00 83.56 334 GLU A CA 1
ATOM 2673 C C . GLU A 1 334 ? -10.049 -10.346 15.153 1.00 83.56 334 GLU A C 1
ATOM 2675 O O . GLU A 1 334 ? -10.119 -9.117 15.244 1.00 83.56 334 GLU A O 1
ATOM 2680 N N . ALA A 1 335 ? -9.138 -11.064 15.815 1.00 83.69 335 ALA A N 1
ATOM 2681 C CA . ALA A 1 335 ? -8.170 -10.483 16.737 1.00 83.69 335 ALA A CA 1
ATOM 2682 C C . ALA A 1 335 ? -7.233 -9.496 16.023 1.00 83.69 335 ALA A C 1
ATOM 2684 O O . ALA A 1 335 ? -7.089 -8.349 16.456 1.00 83.69 335 ALA A O 1
ATOM 2685 N N . LEU A 1 336 ? -6.652 -9.901 14.890 1.00 84.62 336 LEU A N 1
ATOM 2686 C CA . LEU A 1 336 ? -5.758 -9.063 14.089 1.00 84.62 336 LEU A CA 1
ATOM 2687 C C . LEU A 1 336 ? -6.487 -7.861 13.475 1.00 84.62 336 LEU A C 1
ATOM 2689 O O . LEU A 1 336 ? -5.968 -6.740 13.479 1.00 84.62 336 LEU A O 1
ATOM 2693 N N . ARG A 1 337 ? -7.711 -8.065 12.974 1.00 81.19 337 ARG A N 1
ATOM 2694 C CA . ARG A 1 337 ? -8.544 -6.988 12.427 1.00 81.19 337 ARG A CA 1
ATOM 2695 C C . ARG A 1 337 ? -8.921 -5.976 13.506 1.00 81.19 337 ARG A C 1
ATOM 2697 O O . ARG A 1 337 ? -8.835 -4.769 13.270 1.00 81.19 337 ARG A O 1
ATOM 2704 N N . SER A 1 338 ? -9.302 -6.453 14.687 1.00 76.12 338 SER A N 1
ATOM 2705 C CA . SER A 1 338 ? -9.610 -5.611 15.844 1.00 76.12 338 SER A CA 1
ATOM 2706 C C . SER A 1 338 ? -8.389 -4.811 16.291 1.00 76.12 338 SER A C 1
ATOM 2708 O O . SER A 1 338 ? -8.503 -3.598 16.471 1.00 76.12 338 SER A O 1
ATOM 2710 N N . ALA A 1 339 ? -7.211 -5.440 16.365 1.00 80.50 339 ALA A N 1
ATOM 2711 C CA . ALA A 1 339 ? -5.961 -4.762 16.698 1.00 80.50 339 ALA A CA 1
ATOM 2712 C C . ALA A 1 339 ? -5.613 -3.658 15.684 1.00 80.50 339 ALA A C 1
ATOM 2714 O O . ALA A 1 339 ? -5.348 -2.520 16.076 1.00 80.50 339 ALA A O 1
ATOM 2715 N N . PHE A 1 340 ? -5.684 -3.951 14.379 1.00 80.50 340 PHE A N 1
ATOM 2716 C CA . PHE A 1 340 ? -5.438 -2.968 13.316 1.00 80.50 340 PHE A CA 1
ATOM 2717 C C . PHE A 1 340 ? -6.379 -1.761 13.421 1.00 80.50 340 PHE A C 1
ATOM 2719 O O . PHE A 1 340 ? -5.938 -0.606 13.392 1.00 80.50 340 PHE A O 1
ATOM 2726 N N . ASN A 1 341 ? -7.678 -2.025 13.583 1.00 74.81 341 ASN A N 1
ATOM 2727 C CA . ASN A 1 341 ? -8.691 -0.982 13.700 1.00 74.81 341 ASN A CA 1
ATOM 2728 C C . ASN A 1 341 ? -8.499 -0.140 14.966 1.00 74.81 341 ASN A C 1
ATOM 2730 O O . ASN A 1 341 ? -8.591 1.086 14.902 1.00 74.81 341 ASN A O 1
ATOM 2734 N N . HIS A 1 342 ? -8.198 -0.769 16.104 1.00 77.75 342 HIS A N 1
ATOM 2735 C CA . HIS A 1 342 ? -8.019 -0.067 17.371 1.00 77.75 342 HIS A CA 1
ATOM 2736 C C . HIS A 1 342 ? -6.750 0.795 17.390 1.00 77.75 342 HIS A C 1
ATOM 2738 O O . HIS A 1 342 ? -6.803 1.960 17.782 1.00 77.75 342 HIS A O 1
ATOM 2744 N N . LEU A 1 343 ? -5.617 0.276 16.906 1.00 78.44 343 LEU A N 1
ATOM 2745 C CA . LEU A 1 343 ? -4.371 1.044 16.822 1.00 78.44 343 LEU A CA 1
ATOM 2746 C C . LEU A 1 343 ? -4.535 2.272 15.927 1.00 78.44 343 LEU A C 1
ATOM 2748 O O . LEU A 1 343 ? -4.158 3.382 16.308 1.00 78.44 343 LEU A O 1
ATOM 2752 N N . THR A 1 344 ? -5.148 2.089 14.757 1.00 73.62 344 THR A N 1
ATOM 2753 C CA . THR A 1 344 ? -5.321 3.194 13.812 1.00 73.62 344 THR A CA 1
ATOM 2754 C C . THR A 1 344 ? -6.363 4.198 14.311 1.00 73.62 344 THR A C 1
ATOM 2756 O O . THR A 1 344 ? -6.165 5.398 14.149 1.00 73.62 344 THR A O 1
ATOM 2759 N N . PHE A 1 345 ? -7.408 3.750 15.019 1.00 76.56 345 PHE A N 1
ATOM 2760 C CA . PHE A 1 345 ? -8.338 4.644 15.717 1.00 76.56 345 PHE A CA 1
ATOM 2761 C C . PHE A 1 345 ? -7.619 5.585 16.685 1.00 76.56 345 PHE A C 1
ATOM 2763 O O . PHE A 1 345 ? -7.823 6.797 16.641 1.00 76.56 345 PHE A O 1
ATOM 2770 N N . LEU A 1 346 ? -6.783 5.027 17.565 1.00 79.56 346 LEU A N 1
ATOM 2771 C CA . LEU A 1 346 ? -6.090 5.803 18.588 1.00 79.56 346 LEU A CA 1
ATOM 2772 C C . LEU A 1 346 ? -5.130 6.820 17.967 1.00 79.56 346 LEU A C 1
ATOM 2774 O O . LEU A 1 346 ? -5.081 7.958 18.433 1.00 79.56 346 LEU A O 1
ATOM 2778 N N . ILE A 1 347 ? -4.419 6.427 16.905 1.00 79.50 347 ILE A N 1
ATOM 2779 C CA . ILE A 1 347 ? -3.544 7.320 16.136 1.00 79.50 347 ILE A CA 1
ATOM 2780 C C . ILE A 1 347 ? -4.350 8.487 15.563 1.00 79.50 347 ILE A C 1
ATOM 2782 O O . ILE A 1 347 ? -4.005 9.639 15.808 1.00 79.50 347 ILE A O 1
ATOM 2786 N N . LEU A 1 348 ? -5.448 8.207 14.860 1.00 68.88 348 LEU A N 1
ATOM 2787 C CA . LEU A 1 348 ? -6.259 9.242 14.219 1.00 68.88 348 LEU A CA 1
ATOM 2788 C C . LEU A 1 348 ? -6.906 10.193 15.216 1.00 68.88 348 LEU A C 1
ATOM 2790 O O . LEU A 1 348 ? -6.865 11.406 15.034 1.00 68.88 348 LEU A O 1
ATOM 2794 N N . ARG A 1 349 ? -7.478 9.650 16.294 1.00 77.75 349 ARG A N 1
ATOM 2795 C CA . ARG A 1 349 ? -8.080 10.464 17.352 1.00 77.75 349 ARG A CA 1
ATOM 2796 C C . ARG A 1 349 ? -7.057 11.413 17.961 1.00 77.75 349 ARG A C 1
ATOM 2798 O O . ARG A 1 349 ? -7.377 12.561 18.250 1.00 77.75 349 ARG A O 1
ATOM 2805 N N . GLN A 1 350 ? -5.839 10.931 18.168 1.00 81.69 350 GLN A N 1
ATOM 2806 C CA . GLN A 1 350 ? -4.778 11.750 18.719 1.00 81.69 350 GLN A CA 1
ATOM 2807 C C . GLN A 1 350 ? -4.280 12.800 17.715 1.00 81.69 350 GLN A C 1
ATOM 2809 O O . GLN A 1 350 ? -4.098 13.948 18.105 1.00 81.69 350 GLN A O 1
ATOM 2814 N N . GLN A 1 351 ? -4.097 12.441 16.442 1.00 73.00 351 GLN A N 1
ATOM 2815 C CA . GLN A 1 351 ? -3.724 13.392 15.388 1.00 73.00 351 GLN A CA 1
ATOM 2816 C C . GLN A 1 351 ? -4.758 14.514 15.245 1.00 73.00 351 GLN A C 1
ATOM 2818 O O . GLN A 1 351 ? -4.378 15.665 15.056 1.00 73.00 351 GLN A O 1
ATOM 2823 N N . ARG A 1 352 ? -6.047 14.192 15.411 1.00 71.19 352 ARG A N 1
ATOM 2824 C CA . ARG A 1 352 ? -7.131 15.178 15.474 1.00 71.19 352 ARG A CA 1
ATOM 2825 C C . ARG A 1 352 ? -6.951 16.150 16.640 1.00 71.19 352 ARG A C 1
ATOM 2827 O O . ARG A 1 352 ? -6.954 17.355 16.433 1.00 71.19 352 ARG A O 1
ATOM 2834 N N . GLN A 1 353 ? -6.730 15.634 17.852 1.00 75.31 353 GLN A N 1
ATOM 2835 C CA . GLN A 1 353 ? -6.484 16.470 19.035 1.00 75.31 353 GLN A CA 1
ATOM 2836 C C . GLN A 1 353 ? -5.249 17.362 18.868 1.00 75.31 353 GLN A C 1
ATOM 2838 O O . GLN A 1 353 ? -5.276 18.523 19.263 1.00 75.31 353 GLN A O 1
ATOM 2843 N N . ASP A 1 354 ? -4.173 16.835 18.279 1.00 74.44 354 ASP A N 1
ATOM 2844 C CA . ASP A 1 354 ? -2.969 17.619 18.001 1.00 74.44 354 ASP A CA 1
ATOM 2845 C C . ASP A 1 354 ? -3.277 18.763 17.031 1.00 74.44 354 ASP A C 1
ATOM 2847 O O . ASP A 1 354 ? -2.905 19.903 17.297 1.00 74.44 354 ASP A O 1
ATOM 2851 N N . PHE A 1 355 ? -4.008 18.471 15.952 1.00 67.12 355 PHE A N 1
ATOM 2852 C CA . PHE A 1 355 ? -4.407 19.458 14.954 1.00 67.12 355 PHE A CA 1
ATOM 2853 C C . PHE A 1 355 ? -5.289 20.568 15.547 1.00 67.12 355 PHE A C 1
ATOM 2855 O O . PHE A 1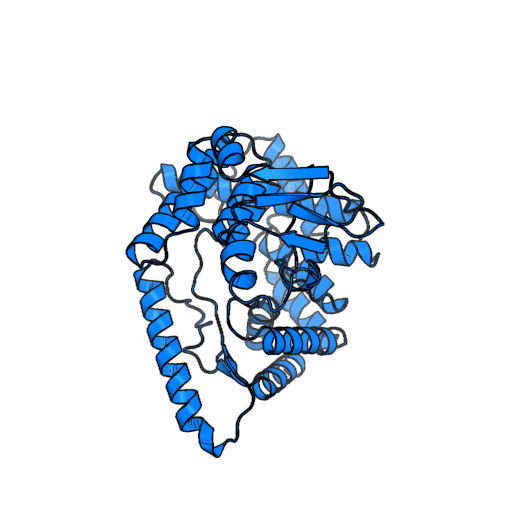 355 ? -4.982 21.744 15.361 1.00 67.12 355 PHE A O 1
ATOM 2862 N N . GLU A 1 356 ? -6.314 20.214 16.334 1.00 70.19 356 GLU A N 1
ATOM 2863 C CA . GLU A 1 356 ? -7.174 21.168 17.060 1.00 70.19 356 GLU A CA 1
ATOM 2864 C C . GLU A 1 356 ? -6.357 22.091 17.991 1.00 70.19 356 GLU A C 1
ATOM 2866 O O . GLU A 1 356 ? -6.704 23.255 18.197 1.00 70.19 356 GLU A O 1
ATOM 2871 N N . MET A 1 357 ? -5.246 21.588 18.539 1.00 75.81 357 MET A N 1
ATOM 2872 C CA . MET A 1 357 ? -4.332 22.333 19.413 1.00 75.81 357 MET A CA 1
ATOM 2873 C C . MET A 1 357 ? -3.209 23.068 18.657 1.00 75.81 357 MET A C 1
ATOM 2875 O O . MET A 1 357 ? -2.363 23.698 19.296 1.00 75.81 357 MET A O 1
ATOM 2879 N N . GLY A 1 358 ? -3.165 22.994 17.322 1.00 69.00 358 GLY A N 1
ATOM 2880 C CA . GLY A 1 358 ? -2.093 23.574 16.502 1.00 69.00 358 GLY A CA 1
ATOM 2881 C C . GLY A 1 358 ? -0.732 22.883 16.667 1.00 69.00 358 GLY A C 1
ATOM 2882 O O . GLY A 1 358 ? 0.308 23.477 16.379 1.00 69.00 358 GLY A O 1
ATOM 2883 N N . ILE A 1 359 ? -0.723 21.646 17.162 1.00 74.38 359 ILE A N 1
ATOM 2884 C CA . ILE A 1 359 ? 0.458 20.799 17.341 1.00 74.38 359 ILE A CA 1
ATOM 2885 C C . ILE A 1 359 ? 0.658 19.959 16.071 1.00 74.38 359 ILE A C 1
ATOM 2887 O O . ILE A 1 359 ? -0.297 19.517 15.437 1.00 74.38 359 ILE A O 1
ATOM 2891 N N . GLU A 1 360 ? 1.914 19.712 15.694 1.00 68.31 360 GLU A N 1
ATOM 2892 C CA . GLU A 1 360 ? 2.241 18.802 14.592 1.00 68.31 360 GLU A CA 1
ATOM 2893 C C . GLU A 1 360 ? 1.654 17.403 14.857 1.00 68.31 360 GLU A C 1
ATOM 2895 O O . GLU A 1 360 ? 2.028 16.735 15.825 1.00 68.31 360 GLU A O 1
ATOM 2900 N N . ALA A 1 361 ? 0.752 16.951 13.983 1.00 68.00 361 ALA A N 1
ATOM 2901 C CA . ALA A 1 361 ? 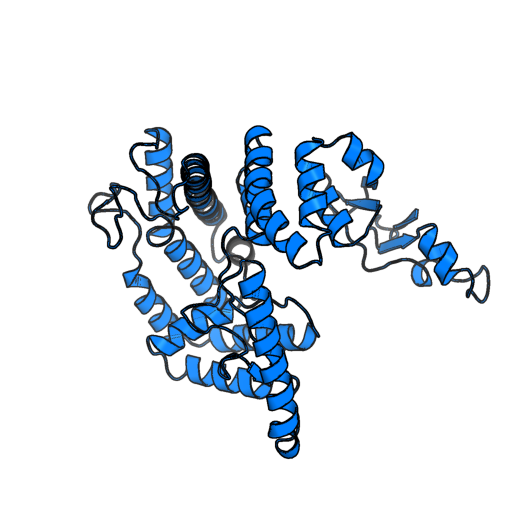0.083 15.664 14.109 1.00 68.00 361 ALA A CA 1
ATOM 2902 C C . ALA A 1 361 ? 1.079 14.500 13.974 1.00 68.00 361 ALA A C 1
ATOM 2904 O O . ALA A 1 361 ? 1.732 14.322 12.942 1.00 68.00 361 ALA A O 1
ATOM 2905 N N . ARG A 1 362 ? 1.168 13.656 15.007 1.00 70.12 362 ARG A N 1
ATOM 2906 C CA . ARG A 1 362 ? 2.073 12.493 15.043 1.00 70.12 362 ARG A CA 1
ATOM 2907 C C . ARG A 1 362 ? 1.313 11.210 15.345 1.00 70.12 362 ARG A C 1
ATOM 2909 O O . ARG A 1 362 ? 0.246 11.225 15.943 1.00 70.12 362 ARG A O 1
ATOM 2916 N N . ALA A 1 363 ? 1.903 10.070 14.993 1.00 74.19 363 ALA A N 1
ATOM 2917 C CA . ALA A 1 363 ? 1.342 8.758 15.327 1.00 74.19 363 ALA A CA 1
ATOM 2918 C C . ALA A 1 363 ? 1.590 8.321 16.789 1.00 74.19 363 ALA A C 1
ATOM 2920 O O . ALA A 1 363 ? 1.390 7.156 17.142 1.00 74.19 363 ALA A O 1
ATOM 2921 N N . SER A 1 364 ? 2.043 9.242 17.645 1.00 81.38 364 SER A N 1
ATOM 2922 C CA . SER A 1 364 ? 2.283 8.996 19.062 1.00 81.38 364 SER A CA 1
ATOM 2923 C C . SER A 1 364 ? 1.062 9.360 19.898 1.00 81.38 364 SER A C 1
ATOM 2925 O O . SER A 1 364 ? 0.583 10.483 19.840 1.00 81.38 364 SER A O 1
ATOM 2927 N N . VAL A 1 365 ? 0.566 8.434 20.716 1.00 85.06 365 VAL A N 1
ATOM 2928 C CA . VAL A 1 365 ? -0.665 8.576 21.508 1.00 85.06 365 VAL A CA 1
ATOM 2929 C C . VAL A 1 365 ? -0.353 8.823 22.976 1.00 85.06 365 VAL A C 1
ATOM 2931 O O . VAL A 1 365 ? 0.470 8.128 23.574 1.00 85.06 365 VAL A O 1
ATOM 2934 N N . SER A 1 366 ? -1.008 9.814 23.582 1.00 85.88 366 SER A N 1
ATOM 2935 C CA . SER A 1 366 ? -0.852 10.074 25.013 1.00 85.88 366 SER A CA 1
ATOM 2936 C C . SER A 1 366 ? -1.460 8.940 25.834 1.00 85.88 366 SER A C 1
ATOM 2938 O O . SER A 1 366 ? -2.659 8.694 25.802 1.00 85.88 366 SER A O 1
ATOM 2940 N N . SER A 1 367 ? -0.643 8.260 26.638 1.00 80.44 367 SER A N 1
ATOM 2941 C CA . SER A 1 367 ? -1.139 7.216 27.546 1.00 80.44 367 SER A CA 1
ATOM 2942 C C . SER A 1 367 ? -2.052 7.771 28.650 1.00 80.44 367 SER A C 1
ATOM 2944 O O . SER A 1 367 ? -2.821 7.025 29.258 1.00 80.44 367 SER A O 1
ATOM 2946 N N . GLN A 1 368 ? -1.982 9.077 28.921 1.00 80.06 368 GLN A N 1
ATOM 2947 C CA . GLN A 1 368 ? -2.797 9.751 29.931 1.00 80.06 368 GLN A CA 1
ATOM 2948 C C . GLN A 1 368 ? -4.202 10.085 29.419 1.00 80.06 368 GLN A C 1
ATOM 2950 O O . GLN A 1 368 ? -5.121 10.158 30.229 1.00 80.06 368 GLN A O 1
ATOM 2955 N N . SER A 1 369 ? -4.385 10.239 28.101 1.00 80.56 369 SER A N 1
ATOM 2956 C CA . SER A 1 369 ? -5.703 10.494 27.501 1.00 80.56 369 SER A CA 1
ATOM 2957 C C . SER A 1 369 ? -6.549 9.225 27.342 1.00 80.56 369 SER A C 1
ATOM 2959 O O . SER A 1 369 ? -7.745 9.320 27.081 1.00 80.56 369 SER A O 1
ATOM 2961 N N . LEU A 1 370 ? -5.952 8.040 27.526 1.00 83.50 370 LEU A N 1
ATOM 2962 C CA . LEU A 1 370 ? -6.647 6.756 27.441 1.00 83.50 370 LEU A CA 1
ATOM 2963 C C . LEU A 1 370 ? -7.335 6.395 28.763 1.00 83.50 370 LEU A C 1
ATOM 2965 O O . LEU A 1 370 ? -6.708 6.368 29.830 1.00 83.50 370 LEU A O 1
ATOM 2969 N N . THR A 1 371 ? -8.605 6.007 28.675 1.00 83.69 371 THR A N 1
ATOM 2970 C CA . THR A 1 371 ? -9.341 5.368 29.771 1.00 83.69 371 THR A CA 1
ATOM 2971 C C . THR A 1 371 ? -8.729 4.008 30.130 1.00 83.69 371 THR A C 1
ATOM 2973 O O . THR A 1 371 ? -7.997 3.399 29.348 1.00 83.69 371 THR A O 1
ATOM 2976 N N . ASN A 1 372 ? -9.043 3.479 31.317 1.00 79.25 372 ASN A N 1
ATOM 2977 C CA . ASN A 1 372 ? -8.564 2.149 31.722 1.00 79.25 372 ASN A CA 1
ATOM 2978 C C . ASN A 1 372 ? -9.050 1.037 30.779 1.00 79.25 372 ASN A C 1
ATOM 2980 O O . ASN A 1 372 ? -8.307 0.097 30.511 1.00 79.25 372 ASN A O 1
ATOM 2984 N N . MET A 1 373 ? -10.271 1.162 30.253 1.00 78.56 373 MET A N 1
ATOM 2985 C CA . MET A 1 373 ? -10.815 0.217 29.278 1.00 78.56 373 MET A CA 1
ATOM 2986 C C . MET A 1 373 ? -10.012 0.250 27.974 1.00 78.56 373 MET A C 1
ATOM 2988 O O . MET A 1 373 ? -9.578 -0.794 27.502 1.00 78.56 373 MET A O 1
ATOM 2992 N N . GLU A 1 374 ? -9.735 1.438 27.436 1.00 80.00 374 GLU A N 1
ATOM 2993 C CA . GLU A 1 374 ? -8.928 1.584 26.219 1.00 80.00 374 GLU A CA 1
ATOM 2994 C C . GLU A 1 374 ? -7.491 1.107 26.411 1.00 80.00 374 GLU A C 1
ATOM 2996 O O . GLU A 1 374 ? -6.928 0.498 25.511 1.00 80.00 374 GLU A O 1
ATOM 3001 N N . LYS A 1 375 ? -6.897 1.322 27.591 1.00 83.06 375 LYS A N 1
ATOM 3002 C CA . LYS A 1 375 ? -5.573 0.768 27.913 1.00 83.06 375 LYS A CA 1
ATOM 3003 C C . LYS A 1 375 ? -5.572 -0.755 27.868 1.00 83.06 375 LYS A C 1
ATOM 3005 O O . LYS A 1 375 ? -4.626 -1.330 27.341 1.00 83.06 375 LYS A O 1
ATOM 3010 N N . ASN A 1 376 ? -6.610 -1.398 28.399 1.00 80.00 376 ASN A N 1
ATOM 3011 C CA . ASN A 1 376 ? -6.724 -2.855 28.368 1.00 80.00 376 ASN A CA 1
ATOM 3012 C C . ASN A 1 376 ? -6.895 -3.369 26.933 1.00 80.00 376 ASN A C 1
ATOM 3014 O O . ASN A 1 376 ? -6.158 -4.266 26.536 1.00 80.00 376 ASN A O 1
ATOM 3018 N N . ILE A 1 377 ? -7.773 -2.747 26.137 1.00 80.38 377 ILE A N 1
ATOM 3019 C CA . ILE A 1 377 ? -7.973 -3.109 24.722 1.00 80.38 377 ILE A CA 1
ATOM 3020 C C . ILE A 1 377 ? -6.690 -2.880 23.913 1.00 80.38 377 ILE A C 1
ATOM 3022 O O . ILE A 1 377 ? -6.337 -3.702 23.071 1.00 80.38 377 ILE A O 1
ATOM 3026 N N . LEU A 1 378 ? -5.948 -1.802 24.182 1.00 84.31 378 LEU A N 1
ATOM 3027 C CA . LEU A 1 378 ? -4.652 -1.549 23.557 1.00 84.31 378 LEU A CA 1
ATOM 3028 C C . LEU A 1 378 ? -3.630 -2.629 23.929 1.00 84.31 378 LEU A C 1
ATOM 3030 O O . LEU A 1 378 ? -2.920 -3.114 23.056 1.00 84.31 378 LEU A O 1
ATOM 3034 N N . ILE A 1 379 ? -3.560 -3.034 25.199 1.00 83.94 379 ILE A N 1
ATOM 3035 C CA . ILE A 1 379 ? -2.672 -4.121 25.636 1.00 83.94 379 ILE A CA 1
ATOM 3036 C C . ILE A 1 379 ? -3.036 -5.431 24.933 1.00 83.94 379 ILE A C 1
ATOM 3038 O O . ILE A 1 379 ? -2.139 -6.112 24.446 1.00 83.94 379 ILE A O 1
ATOM 3042 N N . GLU A 1 380 ? -4.322 -5.774 24.853 1.00 82.81 380 GLU A N 1
ATOM 3043 C CA . GLU A 1 380 ? -4.792 -6.960 24.126 1.00 82.81 380 GLU A CA 1
ATOM 3044 C C . GLU A 1 380 ? -4.459 -6.871 22.634 1.00 82.81 380 GLU A C 1
ATOM 3046 O O . GLU A 1 380 ? -3.892 -7.807 22.084 1.00 82.81 380 GLU A O 1
ATOM 3051 N N . SER A 1 381 ? -4.687 -5.714 22.007 1.00 82.94 381 SER A N 1
ATOM 3052 C CA . SER A 1 381 ? -4.341 -5.468 20.602 1.00 82.94 381 SER A CA 1
ATOM 3053 C C . SER A 1 381 ? -2.849 -5.675 20.340 1.00 82.94 381 SER A C 1
ATOM 3055 O O . SER A 1 381 ? -2.477 -6.292 19.350 1.00 82.94 381 SER A O 1
ATOM 3057 N N . LEU A 1 382 ? -1.982 -5.179 21.228 1.00 85.44 382 LEU A N 1
ATOM 3058 C CA . LEU A 1 382 ? -0.534 -5.351 21.104 1.00 85.44 382 LEU A CA 1
ATOM 3059 C C . LEU A 1 382 ? -0.090 -6.796 21.367 1.00 85.44 382 LEU A C 1
ATOM 3061 O O . LEU A 1 382 ? 0.903 -7.222 20.784 1.00 85.44 382 LEU A O 1
ATOM 3065 N N . ARG A 1 383 ? -0.803 -7.550 22.216 1.00 84.19 383 ARG A N 1
ATOM 3066 C CA . ARG A 1 383 ? -0.542 -8.985 22.423 1.00 84.19 383 ARG A CA 1
ATOM 3067 C C . ARG A 1 383 ? -0.857 -9.780 21.166 1.00 84.19 383 ARG A C 1
ATOM 3069 O O . ARG A 1 383 ? 0.027 -10.477 20.696 1.00 84.19 383 ARG A O 1
ATOM 3076 N N . SER A 1 384 ? -2.018 -9.555 20.550 1.00 82.31 384 SER A N 1
ATOM 3077 C CA . SER A 1 384 ? -2.394 -10.208 19.286 1.00 82.31 384 SER A CA 1
ATOM 3078 C C . SER A 1 384 ? -1.431 -9.930 18.126 1.00 82.31 384 SER A C 1
ATOM 3080 O O . SER A 1 384 ? -1.446 -10.648 17.138 1.00 82.31 384 SER A O 1
ATOM 3082 N N . VAL A 1 385 ? -0.643 -8.853 18.199 1.00 81.62 385 VAL A N 1
ATOM 3083 C CA . VAL A 1 385 ? 0.401 -8.531 17.209 1.00 81.62 385 VAL A CA 1
ATOM 3084 C C . VAL A 1 385 ? 1.740 -9.190 17.549 1.00 81.62 385 VAL A C 1
ATOM 3086 O O . VAL A 1 385 ? 2.569 -9.386 16.663 1.00 81.62 385 VAL A O 1
ATOM 3089 N N . SER A 1 386 ? 1.980 -9.454 18.833 1.00 78.31 386 SER A N 1
ATOM 3090 C CA . SER A 1 386 ? 3.222 -10.041 19.335 1.00 78.31 386 SER A CA 1
ATOM 3091 C C . SER A 1 386 ? 3.238 -11.563 19.274 1.00 78.31 386 SER A C 1
ATOM 3093 O O . SER A 1 386 ? 4.326 -12.126 19.136 1.00 78.31 386 SER A O 1
ATOM 3095 N N . ASP A 1 387 ? 2.083 -12.183 19.502 1.00 70.38 387 ASP A N 1
ATOM 3096 C CA . ASP A 1 387 ? 1.866 -13.628 19.410 1.00 70.38 387 ASP A CA 1
ATOM 3097 C C . ASP A 1 387 ? 1.851 -14.058 17.934 1.00 70.38 387 ASP A C 1
ATOM 3099 O O . ASP A 1 387 ? 2.478 -15.102 17.630 1.00 70.38 387 ASP A O 1
#